Protein AF-A0A7V3UQE0-F1 (afdb_monomer)

Secondary structure (DSSP, 8-state):
--HHHHHHHHHHHHHHHHHSS---SS-GGGSS---TT-B--HHHHHHTTTSS-SEEEEEEEEEEPP-SSS-PPPPEEEEEEEEEEEEEEEEEEEEEEESS--SS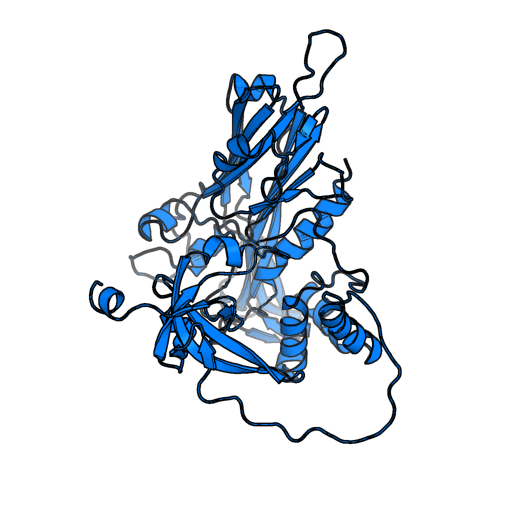SPPPEEEESEEEETTEEEE-EEEEEEEEEEPPPEEHHHHHHS-EEEEEEE--EEEEEEEE-TTS-EEEEEEEEE--EEEEEEEEEEEEETTEEEEEEEEEE-PPP----SS-----S---HHHHHTTSBEEEEEEEEEESEEEEPSSS--GGGHHHHHT---BS-EEEE-SSTT--SEEEEESS---SS----TT--SS---SSHHHHHHHHHHHTS-HHHHHHHHTS-HHHHHHHHHHHT--HHHHHHHHHSGGGS---S---------PPP-PPPPS-EEETTEEE-TT-EEEE---SSS--HHHHHHTT-EEEEEEEEE-TTS-EEEEEEETT-TTHHHHHTT-TTS-EEE-GGGEEEPPGGGSS--

Solvent-accessible surface area (backbone atoms only — not comparable to full-atom values): 27137 Å² total; per-residue (Å²): 133,72,63,69,60,53,51,50,53,51,53,34,60,48,38,55,51,61,63,74,56,87,79,49,97,81,47,79,88,55,78,65,79,70,54,45,32,46,21,27,19,44,63,58,15,58,74,57,72,57,80,45,40,23,59,40,31,46,40,48,40,34,38,44,33,84,52,101,61,98,56,65,53,63,26,36,38,37,47,34,39,38,25,29,41,39,25,40,34,39,23,24,42,36,85,62,69,32,83,60,81,62,94,90,51,88,75,78,53,45,80,37,68,64,48,77,49,90,90,48,66,43,60,38,40,75,45,73,41,85,43,78,50,73,56,71,82,38,43,47,65,54,26,54,76,44,66,45,74,50,74,51,73,48,71,63,45,76,46,81,43,80,35,63,38,98,86,62,33,26,42,27,34,40,38,39,38,36,54,51,34,31,33,37,42,38,38,40,42,44,82,74,50,99,60,28,32,38,37,37,41,36,41,37,29,61,22,70,80,76,74,85,81,84,85,88,84,96,75,99,71,79,83,50,71,71,62,41,47,35,39,17,38,33,36,32,30,38,41,38,34,43,42,60,33,34,52,54,50,67,86,73,39,58,79,96,42,39,73,64,45,75,72,50,68,54,39,70,38,38,64,23,36,37,58,60,89,89,50,33,35,30,36,40,28,27,44,56,88,73,59,66,41,72,76,72,42,84,84,48,81,58,101,54,59,51,77,43,80,66,40,56,54,45,50,55,51,61,70,69,44,50,74,68,56,48,57,48,37,58,55,59,49,75,64,52,22,51,50,50,57,50,61,74,65,55,48,74,67,56,56,49,50,63,62,44,60,76,62,63,82,73,76,84,82,84,88,78,84,91,78,82,92,77,86,80,78,85,74,78,55,62,81,56,48,76,37,98,88,41,80,43,38,63,72,40,55,30,30,34,43,56,68,86,77,87,67,52,73,65,40,71,76,39,50,71,39,50,25,35,28,70,41,57,44,56,52,98,83,74,48,59,31,43,30,28,30,46,71,85,43,97,55,38,78,43,26,79,69,70,41,87,92,34,61,46,80,35,47,64,88,25,47,41,77,61,55,83,85,68,72,75,79,128

Radius of gyration: 26.62 Å; Cα contacts (8 Å, |Δi|>4): 888; chains: 1; bounding box: 72×54×76 Å

Foldseek 3Di:
DDVPQVVLQLVLLQCLQPLLDDDDPPDPVVPDRPFFPKAFAPVQCVLVVNPHHQKWKFKFKKFFFDDPDPDTQQKWKKKKKKFWAKKKWWKWFAPDWALDDDPPDDHDTDTDQWDDAPNAIDGTDIDTDMDMDIDDTHGQVVQAVPKDKDKDKDDKDWDWDFDAHPVRIGRIITIIIAHMWIKMWIWHWDDPDPRMIMIMIMIGTNGPPDPDPDDDDDDDDHDDPVRRSNHMGTFMKMKMFIDSIFIAALVDGDPVCPVVSVPTDTGLWDKAAEDPPPHGGMIIITSDDDYHHDDQDPLCPPPQRRLDPSSLSSLVVLVVDDPVRLVVLCNRDPVSVVVSVVSVPDDPVSVVVSVCVVVPVDDDDDDDDDDDDDDDDDDPFDQWDAAPNDTDHQFFKWQFADDPPPDDVCNVVRHGFIWGFHHWDADPVRFIWGKTFTPPPPCSVVVNVVDPPRIDIDGSHGIGGDDPVVPPDD

Structure (mmCIF, N/CA/C/O backbone):
data_AF-A0A7V3UQE0-F1
#
_entry.id   AF-A0A7V3UQE0-F1
#
loop_
_atom_site.group_PDB
_atom_site.id
_atom_site.type_symbol
_atom_site.label_atom_id
_atom_site.label_alt_id
_atom_site.label_comp_id
_atom_site.label_asym_id
_atom_site.label_entity_id
_atom_site.label_seq_id
_atom_site.pdbx_PDB_ins_code
_atom_site.Cartn_x
_atom_site.Cartn_y
_atom_site.Cartn_z
_atom_site.occupancy
_atom_site.B_iso_or_equiv
_atom_site.auth_seq_id
_atom_site.auth_comp_id
_atom_site.auth_asym_id
_atom_site.auth_atom_id
_atom_site.pdbx_PDB_model_num
ATOM 1 N N . MET A 1 1 ? 8.611 17.317 -12.669 1.00 63.53 1 MET A N 1
ATOM 2 C CA . MET A 1 1 ? 7.903 16.205 -12.002 1.00 63.53 1 MET A CA 1
ATOM 3 C C . MET A 1 1 ? 6.781 16.793 -11.172 1.00 63.53 1 MET A C 1
ATOM 5 O O . MET A 1 1 ? 7.067 17.617 -10.311 1.00 63.53 1 MET A O 1
ATOM 9 N N . ASN A 1 2 ? 5.534 16.428 -11.452 1.00 65.00 2 ASN A N 1
ATOM 10 C CA . ASN A 1 2 ? 4.378 16.894 -10.693 1.00 65.00 2 ASN A CA 1
ATOM 11 C C . ASN A 1 2 ? 3.872 15.767 -9.780 1.00 65.00 2 ASN A C 1
ATOM 13 O O . ASN A 1 2 ? 3.031 14.972 -10.186 1.00 65.00 2 ASN A O 1
ATOM 17 N N . PHE A 1 3 ? 4.393 15.692 -8.551 1.00 76.00 3 PHE A N 1
ATOM 18 C CA . PHE A 1 3 ? 3.952 14.675 -7.590 1.00 76.00 3 PHE A CA 1
ATOM 19 C C . PHE A 1 3 ? 2.494 14.861 -7.138 1.00 76.00 3 PHE A C 1
ATOM 21 O O . PHE A 1 3 ? 1.868 13.902 -6.708 1.00 76.00 3 PHE A O 1
ATOM 28 N N . ALA A 1 4 ? 1.914 16.057 -7.283 1.00 73.94 4 ALA A N 1
ATOM 29 C CA . ALA A 1 4 ? 0.562 16.322 -6.796 1.00 73.94 4 ALA A CA 1
ATOM 30 C C . ALA A 1 4 ? -0.515 15.525 -7.554 1.00 73.94 4 ALA A C 1
ATOM 32 O O . ALA A 1 4 ? -1.520 15.149 -6.960 1.00 73.94 4 ALA A O 1
ATOM 33 N N . LEU A 1 5 ? -0.322 15.254 -8.854 1.00 74.19 5 LEU A N 1
ATOM 34 C CA . LEU A 1 5 ? -1.260 14.433 -9.629 1.00 74.19 5 LEU A CA 1
ATOM 35 C C . LEU A 1 5 ? -1.198 12.963 -9.195 1.00 74.19 5 LEU A C 1
ATOM 37 O O . LEU A 1 5 ? -2.230 12.379 -8.877 1.00 74.19 5 LEU A O 1
ATOM 41 N N . VAL A 1 6 ? 0.007 12.389 -9.117 1.00 77.19 6 VAL A N 1
ATOM 42 C CA . VAL A 1 6 ? 0.174 10.998 -8.669 1.00 77.19 6 VAL A CA 1
ATOM 43 C C . VAL A 1 6 ? -0.269 10.814 -7.223 1.00 77.19 6 VAL A C 1
ATOM 45 O O . VAL A 1 6 ? -0.828 9.781 -6.900 1.00 77.19 6 VAL A O 1
ATOM 48 N N . GLU A 1 7 ? -0.106 11.814 -6.355 1.00 78.12 7 GLU A N 1
ATOM 49 C CA . GLU A 1 7 ? -0.592 11.741 -4.975 1.00 78.12 7 GLU A CA 1
ATOM 50 C C . GLU A 1 7 ? -2.119 11.716 -4.879 1.00 78.12 7 GLU A C 1
ATOM 52 O O . GLU A 1 7 ? -2.641 11.053 -3.981 1.00 78.12 7 GLU A O 1
ATOM 57 N N . LYS A 1 8 ? -2.828 12.391 -5.795 1.00 76.75 8 LYS A N 1
ATOM 58 C CA . LYS A 1 8 ? -4.293 12.309 -5.898 1.00 76.75 8 LYS A CA 1
ATOM 59 C C . LYS A 1 8 ? -4.741 10.930 -6.366 1.00 76.75 8 LYS A C 1
ATOM 61 O O . LYS A 1 8 ? -5.583 10.334 -5.710 1.00 76.75 8 LYS A O 1
ATOM 66 N N . ILE A 1 9 ? -4.134 10.417 -7.438 1.00 72.50 9 ILE A N 1
ATOM 67 C CA . ILE A 1 9 ? -4.431 9.080 -7.978 1.00 72.50 9 ILE A CA 1
ATOM 68 C C . ILE A 1 9 ? -4.138 8.015 -6.916 1.00 72.50 9 ILE A C 1
ATOM 70 O O . ILE A 1 9 ? -5.007 7.235 -6.553 1.00 72.50 9 ILE A O 1
ATOM 74 N N . ALA A 1 10 ? -2.947 8.065 -6.319 1.00 71.75 10 ALA A N 1
ATOM 75 C CA . ALA A 1 10 ? -2.548 7.183 -5.232 1.00 71.75 10 ALA A CA 1
ATOM 76 C C . ALA A 1 10 ? -3.495 7.273 -4.030 1.00 71.75 10 ALA A C 1
ATOM 78 O O . ALA A 1 10 ? -3.760 6.260 -3.400 1.00 71.75 10 ALA A O 1
ATOM 79 N N . ARG A 1 11 ? -4.018 8.463 -3.696 1.00 72.69 11 ARG A N 1
ATOM 80 C CA . ARG A 1 11 ? -5.011 8.610 -2.623 1.00 72.69 11 ARG A CA 1
ATOM 81 C C . ARG A 1 11 ? -6.341 7.944 -2.980 1.00 72.69 11 ARG A C 1
ATOM 83 O O . ARG A 1 11 ? -6.906 7.329 -2.088 1.00 72.69 11 ARG A O 1
ATOM 90 N N . ALA A 1 12 ? -6.818 8.057 -4.218 1.00 66.06 12 ALA A N 1
ATOM 91 C CA . ALA A 1 12 ? -8.056 7.402 -4.649 1.00 66.06 12 ALA A CA 1
ATOM 92 C C . ALA A 1 12 ? -7.948 5.871 -4.481 1.00 66.06 12 ALA A C 1
ATOM 94 O O . ALA A 1 12 ? -8.646 5.286 -3.654 1.00 66.06 12 ALA A O 1
ATOM 95 N N . ILE A 1 13 ? -6.909 5.284 -5.080 1.00 66.50 13 ILE A N 1
ATOM 96 C CA . ILE A 1 13 ? -6.621 3.839 -5.053 1.00 66.50 13 ILE A CA 1
ATOM 97 C C . ILE A 1 13 ? -6.344 3.323 -3.632 1.00 66.50 13 ILE A C 1
ATOM 99 O O . ILE A 1 13 ? -6.730 2.212 -3.270 1.00 66.50 13 ILE A O 1
ATOM 103 N N . LEU A 1 14 ? -5.674 4.122 -2.786 1.00 62.66 14 LEU A N 1
ATOM 104 C CA . LEU A 1 14 ? -5.359 3.747 -1.400 1.00 62.66 14 LEU A CA 1
ATOM 105 C C . LEU A 1 14 ? -6.616 3.360 -0.611 1.00 62.66 14 LEU A C 1
ATOM 107 O O . LEU A 1 14 ? -6.551 2.484 0.258 1.00 62.66 14 LEU A O 1
ATOM 111 N N . TYR A 1 15 ? -7.740 4.007 -0.921 1.00 59.94 15 TYR A N 1
ATOM 112 C CA . TYR A 1 15 ? -9.008 3.805 -0.240 1.00 59.94 15 TYR A CA 1
ATOM 113 C C . TYR A 1 15 ? -10.011 2.947 -1.006 1.00 59.94 15 TYR A C 1
ATOM 115 O O . TYR A 1 15 ? -10.977 2.513 -0.385 1.00 59.94 15 TYR A O 1
ATOM 123 N N . GLU A 1 16 ? -9.779 2.644 -2.281 1.00 55.66 16 GLU A N 1
ATOM 124 C CA . GLU A 1 16 ? -10.699 1.878 -3.131 1.00 55.66 16 GLU A CA 1
ATOM 125 C C . GLU A 1 16 ? -11.085 0.530 -2.484 1.00 55.66 16 GLU A C 1
ATOM 127 O O . GLU A 1 16 ? -12.257 0.258 -2.234 1.00 55.66 16 GLU A O 1
ATOM 132 N N . GLY A 1 17 ? -10.103 -0.257 -2.026 1.00 47.91 17 GLY A N 1
ATOM 133 C CA . GLY A 1 17 ? -10.351 -1.498 -1.267 1.00 47.91 17 GLY A CA 1
ATOM 134 C C . GLY A 1 17 ? -10.722 -1.303 0.215 1.00 47.91 17 GLY A C 1
ATOM 135 O O . GLY A 1 17 ? -11.139 -2.250 0.882 1.00 47.91 17 GLY A O 1
ATOM 136 N N . TYR A 1 18 ? -10.557 -0.092 0.760 1.00 50.06 18 TYR A N 1
ATOM 137 C CA . TYR A 1 18 ? -10.815 0.232 2.169 1.00 50.06 18 TYR A CA 1
ATOM 138 C C . TYR A 1 18 ? -12.211 0.843 2.395 1.00 50.06 18 TYR A C 1
ATOM 140 O O . TYR A 1 18 ? -12.757 0.710 3.480 1.00 50.06 18 TYR A O 1
ATOM 148 N N . LEU A 1 19 ? -12.838 1.519 1.438 1.00 46.22 19 LEU A N 1
ATOM 149 C CA . LEU A 1 19 ? -14.136 2.179 1.666 1.00 46.22 19 LEU A CA 1
ATOM 150 C C . LEU A 1 19 ? -15.338 1.380 1.172 1.00 46.22 19 LEU A C 1
ATOM 152 O O . LEU A 1 19 ? -16.466 1.707 1.531 1.00 46.22 19 LEU A O 1
ATOM 156 N N . LEU A 1 20 ? -15.114 0.289 0.435 1.00 41.72 20 LEU A N 1
ATOM 157 C CA . LEU A 1 20 ? -16.190 -0.537 -0.118 1.00 41.72 20 LEU A CA 1
ATOM 158 C C . LEU A 1 20 ? -17.107 -1.198 0.928 1.00 41.72 20 LEU A C 1
ATOM 160 O O . LEU A 1 20 ? -18.166 -1.722 0.569 1.00 41.72 20 LEU A O 1
ATOM 164 N N . TYR A 1 21 ? -16.739 -1.162 2.214 1.00 40.69 21 TYR A N 1
ATOM 165 C CA . TYR A 1 21 ? -17.521 -1.748 3.300 1.00 40.69 21 TYR A CA 1
ATOM 166 C C . TYR A 1 21 ? -17.513 -0.860 4.555 1.00 40.69 21 TYR A C 1
ATOM 168 O O . TYR A 1 21 ? -16.523 -0.864 5.289 1.00 40.69 21 TYR A O 1
ATOM 176 N N . PRO A 1 22 ? -18.606 -0.128 4.862 1.00 40.28 22 PRO A N 1
ATOM 177 C CA . PRO A 1 22 ? -18.736 0.571 6.135 1.00 40.28 22 PRO A CA 1
ATOM 178 C C . PRO A 1 22 ? -18.637 -0.439 7.288 1.00 40.28 22 PRO A C 1
ATOM 180 O O . PRO A 1 22 ? -19.393 -1.409 7.405 1.00 40.28 22 PRO A O 1
ATOM 183 N N . TYR A 1 23 ? -17.611 -0.240 8.106 1.00 51.00 23 TYR A N 1
ATOM 184 C CA . TYR A 1 23 ? -17.061 -1.241 9.004 1.00 51.00 23 TYR A CA 1
ATOM 185 C C . TYR A 1 23 ? -17.954 -1.521 10.213 1.00 51.00 23 TYR A C 1
ATOM 187 O O . TYR A 1 23 ? -18.005 -0.739 11.160 1.00 51.00 23 TYR A O 1
ATOM 195 N N . ARG A 1 24 ? -18.581 -2.700 10.226 1.00 48.28 24 ARG A N 1
ATOM 196 C CA . ARG A 1 24 ? -19.123 -3.325 11.444 1.00 48.28 24 ARG A CA 1
ATOM 197 C C . ARG A 1 24 ? -18.541 -4.713 11.644 1.00 48.28 24 ARG A C 1
ATOM 199 O O . ARG A 1 24 ? -18.410 -5.462 10.677 1.00 48.28 24 ARG A O 1
ATOM 206 N N . LEU A 1 25 ? -18.269 -5.055 12.905 1.00 37.47 25 LEU A N 1
ATOM 207 C CA . LEU A 1 25 ? -17.909 -6.407 13.351 1.00 37.47 25 LEU A CA 1
ATOM 208 C C . LEU A 1 25 ? -19.078 -7.402 13.189 1.00 37.47 25 LEU A C 1
ATOM 210 O O . LEU A 1 25 ? -18.842 -8.598 13.052 1.00 37.47 25 LEU A O 1
ATOM 214 N N . SER A 1 26 ? -20.324 -6.915 13.176 1.00 37.66 26 SER A N 1
ATOM 215 C CA . SER A 1 26 ? -21.553 -7.724 13.160 1.00 37.66 26 SER A CA 1
ATOM 216 C C . SER A 1 26 ? -22.169 -7.967 11.774 1.00 37.66 26 SER A C 1
ATOM 218 O O . SER A 1 26 ? -23.020 -8.846 11.633 1.00 37.66 26 SER A O 1
ATOM 220 N N . ALA A 1 27 ? -21.753 -7.248 10.726 1.00 41.62 27 ALA A N 1
ATOM 221 C CA . ALA A 1 27 ? -22.306 -7.462 9.389 1.00 41.62 27 ALA A CA 1
ATOM 222 C C . ALA A 1 27 ? -21.679 -8.708 8.737 1.00 41.62 27 ALA A C 1
ATOM 224 O O . ALA A 1 27 ? -20.484 -8.739 8.454 1.00 41.62 27 ALA A O 1
ATOM 225 N N . MET A 1 28 ? -22.494 -9.730 8.449 1.00 30.05 28 MET A N 1
ATOM 226 C CA . MET A 1 28 ? -22.046 -10.987 7.820 1.00 30.05 28 MET A CA 1
ATOM 227 C C . MET A 1 28 ? -21.304 -10.785 6.488 1.00 30.05 28 MET A C 1
ATOM 229 O O . MET A 1 28 ? -20.418 -11.561 6.145 1.00 30.05 28 MET A O 1
ATOM 233 N N . LYS A 1 29 ? -21.617 -9.706 5.759 1.00 34.81 29 LYS A N 1
ATOM 234 C CA . LYS A 1 29 ? -20.955 -9.324 4.500 1.00 34.81 29 LYS A CA 1
ATOM 235 C C . LYS A 1 29 ? -19.507 -8.827 4.688 1.00 34.81 29 LYS A C 1
ATOM 237 O O . LYS A 1 29 ? -18.806 -8.670 3.698 1.00 34.81 29 LYS A O 1
ATOM 242 N N . ASN A 1 30 ? -19.061 -8.626 5.934 1.00 36.34 30 ASN A N 1
ATOM 243 C CA . ASN A 1 30 ? -17.728 -8.133 6.303 1.00 36.34 30 ASN A CA 1
ATOM 244 C C . ASN A 1 30 ? -16.788 -9.239 6.820 1.00 36.34 30 ASN A C 1
ATOM 246 O O . ASN A 1 30 ? -15.705 -8.941 7.326 1.00 36.34 30 ASN A O 1
ATOM 250 N N . TRP A 1 31 ? -17.187 -10.514 6.733 1.00 31.84 31 TRP A N 1
ATOM 251 C CA . TRP A 1 31 ? -16.392 -11.639 7.249 1.00 31.84 31 TRP A CA 1
ATOM 252 C C . TRP A 1 31 ? -15.071 -11.846 6.491 1.00 31.84 31 TRP A C 1
ATOM 254 O O . TRP A 1 31 ? -14.128 -12.413 7.040 1.00 31.84 31 TRP A O 1
ATOM 264 N N . GLN A 1 32 ? -14.966 -11.320 5.269 1.00 34.97 32 GLN A N 1
ATOM 265 C CA . GLN A 1 32 ? -13.750 -11.341 4.464 1.00 34.97 32 GLN A CA 1
ATOM 266 C C . GLN A 1 32 ? -13.480 -9.930 3.938 1.00 34.97 32 GLN A C 1
ATOM 268 O O . GLN A 1 32 ? -14.234 -9.398 3.128 1.00 34.97 32 GLN A O 1
ATOM 273 N N . ARG A 1 33 ? -12.412 -9.295 4.434 1.00 47.28 33 ARG A N 1
ATOM 274 C CA . ARG A 1 33 ? -11.953 -7.997 3.924 1.00 47.28 33 ARG A CA 1
ATOM 275 C C . ARG A 1 33 ? -11.254 -8.220 2.591 1.00 47.28 33 ARG A C 1
ATOM 277 O O . ARG A 1 33 ? -10.205 -8.862 2.563 1.00 47.28 33 ARG A O 1
ATOM 284 N N . TRP A 1 34 ? -11.809 -7.680 1.514 1.00 41.38 34 TRP A N 1
ATOM 285 C CA . TRP A 1 34 ? -11.150 -7.641 0.209 1.00 41.38 34 TRP A CA 1
ATOM 286 C C . TRP A 1 34 ? -10.218 -6.429 0.154 1.00 41.38 34 TRP A C 1
ATOM 288 O O . TRP A 1 34 ? -10.473 -5.439 -0.518 1.00 41.38 34 TRP A O 1
ATOM 298 N N . THR A 1 35 ? -9.150 -6.475 0.947 1.00 53.09 35 THR A N 1
ATOM 299 C CA . THR A 1 35 ? -8.086 -5.469 0.915 1.00 53.09 35 THR A CA 1
ATOM 300 C C . THR A 1 35 ? -6.968 -5.976 0.014 1.00 53.09 35 THR A C 1
ATOM 302 O O . THR A 1 35 ? -6.311 -6.962 0.351 1.00 53.09 35 THR A O 1
ATOM 305 N N . PHE A 1 36 ? -6.753 -5.317 -1.122 1.00 66.19 36 PHE A N 1
ATOM 306 C CA . PHE A 1 36 ? -5.630 -5.601 -2.015 1.00 66.19 36 PHE A CA 1
ATOM 307 C C . PHE A 1 36 ? -4.310 -5.080 -1.420 1.00 66.19 36 PHE A C 1
ATOM 309 O O . PHE A 1 36 ? -4.290 -4.155 -0.605 1.00 66.19 36 PHE A O 1
ATOM 316 N N . GLY A 1 37 ? -3.185 -5.696 -1.795 1.00 78.31 37 GLY A N 1
ATOM 317 C CA . GLY A 1 37 ? -1.847 -5.224 -1.412 1.00 78.31 37 GLY A CA 1
ATOM 318 C C . GLY A 1 37 ? -1.543 -5.263 0.089 1.00 78.31 37 GLY A C 1
ATOM 319 O O . GLY A 1 37 ? -0.807 -4.402 0.584 1.00 78.31 37 GLY A O 1
ATOM 320 N N . VAL A 1 38 ? -2.121 -6.219 0.826 1.00 88.25 38 VAL A N 1
ATOM 321 C CA . VAL A 1 38 ? -1.827 -6.395 2.255 1.00 88.25 38 VAL A CA 1
ATOM 322 C C . VAL A 1 38 ? -0.506 -7.124 2.448 1.00 88.25 38 VAL A C 1
ATOM 324 O O . VAL A 1 38 ? -0.327 -8.236 1.957 1.00 88.25 38 VAL A O 1
ATOM 327 N N . LEU A 1 39 ? 0.395 -6.517 3.218 1.00 92.38 39 LEU A N 1
ATOM 328 C CA . LEU A 1 39 ? 1.630 -7.146 3.672 1.00 92.38 39 LEU A CA 1
ATOM 329 C C . LEU A 1 39 ? 1.527 -7.469 5.156 1.00 92.38 39 LEU A C 1
ATOM 331 O O . LEU A 1 39 ? 1.626 -6.580 6.004 1.00 92.38 39 LEU A O 1
ATOM 335 N N . TYR A 1 40 ? 1.343 -8.748 5.458 1.00 91.44 40 TYR A N 1
ATOM 336 C CA . TYR A 1 40 ? 1.272 -9.289 6.809 1.00 91.44 40 TYR A CA 1
ATOM 337 C C . TYR A 1 40 ? 2.646 -9.397 7.465 1.00 91.44 40 TYR A C 1
ATOM 339 O O . TYR A 1 40 ? 3.651 -9.512 6.761 1.00 91.44 40 TYR A O 1
ATOM 347 N N . PRO A 1 41 ? 2.722 -9.445 8.808 1.00 92.38 41 PRO A N 1
ATOM 348 C CA . PRO A 1 41 ? 3.955 -9.809 9.489 1.00 92.38 41 PRO A CA 1
ATOM 349 C C . PRO A 1 41 ? 4.510 -11.131 8.948 1.00 92.38 41 PRO A C 1
ATOM 351 O O . PRO A 1 41 ? 3.771 -12.105 8.772 1.00 92.38 41 PRO A O 1
ATOM 354 N N . LYS A 1 42 ? 5.827 -11.192 8.724 1.00 90.62 42 LYS A N 1
ATOM 355 C CA . LYS A 1 42 ? 6.499 -12.386 8.181 1.00 90.62 42 LYS A CA 1
ATOM 356 C C . LYS A 1 42 ? 6.162 -13.671 8.943 1.00 90.62 42 LYS A C 1
ATOM 358 O O . LYS A 1 42 ? 6.004 -14.728 8.332 1.00 90.62 42 LYS A O 1
ATOM 363 N N . SER A 1 43 ? 6.058 -13.586 10.268 1.00 86.94 43 SER A N 1
ATOM 364 C CA . SER A 1 43 ? 5.699 -14.711 11.138 1.00 86.94 43 SER A CA 1
ATOM 365 C C . SER A 1 43 ? 4.306 -15.261 10.817 1.00 86.94 43 SER A C 1
ATOM 367 O O . SER A 1 43 ? 4.156 -16.472 10.674 1.00 86.94 43 SER A O 1
ATOM 369 N N . TYR A 1 44 ? 3.316 -14.380 10.634 1.00 85.56 44 TYR A N 1
ATOM 370 C CA . TYR A 1 44 ? 1.951 -14.755 10.264 1.00 85.56 44 TYR A CA 1
ATOM 371 C C . TYR A 1 44 ? 1.905 -15.378 8.866 1.00 85.56 44 TYR A C 1
ATOM 373 O O . TYR A 1 44 ? 1.395 -16.482 8.706 1.00 85.56 44 TYR A O 1
ATOM 381 N N . SER A 1 45 ? 2.518 -14.726 7.875 1.00 83.94 45 SER A N 1
ATOM 382 C CA . SER A 1 45 ? 2.606 -15.248 6.503 1.00 83.94 45 SER A CA 1
ATOM 383 C C . SER A 1 45 ? 3.233 -16.651 6.445 1.00 83.94 45 SER A C 1
ATOM 385 O O . SER A 1 45 ? 2.701 -17.556 5.800 1.00 83.94 45 SER A O 1
ATOM 387 N N . SER A 1 46 ? 4.327 -16.863 7.185 1.00 83.19 46 SER A N 1
ATOM 388 C CA . SER A 1 46 ? 5.010 -18.164 7.249 1.00 83.19 46 SER A CA 1
ATOM 389 C C . SER A 1 46 ? 4.122 -19.245 7.877 1.00 83.19 46 SER A C 1
ATOM 391 O O . SER A 1 46 ? 4.109 -20.379 7.400 1.00 83.19 46 SER A O 1
ATOM 393 N N . ALA A 1 47 ? 3.347 -18.897 8.913 1.00 79.19 47 ALA A N 1
ATOM 394 C CA . ALA A 1 47 ? 2.401 -19.813 9.554 1.00 79.19 47 ALA A CA 1
ATOM 395 C C . ALA A 1 47 ? 1.241 -20.207 8.624 1.00 79.19 47 ALA A C 1
ATOM 397 O O . ALA A 1 47 ? 0.789 -21.349 8.663 1.00 79.19 47 ALA A O 1
ATOM 398 N N . GLN A 1 48 ? 0.823 -19.305 7.731 1.00 70.75 48 GLN A N 1
ATOM 399 C CA . GLN A 1 48 ? -0.188 -19.563 6.697 1.00 70.75 48 GLN A CA 1
ATOM 400 C C . GLN A 1 48 ? 0.380 -20.261 5.444 1.00 70.75 48 GLN A C 1
ATOM 402 O O . GLN A 1 48 ? -0.275 -20.317 4.409 1.00 70.75 48 GLN A O 1
ATOM 407 N N . ARG A 1 49 ? 1.609 -20.801 5.506 1.00 67.81 49 ARG A N 1
ATOM 408 C CA . ARG A 1 49 ? 2.301 -21.462 4.379 1.00 67.81 49 ARG A CA 1
ATOM 409 C C . ARG A 1 49 ? 2.457 -20.571 3.135 1.00 67.81 49 ARG A C 1
ATOM 411 O O . ARG A 1 49 ? 2.552 -21.083 2.024 1.00 67.81 49 ARG A O 1
ATOM 418 N N . GLY A 1 50 ? 2.524 -19.252 3.321 1.00 59.03 50 GLY A N 1
ATOM 419 C CA . GLY A 1 50 ? 2.787 -18.295 2.244 1.00 59.03 50 GLY A CA 1
ATOM 420 C C . GLY A 1 50 ? 1.583 -17.914 1.379 1.00 59.03 50 GLY A C 1
ATOM 421 O O . GLY A 1 50 ? 1.788 -17.256 0.365 1.00 59.03 50 GLY A O 1
ATOM 422 N N . THR A 1 51 ? 0.352 -18.273 1.762 1.00 68.50 51 THR A N 1
ATOM 423 C CA . THR A 1 51 ? -0.871 -17.797 1.078 1.00 68.50 51 THR A CA 1
ATOM 424 C C . THR A 1 51 ? -1.068 -16.286 1.219 1.00 68.50 51 THR A C 1
ATOM 426 O O . THR A 1 51 ? -1.599 -15.636 0.327 1.00 68.50 51 THR A O 1
ATOM 429 N N . GLU A 1 52 ? -0.603 -15.716 2.331 1.00 80.06 52 GLU A N 1
ATOM 430 C CA . GLU A 1 52 ? -0.660 -14.286 2.620 1.00 80.06 52 GLU A CA 1
ATOM 431 C C . GLU A 1 52 ? 0.724 -13.666 2.437 1.00 80.06 52 GLU A C 1
ATOM 433 O O . GLU A 1 52 ? 1.706 -14.152 3.003 1.00 80.06 52 GLU A O 1
ATOM 438 N N . ALA A 1 53 ? 0.828 -12.581 1.674 1.00 86.75 53 ALA A N 1
ATOM 439 C CA . ALA A 1 53 ? 2.112 -11.949 1.399 1.00 86.75 53 ALA A CA 1
ATOM 440 C C . ALA A 1 53 ? 2.655 -11.197 2.629 1.00 86.75 53 ALA A C 1
ATOM 442 O O . ALA A 1 53 ? 1.914 -10.540 3.355 1.00 86.75 53 ALA A O 1
ATOM 443 N N . TRP A 1 54 ? 3.973 -11.245 2.838 1.00 92.25 54 TRP A N 1
ATOM 444 C CA . TRP A 1 54 ? 4.698 -10.345 3.756 1.00 92.25 54 TRP A CA 1
ATOM 445 C C . TRP A 1 54 ? 5.662 -9.406 3.016 1.00 92.25 54 TRP A C 1
ATOM 447 O O . TRP A 1 54 ? 6.307 -8.550 3.627 1.00 92.25 54 TRP A O 1
ATOM 457 N N . THR A 1 55 ? 5.751 -9.565 1.691 1.00 95.06 55 THR A N 1
ATOM 458 C CA . THR A 1 55 ? 6.553 -8.731 0.796 1.00 95.06 55 THR A CA 1
ATOM 459 C C . THR A 1 55 ? 5.790 -8.352 -0.464 1.00 95.06 55 THR A C 1
ATOM 461 O O . THR A 1 55 ? 5.024 -9.165 -0.973 1.00 95.06 55 THR A O 1
ATOM 464 N N . MET A 1 56 ? 6.091 -7.179 -1.012 1.00 94.12 56 MET A N 1
ATOM 465 C CA . MET A 1 56 ? 5.670 -6.726 -2.344 1.00 94.12 56 MET A CA 1
ATOM 466 C C . MET A 1 56 ? 6.909 -6.380 -3.165 1.00 94.12 56 MET A C 1
ATOM 468 O O . MET A 1 56 ? 7.886 -5.883 -2.598 1.00 94.12 56 MET A O 1
ATOM 472 N N . GLN A 1 57 ? 6.877 -6.618 -4.478 1.00 96.50 57 GLN A N 1
ATOM 473 C CA . GLN A 1 57 ? 7.978 -6.260 -5.372 1.00 96.50 57 GLN A CA 1
ATOM 474 C C . GLN A 1 57 ? 7.476 -5.502 -6.595 1.00 96.50 57 GLN A C 1
ATOM 476 O O . GLN A 1 57 ? 6.619 -5.997 -7.318 1.00 96.50 57 GLN A O 1
ATOM 481 N N . THR A 1 58 ? 8.078 -4.342 -6.844 1.00 97.62 58 THR A N 1
ATOM 482 C CA . THR A 1 58 ? 7.959 -3.598 -8.099 1.00 97.62 58 THR A CA 1
ATOM 483 C C . THR A 1 58 ? 9.279 -3.665 -8.850 1.00 97.62 58 THR A C 1
ATOM 485 O O . THR A 1 58 ? 10.301 -3.258 -8.305 1.00 97.62 58 THR A O 1
ATOM 488 N N . GLU A 1 59 ? 9.258 -4.110 -10.098 1.00 98.06 59 GLU A N 1
ATOM 489 C CA . GLU A 1 59 ? 10.345 -3.946 -11.053 1.00 98.06 59 GLU A CA 1
ATOM 490 C C . GLU A 1 59 ? 9.920 -3.007 -12.183 1.00 98.06 59 GLU A C 1
ATOM 492 O O . GLU A 1 59 ? 8.813 -3.108 -12.709 1.00 98.06 59 GLU A O 1
ATOM 497 N N . CYS A 1 60 ? 10.801 -2.085 -12.563 1.00 97.75 60 CYS A N 1
ATOM 498 C CA . CYS A 1 60 ? 10.577 -1.178 -13.685 1.00 97.75 60 CYS A CA 1
ATOM 499 C C . CYS A 1 60 ? 11.878 -0.865 -14.426 1.00 97.75 60 CYS A C 1
ATOM 501 O O . CYS A 1 60 ? 12.980 -1.118 -13.934 1.00 97.75 60 CYS A O 1
ATOM 503 N N . LEU A 1 61 ? 11.748 -0.308 -15.627 1.00 97.31 61 LEU A N 1
ATOM 504 C CA . LEU A 1 61 ? 12.877 0.052 -16.477 1.00 97.31 61 LEU A CA 1
ATOM 505 C C . LEU A 1 61 ? 13.022 1.571 -16.561 1.00 97.31 61 LEU A C 1
ATOM 507 O O . LEU A 1 61 ? 12.042 2.289 -16.756 1.00 97.31 61 LEU A O 1
ATOM 511 N N . VAL A 1 62 ? 14.260 2.051 -16.459 1.00 96.38 62 VAL A N 1
ATOM 512 C CA . VAL A 1 62 ? 14.635 3.463 -16.578 1.00 96.38 62 VAL A CA 1
ATOM 513 C C . VAL A 1 62 ? 15.652 3.620 -17.700 1.00 96.38 62 VAL A C 1
ATOM 515 O O . VAL A 1 62 ? 16.742 3.056 -17.644 1.00 96.38 62 VAL A O 1
ATOM 518 N N . LEU A 1 63 ? 15.325 4.430 -18.699 1.00 93.81 63 LEU A N 1
ATOM 519 C CA . LEU A 1 63 ? 16.265 4.919 -19.697 1.00 93.81 63 LEU A CA 1
ATOM 520 C C . LEU A 1 63 ? 17.028 6.121 -19.129 1.00 93.81 63 LEU A C 1
ATOM 522 O O . LEU A 1 63 ? 16.424 7.123 -18.746 1.00 93.81 63 LEU A O 1
ATOM 526 N N . GLY A 1 64 ? 18.356 6.038 -19.079 1.00 88.25 64 GLY A N 1
ATOM 527 C CA . GLY A 1 64 ? 19.201 7.155 -18.665 1.00 88.25 64 GLY A CA 1
ATOM 528 C C . GLY A 1 64 ? 19.289 8.266 -19.714 1.00 88.25 64 GLY A C 1
ATOM 529 O O . GLY A 1 64 ? 19.244 8.007 -20.918 1.00 88.25 64 GLY A O 1
ATOM 530 N N . GLY A 1 65 ? 19.444 9.514 -19.264 1.00 72.00 65 GLY A N 1
ATOM 531 C CA . GLY A 1 65 ? 19.619 10.666 -20.148 1.00 72.00 65 GLY A CA 1
ATOM 532 C C . GLY A 1 65 ? 20.916 10.589 -20.964 1.00 72.00 65 GLY A C 1
ATOM 533 O O . GLY A 1 65 ? 22.000 10.395 -20.411 1.00 72.00 65 GLY A O 1
ATOM 534 N N . GLN A 1 66 ? 20.817 10.770 -22.285 1.00 62.50 66 GLN A N 1
ATOM 535 C CA . GLN A 1 66 ? 21.985 10.896 -23.162 1.00 62.50 66 GLN A CA 1
ATOM 536 C C . GLN A 1 66 ? 22.607 12.292 -23.038 1.00 62.50 66 GLN A C 1
ATOM 538 O O . GLN A 1 66 ? 21.897 13.295 -22.964 1.00 62.50 66 GLN A O 1
ATOM 543 N N . THR A 1 67 ? 23.935 12.374 -23.094 1.00 51.34 67 THR A N 1
ATOM 544 C CA . THR A 1 67 ? 24.644 13.634 -23.349 1.00 51.34 67 THR A CA 1
ATOM 545 C C . THR A 1 67 ? 25.317 13.584 -24.721 1.00 51.34 67 THR A C 1
ATOM 547 O O . THR A 1 67 ? 25.678 12.524 -25.228 1.00 51.34 67 THR A O 1
ATOM 550 N N . HIS A 1 68 ? 25.544 14.756 -25.318 1.00 50.22 68 HIS A N 1
ATOM 551 C CA . HIS A 1 68 ? 26.331 14.912 -26.550 1.00 50.22 68 HIS A CA 1
ATOM 552 C C . HIS A 1 68 ? 27.834 14.591 -26.381 1.00 50.22 68 HIS A C 1
ATOM 554 O O . HIS A 1 68 ? 28.588 14.658 -27.349 1.00 50.22 68 HIS A O 1
ATOM 560 N N . ARG A 1 69 ? 28.293 14.269 -25.167 1.00 45.38 69 ARG A N 1
ATOM 561 C CA . ARG A 1 69 ? 29.684 13.947 -24.836 1.00 45.38 69 ARG A CA 1
ATOM 562 C C . ARG A 1 69 ? 29.682 12.756 -23.893 1.00 45.38 69 ARG A C 1
ATOM 564 O O . ARG A 1 69 ? 29.568 13.024 -22.717 1.00 45.38 69 ARG A O 1
ATOM 571 N N . GLN A 1 70 ? 29.761 11.525 -24.410 1.00 47.53 70 GLN A N 1
ATOM 572 C CA . GLN A 1 70 ? 30.176 10.237 -23.793 1.00 47.53 70 GLN A CA 1
ATOM 573 C C . GLN A 1 70 ? 30.035 9.952 -22.264 1.00 47.53 70 GLN A C 1
ATOM 575 O O . GLN A 1 70 ? 30.495 8.905 -21.821 1.00 47.53 70 GLN A O 1
ATOM 580 N N . ASP A 1 71 ? 29.376 10.798 -21.479 1.00 50.84 71 ASP A N 1
ATOM 581 C CA . ASP A 1 71 ? 29.253 10.818 -20.027 1.00 50.84 71 ASP A CA 1
ATOM 582 C C . ASP A 1 71 ? 27.747 10.857 -19.746 1.00 50.84 71 ASP A C 1
ATOM 584 O O . ASP A 1 71 ? 27.089 11.889 -19.906 1.00 50.84 71 ASP A O 1
ATOM 588 N N . TYR A 1 72 ? 27.160 9.714 -19.410 1.00 55.44 72 TYR A N 1
ATOM 589 C CA . TYR A 1 72 ? 25.748 9.644 -19.039 1.00 55.44 72 TYR A CA 1
ATOM 590 C C . TYR A 1 72 ? 25.556 10.314 -17.673 1.00 55.44 72 TYR A C 1
ATOM 592 O O . TYR A 1 72 ? 26.280 9.999 -16.726 1.00 55.44 72 TYR A O 1
ATOM 600 N N . PHE A 1 73 ? 24.563 11.199 -17.535 1.00 59.62 73 PHE A N 1
ATOM 601 C CA . PHE A 1 73 ? 24.082 11.534 -16.195 1.00 59.62 73 PHE A CA 1
ATOM 602 C C . PHE A 1 73 ? 23.438 10.277 -15.619 1.00 59.62 73 PHE A C 1
ATOM 604 O O . PHE A 1 73 ? 22.527 9.714 -16.227 1.00 59.62 73 PHE A O 1
ATOM 611 N N . ALA A 1 74 ? 23.927 9.822 -14.466 1.00 73.25 74 ALA A N 1
ATOM 612 C CA . ALA A 1 74 ? 23.265 8.758 -13.732 1.00 73.25 74 ALA A CA 1
ATOM 613 C C . ALA A 1 74 ? 21.911 9.299 -13.247 1.00 73.25 74 ALA A C 1
ATOM 615 O O . ALA A 1 74 ? 21.912 10.284 -12.503 1.00 73.25 74 ALA A O 1
ATOM 616 N N . PRO A 1 75 ? 20.778 8.701 -13.656 1.00 89.50 75 PRO A N 1
ATOM 617 C CA . PRO A 1 75 ? 19.471 9.164 -13.218 1.00 89.50 75 PRO A CA 1
ATOM 618 C C . PRO A 1 75 ? 19.372 9.174 -11.694 1.00 89.50 75 PRO A C 1
ATOM 620 O O . PRO A 1 75 ? 19.964 8.330 -11.012 1.00 89.50 75 PRO A O 1
ATOM 623 N N . THR A 1 76 ? 18.595 10.114 -11.169 1.00 94.31 76 THR A N 1
ATOM 624 C CA . THR A 1 76 ? 18.269 10.163 -9.742 1.00 94.31 76 THR A CA 1
ATOM 625 C C . THR A 1 76 ? 16.856 9.643 -9.549 1.00 94.31 76 THR A C 1
ATOM 627 O O . THR A 1 76 ? 15.907 10.178 -10.124 1.00 94.31 76 THR A O 1
ATOM 630 N N . LEU A 1 77 ? 16.725 8.604 -8.736 1.00 96.06 77 LEU A N 1
ATOM 631 C CA . LEU A 1 77 ? 15.480 7.948 -8.384 1.00 96.06 77 LEU A CA 1
ATOM 632 C C . LEU A 1 77 ? 14.946 8.496 -7.056 1.00 96.06 77 LEU A C 1
ATOM 634 O O . LEU A 1 77 ? 15.671 8.628 -6.073 1.00 96.06 77 LEU A O 1
ATOM 638 N N . ARG A 1 78 ? 13.646 8.767 -7.022 1.00 96.50 78 ARG A N 1
ATOM 639 C CA . ARG A 1 78 ? 12.862 9.038 -5.818 1.00 96.50 78 ARG A CA 1
ATOM 640 C C . ARG A 1 78 ? 11.923 7.879 -5.588 1.00 96.50 78 ARG A C 1
ATOM 642 O O . ARG A 1 78 ? 11.205 7.501 -6.509 1.00 96.50 78 ARG A O 1
ATOM 649 N N . VAL A 1 79 ? 11.907 7.353 -4.370 1.00 97.50 79 VAL A N 1
ATOM 650 C CA . VAL A 1 79 ? 11.039 6.240 -3.983 1.00 97.50 79 VAL A CA 1
ATOM 651 C C . VAL A 1 79 ? 10.213 6.663 -2.780 1.00 97.50 79 VAL A C 1
ATOM 653 O O . VAL A 1 79 ? 10.751 7.091 -1.758 1.00 97.50 79 VAL A O 1
ATOM 656 N N . LYS A 1 80 ? 8.898 6.532 -2.916 1.00 96.94 80 LYS A N 1
ATOM 657 C CA . LYS A 1 80 ? 7.922 6.776 -1.862 1.00 96.94 80 LYS A CA 1
ATOM 658 C C . LYS A 1 80 ? 7.024 5.551 -1.753 1.00 96.94 80 LYS A C 1
ATOM 660 O O . LYS A 1 80 ? 6.464 5.103 -2.747 1.00 96.94 80 LYS A O 1
ATOM 665 N N . VAL A 1 81 ? 6.880 5.018 -0.550 1.00 96.75 81 VAL A N 1
ATOM 666 C CA . VAL A 1 81 ? 5.983 3.899 -0.248 1.00 96.75 81 VAL A CA 1
ATOM 667 C C . VAL A 1 81 ? 4.844 4.418 0.607 1.00 96.75 81 VAL A C 1
ATOM 669 O O . VAL A 1 81 ? 5.078 5.132 1.583 1.00 96.75 81 VAL A O 1
ATOM 672 N N . ARG A 1 82 ? 3.613 4.065 0.245 1.00 94.19 82 ARG A N 1
ATOM 673 C CA . ARG A 1 82 ? 2.410 4.456 0.979 1.00 94.19 82 ARG A CA 1
ATOM 674 C C . ARG A 1 82 ? 1.545 3.238 1.269 1.00 94.19 82 ARG A C 1
ATOM 676 O O . ARG A 1 82 ? 1.526 2.279 0.502 1.00 94.19 82 ARG A O 1
ATOM 683 N N . PHE A 1 83 ? 0.863 3.272 2.405 1.00 93.38 83 PHE A N 1
ATOM 684 C CA . PHE A 1 83 ? -0.038 2.213 2.858 1.00 93.38 83 PHE A CA 1
ATOM 685 C C . PHE A 1 83 ? -0.942 2.736 3.981 1.00 93.38 83 PHE A C 1
ATOM 687 O O . PHE A 1 83 ? -0.667 3.776 4.585 1.00 93.38 83 PHE A O 1
ATOM 694 N N . LEU A 1 84 ? -2.006 2.003 4.286 1.00 89.81 84 LEU A N 1
ATOM 695 C CA . LEU A 1 84 ? -2.844 2.207 5.461 1.00 89.81 84 LEU A CA 1
ATOM 696 C C . LEU A 1 84 ? -2.337 1.350 6.623 1.00 89.81 84 LEU A C 1
ATOM 698 O O . LEU A 1 84 ? -2.058 0.160 6.477 1.00 89.81 84 LEU A O 1
ATOM 702 N N . HIS A 1 85 ? -2.247 1.967 7.795 1.00 89.94 85 HIS A N 1
ATOM 703 C CA . HIS A 1 85 ? -1.993 1.308 9.068 1.00 89.94 85 HIS A CA 1
ATOM 704 C C . HIS A 1 85 ? -3.283 1.333 9.885 1.00 89.94 85 HIS A C 1
ATOM 706 O O . HIS A 1 85 ? -3.755 2.402 10.276 1.00 89.94 85 HIS A O 1
ATOM 712 N N . LEU A 1 86 ? -3.853 0.155 10.138 1.00 85.88 86 LEU A N 1
ATOM 713 C CA . LEU A 1 86 ? -5.095 0.026 10.892 1.00 85.88 86 LEU A CA 1
ATOM 714 C C . LEU A 1 86 ? -4.895 0.375 12.373 1.00 85.88 86 LEU A C 1
ATOM 716 O O . LEU A 1 86 ? -4.145 -0.277 13.099 1.00 85.88 86 LEU A O 1
ATOM 720 N N . ARG A 1 87 ? -5.626 1.386 12.830 1.00 84.00 87 ARG A N 1
ATOM 721 C CA . ARG A 1 87 ? -5.862 1.707 14.236 1.00 84.00 87 ARG A CA 1
ATOM 722 C C . ARG A 1 87 ? -7.201 1.154 14.680 1.00 84.00 87 ARG A C 1
ATOM 724 O O . ARG A 1 87 ? -8.144 1.079 13.901 1.00 84.00 87 ARG A O 1
ATOM 731 N N . ALA A 1 88 ? -7.293 0.807 15.953 1.00 81.94 88 ALA A N 1
ATOM 732 C CA . ALA A 1 88 ? -8.563 0.517 16.593 1.00 81.94 88 ALA A CA 1
ATOM 733 C C . ALA A 1 88 ? -9.017 1.736 17.392 1.00 81.94 88 ALA A C 1
ATOM 735 O O . ALA A 1 88 ? -8.209 2.418 18.021 1.00 81.94 88 ALA A O 1
ATOM 736 N N . GLN A 1 89 ? -10.317 1.980 17.394 1.00 82.19 89 GLN A N 1
ATOM 737 C CA . GLN A 1 89 ? -10.962 2.884 18.323 1.00 82.19 89 GLN A CA 1
ATOM 738 C C . GLN A 1 89 ? -12.029 2.086 19.058 1.00 82.19 89 GLN A C 1
ATOM 740 O O . GLN A 1 89 ? -13.107 1.830 18.531 1.00 82.19 89 GLN A O 1
ATOM 745 N N . GLU A 1 90 ? -11.688 1.639 20.258 1.00 85.25 90 GLU A N 1
ATOM 746 C CA . GLU A 1 90 ? -12.525 0.767 21.075 1.00 85.25 90 GLU A CA 1
ATOM 747 C C . GLU A 1 90 ? -13.353 1.596 22.049 1.00 85.25 90 GLU A C 1
ATOM 749 O O . GLU A 1 90 ? -12.868 2.550 22.653 1.00 85.25 90 GLU A O 1
ATOM 754 N N . VAL A 1 91 ? -14.617 1.230 22.219 1.00 85.31 91 VAL A N 1
ATOM 755 C CA . VAL A 1 91 ? -15.511 1.866 23.181 1.00 85.31 91 VAL A CA 1
ATOM 756 C C . VAL A 1 91 ? -15.601 0.986 24.416 1.00 85.31 91 VAL A C 1
ATOM 758 O O . VAL A 1 91 ? -16.114 -0.131 24.386 1.00 85.31 91 VAL A O 1
ATOM 761 N N . GLY A 1 92 ? -15.091 1.498 25.528 1.00 91.56 92 GLY A N 1
ATOM 762 C CA . GLY A 1 92 ? -15.146 0.876 26.838 1.00 91.56 92 GLY A CA 1
ATOM 763 C C . GLY A 1 92 ? -16.308 1.415 27.663 1.00 91.56 92 GLY A C 1
ATOM 764 O O . GLY A 1 92 ? -16.398 2.614 27.919 1.00 91.56 92 GLY A O 1
ATOM 765 N N . LYS A 1 93 ? -17.178 0.532 28.155 1.00 94.12 93 LYS A N 1
ATOM 766 C CA . LYS A 1 93 ? -18.148 0.869 29.201 1.00 94.12 93 LYS A CA 1
ATOM 767 C C . LYS A 1 93 ? -17.491 0.702 30.568 1.00 94.12 93 LYS A C 1
ATOM 769 O O . LYS A 1 93 ? -17.052 -0.401 30.901 1.00 94.12 93 LYS A O 1
ATOM 774 N N . LEU A 1 94 ? -17.450 1.764 31.370 1.00 93.12 94 LEU A N 1
ATOM 775 C CA . LEU A 1 94 ? -16.924 1.674 32.731 1.00 93.12 94 LEU A CA 1
ATOM 776 C C . LEU A 1 94 ? -17.863 0.842 33.608 1.00 93.12 94 LEU A C 1
ATOM 778 O O . LEU A 1 94 ? -19.086 0.979 33.548 1.00 93.12 94 LEU A O 1
ATOM 782 N N . THR A 1 95 ? -17.289 -0.004 34.463 1.00 86.69 95 THR A N 1
ATOM 783 C CA . THR A 1 95 ? -18.069 -0.802 35.423 1.00 86.69 95 THR A CA 1
ATOM 784 C C . THR A 1 95 ? -18.740 0.089 36.473 1.00 86.69 95 THR A C 1
ATOM 786 O O . THR A 1 95 ? -19.818 -0.231 36.972 1.00 86.69 95 THR A O 1
ATOM 789 N N . ARG A 1 96 ? -18.105 1.220 36.805 1.00 88.81 96 ARG A N 1
ATOM 790 C CA . ARG A 1 96 ? -18.636 2.272 37.676 1.00 88.81 96 ARG A CA 1
ATOM 791 C C . ARG A 1 96 ? -18.282 3.638 37.086 1.00 88.81 96 ARG A C 1
ATOM 793 O O . ARG A 1 96 ? -17.130 3.800 36.683 1.00 88.81 96 ARG A O 1
ATOM 800 N N . PRO A 1 97 ? -19.216 4.603 37.057 1.00 91.06 97 PRO A N 1
ATOM 801 C CA . PRO A 1 97 ? -18.899 5.947 36.605 1.00 91.06 97 PRO A CA 1
ATOM 802 C C . PRO A 1 97 ? -17.799 6.595 37.451 1.00 91.06 97 PRO A C 1
ATOM 804 O O . PRO A 1 97 ? -17.724 6.373 38.662 1.00 91.06 97 PRO A O 1
ATOM 807 N N . LEU A 1 98 ? -16.959 7.403 36.811 1.00 91.81 98 LEU A N 1
ATOM 808 C CA . LEU A 1 98 ? -15.882 8.158 37.451 1.00 91.81 98 LEU A CA 1
ATOM 809 C C . LEU A 1 98 ? -16.184 9.655 37.376 1.00 91.81 98 LEU A C 1
ATOM 811 O O . LEU A 1 98 ? -16.797 10.118 36.424 1.00 91.81 98 LEU A O 1
ATOM 815 N N . SER A 1 99 ? -15.727 10.447 38.344 1.00 89.94 99 SER A N 1
ATOM 816 C CA . SER A 1 99 ? -15.845 11.912 38.255 1.00 89.94 99 SER A CA 1
ATOM 817 C C . SER A 1 99 ? -14.918 12.512 37.192 1.00 89.94 99 SER A C 1
ATOM 819 O O . SER A 1 99 ? -15.236 13.541 36.605 1.00 89.94 99 SER A O 1
ATOM 821 N N . ARG A 1 100 ? -13.780 11.860 36.932 1.00 89.69 100 ARG A N 1
ATOM 822 C CA . ARG A 1 100 ? -12.819 12.178 35.871 1.00 89.69 100 ARG A CA 1
ATOM 823 C C . ARG A 1 100 ? -12.035 10.927 35.481 1.00 89.69 100 ARG A C 1
ATOM 825 O O . ARG A 1 100 ? -11.915 10.009 36.296 1.00 89.69 100 ARG A O 1
ATOM 832 N N . LEU A 1 101 ? -11.482 10.904 34.270 1.00 87.19 101 LEU A N 1
ATOM 833 C CA . LEU A 1 101 ? -10.501 9.882 33.903 1.00 87.19 101 LEU A CA 1
ATOM 834 C C . LEU A 1 101 ? -9.200 10.085 34.699 1.00 87.19 101 LEU A C 1
ATOM 836 O O . LEU A 1 101 ? -8.824 11.234 34.941 1.00 87.19 101 LEU A O 1
ATOM 840 N N . PRO A 1 102 ? -8.526 9.005 35.125 1.00 83.75 102 PRO A N 1
ATOM 841 C CA . PRO A 1 102 ? -7.159 9.090 35.626 1.00 83.75 102 PRO A CA 1
ATOM 842 C C . PRO A 1 102 ? -6.198 9.476 34.493 1.00 83.75 102 PRO A C 1
ATOM 844 O O . PRO A 1 102 ? -6.354 8.984 33.377 1.00 83.75 102 PRO A O 1
ATOM 847 N N . ASP A 1 103 ? -5.198 10.307 34.791 1.00 78.62 103 ASP A N 1
ATOM 848 C CA . ASP A 1 103 ? -4.230 10.774 33.786 1.00 78.62 103 ASP A CA 1
ATOM 849 C C . ASP A 1 103 ? -3.217 9.677 33.391 1.00 78.62 103 ASP A C 1
ATOM 851 O O . ASP A 1 103 ? -2.848 9.569 32.226 1.00 78.62 103 ASP A O 1
ATOM 855 N N . ASP A 1 104 ? -2.832 8.811 34.339 1.00 79.56 104 ASP A N 1
ATOM 856 C CA . ASP A 1 104 ? -1.727 7.847 34.163 1.00 79.56 104 ASP A CA 1
ATOM 857 C C . ASP A 1 104 ? -2.151 6.370 34.241 1.00 79.56 104 ASP A C 1
ATOM 859 O O . ASP A 1 104 ? -1.312 5.469 34.198 1.00 79.56 104 ASP A O 1
ATOM 863 N N . VAL A 1 105 ? -3.447 6.089 34.416 1.00 81.00 105 VAL A N 1
ATOM 864 C CA . VAL A 1 105 ? -3.946 4.720 34.621 1.00 81.00 105 VAL A CA 1
ATOM 865 C C . VAL A 1 105 ? -5.169 4.468 33.753 1.00 81.00 105 VAL A C 1
ATOM 867 O O . VAL A 1 105 ? -6.201 5.121 33.911 1.00 81.00 105 VAL A O 1
ATOM 870 N N . GLU A 1 106 ? -5.073 3.468 32.876 1.00 83.25 106 GLU A N 1
ATOM 871 C CA . GLU A 1 106 ? -6.219 2.982 32.112 1.00 83.25 106 GLU A CA 1
ATOM 872 C C . GLU A 1 106 ? -7.265 2.397 33.082 1.00 83.25 106 GLU A C 1
ATOM 874 O O . GLU A 1 106 ? -6.961 1.469 33.841 1.00 83.25 106 GLU A O 1
ATOM 879 N N . PRO A 1 107 ? -8.493 2.948 33.127 1.00 86.50 107 PRO A N 1
ATOM 880 C CA . PRO A 1 107 ? -9.512 2.464 34.042 1.00 86.50 107 PRO A CA 1
ATOM 881 C C . PRO A 1 107 ? -9.991 1.075 33.623 1.00 86.50 107 PRO A C 1
ATOM 883 O O . PRO A 1 107 ? -9.921 0.688 32.460 1.00 86.50 107 PRO A O 1
ATOM 886 N N . THR A 1 108 ? -10.572 0.328 34.557 1.00 90.00 108 THR A N 1
ATOM 887 C CA . THR A 1 108 ? -11.239 -0.927 34.205 1.00 90.00 108 THR A CA 1
ATOM 888 C C . THR A 1 108 ? -12.544 -0.637 33.465 1.00 90.00 108 THR A C 1
ATOM 890 O O . THR A 1 108 ? -13.479 -0.054 34.022 1.00 90.00 108 THR A O 1
ATOM 893 N N . PHE A 1 109 ? -12.630 -1.093 32.221 1.00 90.81 109 PHE A N 1
ATOM 894 C CA . PHE A 1 109 ? -13.839 -1.054 31.406 1.00 90.81 109 PHE A CA 1
ATOM 895 C C . PHE A 1 109 ? -14.068 -2.400 30.725 1.00 90.81 109 PHE A C 1
ATOM 897 O O . PHE A 1 109 ? -13.172 -3.234 30.616 1.00 90.81 109 PHE A O 1
ATOM 904 N N . ARG A 1 110 ? -15.289 -2.593 30.234 1.00 92.62 110 ARG A N 1
ATOM 905 C CA . ARG A 1 110 ? -15.626 -3.674 29.312 1.00 92.62 110 ARG A CA 1
ATOM 906 C C . ARG A 1 110 ? -15.769 -3.092 27.914 1.00 92.62 110 ARG A C 1
ATOM 908 O O . ARG A 1 110 ? -16.588 -2.190 27.733 1.00 92.62 110 ARG A O 1
ATOM 915 N N . VAL A 1 111 ? -15.017 -3.607 26.944 1.00 88.06 111 VAL A N 1
ATOM 916 C CA . VAL A 1 111 ? -15.199 -3.238 25.531 1.00 88.06 111 VAL A CA 1
ATOM 917 C C . VAL A 1 111 ? -16.615 -3.622 25.096 1.00 88.06 111 VAL A C 1
ATOM 919 O O . VAL A 1 111 ? -17.099 -4.711 25.408 1.00 88.06 111 VAL A O 1
ATOM 922 N N . VAL A 1 112 ? -17.304 -2.701 24.431 1.00 83.44 112 VAL A N 1
ATOM 923 C CA . VAL A 1 112 ? -18.646 -2.892 23.877 1.00 83.44 112 VAL A CA 1
ATOM 924 C C . VAL A 1 112 ? -18.657 -2.465 22.414 1.00 83.44 112 VAL A C 1
ATOM 926 O O . VAL A 1 112 ? -17.956 -1.534 22.029 1.00 83.44 112 VAL A O 1
ATOM 929 N N . GLU A 1 113 ? -19.461 -3.133 21.589 1.00 73.12 113 GLU A N 1
ATOM 930 C CA . GLU A 1 113 ? -19.615 -2.760 20.176 1.00 73.12 113 GLU A CA 1
ATOM 931 C C . GLU A 1 113 ? -20.208 -1.353 20.037 1.00 73.12 113 GLU A C 1
ATOM 933 O O . GLU A 1 113 ? -19.698 -0.541 19.270 1.00 73.12 113 GLU A O 1
ATOM 938 N N . VAL A 1 114 ? -21.221 -1.041 20.853 1.00 78.50 114 VAL A N 1
ATOM 939 C CA . VAL A 1 114 ? -21.813 0.292 20.939 1.00 78.50 114 VAL A CA 1
ATOM 940 C C . VAL A 1 114 ? -22.094 0.681 22.390 1.00 78.50 114 VAL A C 1
ATOM 942 O O . VAL A 1 114 ? -22.541 -0.135 23.204 1.00 78.50 114 VAL A O 1
ATOM 945 N N . LEU A 1 115 ? -21.867 1.951 22.721 1.00 81.94 115 LEU A N 1
ATOM 946 C CA . LEU A 1 115 ? -22.312 2.569 23.966 1.00 81.94 115 LEU A CA 1
ATOM 947 C C . LEU A 1 115 ? -23.270 3.716 23.647 1.00 81.94 115 LEU A C 1
ATOM 949 O O . LEU A 1 115 ? -22.890 4.689 23.003 1.00 81.94 115 LEU A O 1
ATOM 953 N N . LYS A 1 116 ? -24.507 3.619 24.137 1.00 85.00 116 LYS A N 1
ATOM 954 C CA . LYS A 1 116 ? -25.488 4.706 24.065 1.00 85.00 116 LYS A CA 1
ATOM 955 C C . LYS A 1 116 ? -25.413 5.568 25.321 1.00 85.00 116 LYS A C 1
ATOM 957 O O . LYS A 1 116 ? -25.555 5.047 26.428 1.00 85.00 116 LYS A O 1
ATOM 962 N N . VAL A 1 117 ? -25.238 6.877 25.148 1.00 84.88 117 VAL A N 1
ATOM 963 C CA . VAL A 1 117 ? -25.262 7.864 26.236 1.00 84.88 117 VAL A CA 1
ATOM 964 C C . VAL A 1 117 ? -26.169 9.022 25.836 1.00 84.88 117 VAL A C 1
ATOM 966 O O . VAL A 1 117 ? -25.842 9.815 24.954 1.00 84.88 117 VAL A O 1
ATOM 969 N N . GLY A 1 118 ? -27.345 9.094 26.465 1.00 84.69 118 GLY A N 1
ATOM 970 C CA . GLY A 1 118 ? -28.421 9.967 25.996 1.00 84.69 118 GLY A CA 1
ATOM 971 C C . GLY A 1 118 ? -28.843 9.587 24.573 1.00 84.69 118 GLY A C 1
ATOM 972 O O . GLY A 1 118 ? -29.207 8.437 24.318 1.00 84.69 118 GLY A O 1
ATOM 973 N N . GLU A 1 119 ? -28.763 10.545 23.652 1.00 77.75 119 GLU A N 1
ATOM 974 C CA . GLU A 1 119 ? -29.067 10.358 22.225 1.00 77.75 119 GLU A CA 1
ATOM 975 C C . GLU A 1 119 ? -27.837 9.995 21.375 1.00 77.75 119 GLU A C 1
ATOM 977 O O . GLU A 1 119 ? -27.990 9.602 20.222 1.00 77.75 119 GLU A O 1
ATOM 982 N N . LYS A 1 120 ? -26.619 10.085 21.929 1.00 74.19 120 LYS A N 1
ATOM 983 C CA . LYS A 1 120 ? -25.375 9.795 21.199 1.00 74.19 120 LYS A CA 1
ATOM 984 C C . LYS A 1 120 ? -25.031 8.308 21.259 1.00 74.19 120 LYS A C 1
ATOM 986 O O . LYS A 1 120 ? -25.098 7.698 22.332 1.00 74.19 120 LYS A O 1
ATOM 991 N N . LEU A 1 121 ? -24.611 7.749 20.126 1.00 74.00 121 LEU A N 1
ATOM 992 C CA . LEU A 1 121 ? -24.026 6.413 20.034 1.00 74.00 121 LEU A CA 1
ATOM 993 C C . LEU A 1 121 ? -22.516 6.527 19.826 1.00 74.00 121 LEU A C 1
ATOM 995 O O . LEU A 1 121 ? -22.043 7.335 19.032 1.00 74.00 121 LEU A O 1
ATOM 999 N N . PHE A 1 122 ? -21.767 5.705 20.550 1.00 75.81 122 PHE A N 1
ATOM 1000 C CA . PHE A 1 122 ? -20.322 5.571 20.415 1.00 75.81 122 PHE A CA 1
ATOM 1001 C C . PHE A 1 122 ? -20.014 4.153 19.957 1.00 75.81 122 PHE A C 1
ATOM 1003 O O . PHE A 1 122 ? -20.323 3.207 20.681 1.00 75.81 122 PHE A O 1
ATOM 1010 N N . TRP A 1 123 ? -19.399 4.009 18.786 1.00 73.00 123 TRP A N 1
ATOM 1011 C CA . TRP A 1 123 ? -19.117 2.717 18.161 1.00 73.00 123 TRP A CA 1
ATOM 1012 C C . TRP A 1 123 ? -17.651 2.318 18.299 1.00 73.00 123 TRP A C 1
ATOM 1014 O O . TRP A 1 123 ? -16.755 3.136 18.083 1.00 73.00 123 TRP A O 1
ATOM 1024 N N . THR A 1 124 ? -17.411 1.044 18.608 1.00 71.81 124 THR A N 1
ATOM 1025 C CA . THR A 1 124 ? -16.096 0.430 18.406 1.00 71.81 124 THR A CA 1
ATOM 1026 C C . THR A 1 124 ? -15.857 0.255 16.911 1.00 71.81 124 THR A C 1
ATOM 1028 O O . THR A 1 124 ? -16.700 -0.296 16.206 1.00 71.81 124 THR A O 1
ATOM 1031 N N . ARG A 1 125 ? -14.699 0.701 16.422 1.00 68.75 125 ARG A N 1
ATOM 1032 C CA . ARG A 1 125 ? -14.363 0.690 14.994 1.00 68.75 125 ARG A CA 1
ATOM 1033 C C . ARG A 1 125 ? -12.870 0.525 14.740 1.00 68.75 125 ARG A C 1
ATOM 1035 O O . ARG A 1 125 ? -12.052 0.594 15.658 1.00 68.75 125 ARG A O 1
ATOM 1042 N N . GLN A 1 126 ? -12.523 0.341 13.473 1.00 69.56 126 GLN A N 1
ATOM 1043 C CA . GLN A 1 126 ? -11.154 0.440 12.982 1.00 69.56 126 GLN A CA 1
ATOM 1044 C C . GLN A 1 126 ? -11.032 1.615 12.010 1.00 69.56 126 GLN A C 1
ATOM 1046 O O . GLN A 1 126 ? -11.987 1.953 11.316 1.00 69.56 126 GLN A O 1
ATOM 1051 N N . GLU A 1 127 ? -9.861 2.239 11.993 1.00 74.25 127 GLU A N 1
ATOM 1052 C CA . GLU A 1 127 ? -9.529 3.394 11.164 1.00 74.25 127 GLU A CA 1
ATOM 1053 C C . GLU A 1 127 ? -8.190 3.152 10.456 1.00 74.25 127 GLU A C 1
ATOM 1055 O O . GLU A 1 127 ? -7.193 2.820 11.092 1.00 74.25 127 GLU A O 1
ATOM 1060 N N . GLY A 1 128 ? -8.141 3.325 9.140 1.00 77.31 128 GLY A N 1
ATOM 1061 C CA . GLY A 1 128 ? -6.923 3.283 8.343 1.00 77.31 128 GLY A CA 1
ATOM 1062 C C . GLY A 1 128 ? -6.206 4.626 8.390 1.00 77.31 128 GLY A C 1
ATOM 1063 O O . GLY A 1 128 ? -6.682 5.610 7.831 1.00 77.31 128 GLY A O 1
ATOM 1064 N N . VAL A 1 129 ? -5.036 4.661 9.026 1.00 85.62 129 VAL A N 1
ATOM 1065 C CA . VAL A 1 129 ? -4.165 5.839 9.037 1.00 85.62 129 VAL A CA 1
ATOM 1066 C C . VAL A 1 129 ? -3.183 5.758 7.879 1.00 85.62 129 VAL A C 1
ATOM 1068 O O . VAL A 1 129 ? -2.435 4.788 7.770 1.00 85.62 129 VAL A O 1
ATOM 1071 N N . GLU A 1 130 ? -3.128 6.798 7.052 1.00 90.12 130 GLU A N 1
ATOM 1072 C CA . GLU A 1 130 ? -2.147 6.891 5.969 1.00 90.12 130 GLU A CA 1
ATOM 1073 C C . GLU A 1 130 ? -0.727 6.957 6.527 1.00 90.12 130 GLU A C 1
ATOM 1075 O O . GLU A 1 130 ? -0.392 7.805 7.361 1.00 90.12 130 GLU A O 1
ATOM 1080 N N . ARG A 1 131 ? 0.125 6.063 6.037 1.00 94.00 131 ARG A N 1
ATOM 1081 C CA . ARG A 1 131 ? 1.560 6.065 6.287 1.00 94.00 131 ARG A CA 1
ATOM 1082 C C . ARG A 1 131 ? 2.298 6.305 4.986 1.00 94.00 131 ARG A C 1
ATOM 1084 O O . ARG A 1 131 ? 1.904 5.823 3.928 1.00 94.00 131 ARG A O 1
ATOM 1091 N N . GLU A 1 132 ? 3.381 7.060 5.097 1.00 95.38 132 GLU A N 1
ATOM 1092 C CA . GLU A 1 132 ? 4.294 7.349 4.005 1.00 95.38 132 GLU A CA 1
ATOM 1093 C C . GLU A 1 132 ? 5.727 7.133 4.490 1.00 95.38 132 GLU A C 1
ATOM 1095 O O . GLU A 1 132 ? 6.102 7.579 5.577 1.00 95.38 132 GLU A O 1
ATOM 1100 N N . VAL A 1 133 ? 6.518 6.449 3.670 1.00 97.00 133 VAL A N 1
ATOM 1101 C CA . VAL A 1 133 ? 7.958 6.281 3.844 1.00 97.00 133 VAL A CA 1
ATOM 1102 C C . VAL A 1 133 ? 8.623 6.803 2.578 1.00 97.00 133 VAL A C 1
ATOM 1104 O O . VAL A 1 133 ? 8.459 6.229 1.503 1.00 97.00 133 VAL A O 1
ATOM 1107 N N . THR A 1 134 ? 9.362 7.902 2.705 1.00 96.25 134 THR A N 1
ATOM 1108 C CA . THR A 1 134 ? 10.082 8.534 1.594 1.00 96.25 134 THR A CA 1
ATOM 1109 C C . THR A 1 134 ? 11.578 8.303 1.773 1.00 96.25 134 THR A C 1
ATOM 1111 O O . THR A 1 134 ? 12.137 8.631 2.820 1.00 96.25 134 THR A O 1
ATOM 1114 N N . LEU A 1 135 ? 12.217 7.719 0.760 1.00 96.38 135 LEU A N 1
ATOM 1115 C CA . LEU A 1 135 ? 13.665 7.520 0.730 1.00 96.38 135 LEU A CA 1
ATOM 1116 C C . LEU A 1 135 ? 14.352 8.813 0.268 1.00 96.38 135 LEU A C 1
ATOM 1118 O O . LEU A 1 135 ? 13.751 9.633 -0.430 1.00 96.38 135 LEU A O 1
ATOM 1122 N N . ALA A 1 136 ? 15.618 8.996 0.650 1.00 93.38 136 ALA A N 1
ATOM 1123 C CA . ALA A 1 136 ? 16.442 10.072 0.101 1.00 93.38 136 ALA A CA 1
ATOM 1124 C C . ALA A 1 136 ? 16.617 9.903 -1.421 1.00 93.38 136 ALA A C 1
ATOM 1126 O O . ALA A 1 136 ? 16.472 8.801 -1.939 1.00 93.38 136 ALA A O 1
ATOM 1127 N N . ASP A 1 137 ? 16.940 10.987 -2.132 1.00 94.44 137 ASP A N 1
ATOM 1128 C CA . ASP A 1 137 ? 17.219 10.947 -3.573 1.00 94.44 137 ASP A CA 1
ATOM 1129 C C . ASP A 1 137 ? 18.379 9.965 -3.859 1.00 94.44 137 ASP A C 1
ATOM 1131 O O . ASP A 1 137 ? 19.501 10.172 -3.395 1.00 94.44 137 ASP A O 1
ATOM 1135 N N . LEU A 1 138 ? 18.111 8.897 -4.619 1.00 95.00 138 LEU A N 1
ATOM 1136 C CA . LEU A 1 138 ? 19.058 7.809 -4.877 1.00 95.00 138 LEU A CA 1
ATOM 1137 C C . LEU A 1 138 ? 19.654 7.933 -6.280 1.00 95.00 138 LEU A C 1
ATOM 1139 O O . LEU A 1 138 ? 18.930 7.858 -7.272 1.00 95.00 138 LEU A O 1
ATOM 1143 N N . LYS A 1 139 ? 20.975 8.065 -6.411 1.00 93.50 139 LYS A N 1
ATOM 1144 C CA . LYS A 1 139 ? 21.611 8.024 -7.737 1.00 93.50 139 LYS A CA 1
ATOM 1145 C C . LYS A 1 139 ? 21.733 6.586 -8.217 1.00 93.50 139 LYS A C 1
ATOM 1147 O O . LYS A 1 139 ? 22.287 5.747 -7.508 1.00 93.50 139 LYS A O 1
ATOM 1152 N N . LEU A 1 140 ? 21.325 6.301 -9.453 1.00 91.12 140 LEU A N 1
ATOM 1153 C CA . LEU A 1 140 ? 21.394 4.936 -9.987 1.00 91.12 140 LEU A CA 1
ATOM 1154 C C . LEU A 1 140 ? 22.819 4.367 -10.000 1.00 91.12 140 LEU A C 1
ATOM 1156 O O . LEU A 1 140 ? 22.994 3.180 -9.755 1.00 91.12 140 LEU A O 1
ATOM 1160 N N . SER A 1 141 ? 23.844 5.200 -10.200 1.00 89.44 141 SER A N 1
ATOM 1161 C CA . SER A 1 141 ? 25.251 4.775 -10.116 1.00 89.44 141 SER A CA 1
ATOM 1162 C C . SER A 1 141 ? 25.637 4.218 -8.741 1.00 89.44 141 SER A C 1
ATOM 1164 O O . SER A 1 141 ? 26.456 3.304 -8.646 1.00 89.44 141 SER A O 1
ATOM 1166 N N . GLU A 1 142 ? 25.057 4.773 -7.675 1.00 92.38 142 GLU A N 1
ATOM 1167 C CA . GLU A 1 142 ? 25.304 4.340 -6.300 1.00 92.38 142 GLU A CA 1
ATOM 1168 C C . GLU A 1 142 ? 24.555 3.027 -6.028 1.00 92.38 142 GLU A C 1
ATOM 1170 O O . GLU A 1 142 ? 25.178 2.064 -5.582 1.00 92.38 142 GLU A O 1
ATOM 1175 N N . ILE A 1 143 ? 23.276 2.943 -6.424 1.00 94.19 143 ILE A N 1
ATOM 1176 C CA . ILE A 1 143 ? 22.442 1.738 -6.255 1.00 94.19 143 ILE A CA 1
ATOM 1177 C C . ILE A 1 143 ? 23.002 0.533 -7.037 1.00 94.19 143 ILE A C 1
ATOM 1179 O O . ILE A 1 143 ? 22.994 -0.587 -6.532 1.00 94.19 143 ILE A O 1
ATOM 1183 N N . LEU A 1 144 ? 23.526 0.753 -8.252 1.00 92.12 144 LEU A N 1
ATOM 1184 C CA . LEU A 1 144 ? 24.172 -0.290 -9.069 1.00 92.12 144 LEU A CA 1
ATOM 1185 C C . LEU A 1 144 ? 25.379 -0.915 -8.370 1.00 92.12 144 LEU A C 1
ATOM 1187 O O . LEU A 1 144 ? 25.653 -2.101 -8.534 1.00 92.12 144 LEU A O 1
ATOM 1191 N N . SER A 1 145 ? 26.123 -0.102 -7.620 1.00 91.69 145 SER A N 1
ATOM 1192 C CA . SER A 1 145 ? 27.309 -0.556 -6.895 1.00 91.69 145 SER A CA 1
ATOM 1193 C C . SER A 1 145 ? 26.934 -1.188 -5.556 1.00 91.69 145 SER A C 1
ATOM 1195 O O . SER A 1 145 ? 27.602 -2.110 -5.087 1.00 91.69 145 SER A O 1
ATOM 1197 N N . ARG A 1 146 ? 25.883 -0.669 -4.916 1.00 94.44 146 ARG A N 1
ATOM 1198 C CA . ARG A 1 146 ? 25.433 -1.089 -3.597 1.00 94.44 146 ARG A CA 1
ATOM 1199 C C . ARG A 1 146 ? 23.915 -0.910 -3.479 1.00 94.44 146 ARG A C 1
ATOM 1201 O O . ARG A 1 146 ? 23.460 0.230 -3.470 1.00 94.44 146 ARG A O 1
ATOM 1208 N N . PRO A 1 147 ? 23.151 -1.998 -3.284 1.00 95.56 147 PRO A N 1
ATOM 1209 C CA . PRO A 1 147 ? 21.736 -1.916 -2.946 1.00 95.56 147 PRO A CA 1
ATOM 1210 C C . PRO A 1 147 ? 21.467 -1.003 -1.750 1.00 95.56 147 PRO A C 1
ATOM 1212 O O . PRO A 1 147 ? 22.195 -1.048 -0.752 1.00 95.56 147 PRO A O 1
ATOM 1215 N N . GLU A 1 148 ? 20.390 -0.230 -1.835 1.00 97.69 148 GLU A N 1
ATOM 1216 C CA . GLU A 1 148 ? 19.932 0.628 -0.747 1.00 97.69 148 GLU A CA 1
ATOM 1217 C C . GLU A 1 148 ? 18.878 -0.105 0.084 1.00 97.69 148 GLU A C 1
ATOM 1219 O O . GLU A 1 148 ? 17.991 -0.769 -0.456 1.00 97.69 148 GLU A O 1
ATOM 1224 N N . ARG A 1 149 ? 18.956 0.017 1.411 1.00 97.88 149 ARG A N 1
ATOM 1225 C CA . ARG A 1 149 ? 17.956 -0.544 2.325 1.00 97.88 149 ARG A CA 1
ATOM 1226 C C . ARG A 1 149 ? 17.638 0.445 3.433 1.00 97.88 149 ARG A C 1
ATOM 1228 O O . ARG A 1 149 ? 18.493 0.743 4.262 1.00 97.88 149 ARG A O 1
ATOM 1235 N N . VAL A 1 150 ? 16.377 0.861 3.496 1.00 98.12 150 VAL A N 1
ATOM 1236 C CA . VAL A 1 150 ? 15.864 1.783 4.513 1.00 98.12 150 VAL A CA 1
ATOM 1237 C C . VAL A 1 150 ? 14.847 1.061 5.385 1.00 98.12 150 VAL A C 1
ATOM 1239 O O . VAL A 1 150 ? 13.843 0.549 4.896 1.00 98.12 150 VAL A O 1
ATOM 1242 N N . THR A 1 151 ? 15.105 1.011 6.689 1.00 98.38 151 THR A N 1
ATOM 1243 C CA . THR A 1 151 ? 14.171 0.472 7.687 1.00 98.38 151 THR A CA 1
ATOM 1244 C C . THR A 1 151 ? 13.322 1.583 8.289 1.00 98.38 151 THR A C 1
ATOM 1246 O O . THR A 1 151 ? 13.813 2.692 8.492 1.00 98.38 151 THR A O 1
ATOM 1249 N N . PHE A 1 152 ? 12.077 1.278 8.641 1.00 98.06 152 PHE A N 1
ATOM 1250 C CA . PHE A 1 152 ? 11.166 2.217 9.292 1.00 98.06 152 PHE A CA 1
ATOM 1251 C C . PHE A 1 152 ? 10.360 1.536 10.398 1.00 98.06 152 PHE A C 1
ATOM 1253 O O . PHE A 1 152 ? 10.136 0.325 10.375 1.00 98.06 152 PHE A O 1
ATOM 1260 N N . THR A 1 153 ? 9.895 2.336 11.356 1.00 97.38 153 THR A N 1
ATOM 1261 C CA . THR A 1 153 ? 8.994 1.894 12.422 1.00 97.38 153 THR A CA 1
ATOM 1262 C C . THR A 1 153 ? 7.915 2.938 12.669 1.00 97.38 153 THR A C 1
ATOM 1264 O O . THR A 1 153 ? 8.171 4.142 12.594 1.00 97.38 153 THR A O 1
ATOM 1267 N N . PHE A 1 154 ? 6.709 2.475 12.985 1.00 95.88 154 PHE A N 1
ATOM 1268 C CA . PHE A 1 154 ? 5.680 3.301 13.600 1.00 95.88 154 PHE A CA 1
ATOM 1269 C C . PHE A 1 154 ? 5.390 2.715 14.985 1.00 95.88 154 PHE A C 1
ATOM 1271 O O . PHE A 1 154 ? 4.928 1.575 15.056 1.00 95.88 154 PHE A O 1
ATOM 1278 N N . PRO A 1 155 ? 5.672 3.456 16.074 1.00 94.38 155 PRO A N 1
ATOM 1279 C CA . PRO A 1 155 ? 5.600 2.928 17.433 1.00 94.38 155 PRO A CA 1
ATOM 1280 C C . PRO A 1 155 ? 4.156 2.609 17.850 1.00 94.38 155 PRO A C 1
ATOM 1282 O O . PRO A 1 155 ? 3.206 3.070 17.199 1.00 94.38 155 PRO A O 1
ATOM 1285 N N . PRO A 1 156 ? 3.965 1.859 18.953 1.00 92.56 156 PRO A N 1
ATOM 1286 C CA . PRO A 1 156 ? 2.641 1.745 19.543 1.00 92.56 156 PRO A CA 1
ATOM 1287 C C . PRO A 1 156 ? 2.138 3.132 19.945 1.00 92.56 156 PRO A C 1
ATOM 1289 O O . PRO A 1 156 ? 2.911 4.020 20.313 1.00 92.56 156 PRO A O 1
ATOM 1292 N N . TRP A 1 157 ? 0.828 3.316 19.884 1.00 90.44 157 TRP A N 1
ATOM 1293 C CA . TRP A 1 157 ? 0.186 4.546 20.329 1.00 90.44 157 TRP A CA 1
ATOM 1294 C C . TRP A 1 157 ? -1.132 4.212 21.012 1.00 90.44 157 TRP A C 1
ATOM 1296 O O . TRP A 1 157 ? -1.859 3.326 20.558 1.00 90.44 157 TRP A O 1
ATOM 1306 N N . GLN A 1 158 ? -1.428 4.927 22.092 1.00 89.94 158 GLN A N 1
ATOM 1307 C CA . GLN A 1 158 ? -2.673 4.800 22.830 1.00 89.94 158 GLN A CA 1
ATOM 1308 C C . GLN A 1 158 ? -3.181 6.186 23.224 1.00 89.94 158 GLN A C 1
ATOM 1310 O O . GLN A 1 158 ? -2.399 7.050 23.616 1.00 89.94 158 GLN A O 1
ATOM 1315 N N . GLU A 1 159 ? -4.490 6.388 23.135 1.00 88.81 159 GLU A N 1
ATOM 1316 C CA . GLU A 1 159 ? -5.167 7.600 23.594 1.00 88.81 159 GLU A CA 1
ATOM 1317 C C . GLU A 1 159 ? -6.498 7.223 24.242 1.00 88.81 159 GLU A C 1
ATOM 1319 O O . GLU A 1 159 ? -7.241 6.402 23.707 1.00 88.81 159 GLU A O 1
ATOM 1324 N N . LEU A 1 160 ? -6.806 7.832 25.387 1.00 90.31 160 LEU A N 1
ATOM 1325 C CA . LEU A 1 160 ? -8.065 7.635 26.098 1.00 90.31 160 LEU A CA 1
ATOM 1326 C C . LEU A 1 160 ? -8.857 8.942 26.083 1.00 90.31 160 LEU A C 1
ATOM 1328 O O . LEU A 1 160 ? -8.352 9.981 26.502 1.00 90.31 160 LEU A O 1
ATOM 1332 N N . LYS A 1 161 ? -10.115 8.893 25.634 1.00 91.19 161 LYS A N 1
ATOM 1333 C CA . LYS A 1 161 ? -11.042 10.035 25.677 1.00 91.19 161 LYS A CA 1
ATOM 1334 C C . LYS A 1 161 ? -12.265 9.701 26.527 1.00 91.19 161 LYS A C 1
ATOM 1336 O O . LYS A 1 161 ? -12.863 8.644 26.316 1.00 91.19 161 LYS A O 1
ATOM 1341 N N . PRO A 1 162 ? -12.668 10.567 27.471 1.00 93.62 162 PRO A N 1
ATOM 1342 C CA . PRO A 1 162 ? -13.821 10.299 28.321 1.00 93.62 162 PRO A CA 1
ATOM 1343 C C . PRO A 1 162 ? -15.122 10.386 27.528 1.00 93.62 162 PRO A C 1
ATOM 1345 O O . PRO A 1 162 ? -15.311 11.283 26.707 1.00 93.62 162 PRO A O 1
ATOM 1348 N N . ILE A 1 163 ? -16.052 9.486 27.837 1.00 92.19 163 ILE A N 1
ATOM 1349 C CA . ILE A 1 163 ? -17.453 9.602 27.440 1.00 92.19 163 ILE A CA 1
ATOM 1350 C C . ILE A 1 163 ? -18.232 10.067 28.667 1.00 92.19 163 ILE A C 1
ATOM 1352 O O . ILE A 1 163 ? -18.374 9.321 29.640 1.00 92.19 163 ILE A O 1
ATOM 1356 N N . HIS A 1 164 ? -18.727 11.301 28.615 1.00 93.44 164 HIS A N 1
ATOM 1357 C CA . HIS A 1 164 ? -19.493 11.902 29.702 1.00 93.44 164 HIS A CA 1
ATOM 1358 C C . HIS A 1 164 ? -20.976 11.533 29.621 1.00 93.44 164 HIS A C 1
ATOM 1360 O O . HIS A 1 164 ? -21.590 11.604 28.556 1.00 93.44 164 HIS A O 1
ATOM 1366 N N . GLY A 1 165 ? -21.536 11.154 30.766 1.00 90.88 165 GLY A N 1
ATOM 1367 C CA . GLY A 1 165 ? -22.956 10.964 30.996 1.00 90.88 165 GLY A CA 1
ATOM 1368 C C . GLY A 1 165 ? -23.702 12.288 31.182 1.00 90.88 165 GLY A C 1
ATOM 1369 O O . GLY A 1 165 ? -23.089 13.358 31.246 1.00 90.88 165 GLY A O 1
ATOM 1370 N N . PRO A 1 166 ? -25.042 12.239 31.281 1.00 87.81 166 PRO A N 1
ATOM 1371 C CA . PRO A 1 166 ? -25.878 13.433 31.388 1.00 87.81 166 PRO A CA 1
ATOM 1372 C C . PRO A 1 166 ? -25.589 14.297 32.620 1.00 87.81 166 PRO A C 1
ATOM 1374 O O . PRO A 1 166 ? -25.868 15.492 32.595 1.00 87.81 166 PRO A O 1
ATOM 1377 N N . THR A 1 167 ? -25.040 13.715 33.693 1.00 88.38 167 THR A N 1
ATOM 1378 C CA . THR A 1 1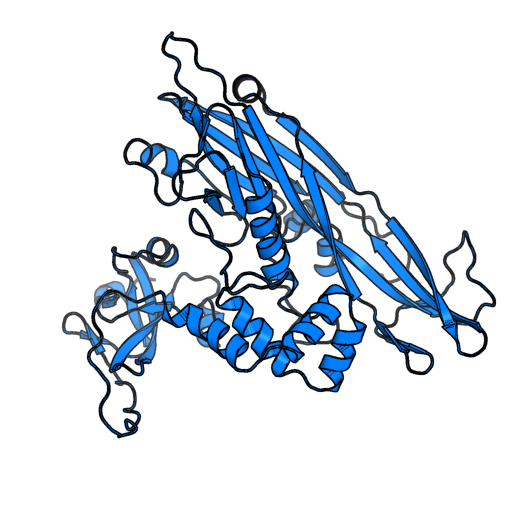67 ? -24.707 14.446 34.925 1.00 88.38 167 THR A CA 1
ATOM 1379 C C . THR A 1 167 ? -23.234 14.876 34.992 1.00 88.38 167 THR A C 1
ATOM 1381 O O . THR A 1 167 ? -22.788 15.386 36.017 1.00 88.38 167 THR A O 1
ATOM 1384 N N . GLY A 1 168 ? -22.488 14.734 33.886 1.00 89.19 168 GLY A N 1
ATOM 1385 C CA . GLY A 1 168 ? -21.086 15.147 33.742 1.00 89.19 168 GLY A CA 1
ATOM 1386 C C . GLY A 1 168 ? -20.057 14.102 34.189 1.00 89.19 168 GLY A C 1
ATOM 1387 O O . GLY A 1 168 ? -18.864 14.256 33.926 1.00 89.19 168 GLY A O 1
ATOM 1388 N N . GLU A 1 169 ? -20.501 13.013 34.809 1.00 94.38 169 GLU A N 1
ATOM 1389 C CA . GLU A 1 169 ? -19.687 11.859 35.170 1.00 94.38 169 GLU A CA 1
ATOM 1390 C C . GLU A 1 169 ? -19.167 11.130 33.925 1.00 94.38 169 GLU A C 1
ATOM 1392 O O . GLU A 1 169 ? -19.821 11.086 32.891 1.00 94.38 169 GLU A O 1
ATOM 1397 N N . VAL A 1 170 ? -17.998 10.512 34.007 1.00 95.00 170 VAL A N 1
ATOM 1398 C CA . VAL A 1 170 ? -17.467 9.646 32.955 1.00 95.00 170 VAL A CA 1
ATOM 1399 C C . VAL A 1 170 ? -18.129 8.276 33.076 1.00 95.00 170 VAL A C 1
ATOM 1401 O O . VAL A 1 170 ? -17.931 7.577 34.067 1.00 95.00 170 VAL A O 1
ATOM 1404 N N . VAL A 1 171 ? -18.903 7.879 32.068 1.00 95.00 171 VAL A N 1
ATOM 1405 C CA . VAL A 1 171 ? -19.625 6.589 32.013 1.00 95.00 171 VAL A CA 1
ATOM 1406 C C . VAL A 1 171 ? -18.958 5.570 31.086 1.00 95.00 171 VAL A C 1
ATOM 1408 O O . VAL A 1 171 ? -19.253 4.374 31.135 1.00 95.00 171 VAL A O 1
ATOM 1411 N N . GLY A 1 172 ? -18.039 6.035 30.246 1.00 94.62 172 GLY A N 1
ATOM 1412 C CA . GLY A 1 172 ? -17.289 5.216 29.308 1.00 94.62 172 GLY A CA 1
ATOM 1413 C C . GLY A 1 172 ? -16.006 5.899 28.863 1.00 94.62 172 GLY A C 1
ATOM 1414 O O . GLY A 1 172 ? -15.716 7.032 29.247 1.00 94.62 172 GLY A O 1
ATOM 1415 N N . VAL A 1 173 ? -15.243 5.203 28.038 1.00 93.69 173 VAL A N 1
ATOM 1416 C CA . VAL A 1 173 ? -13.989 5.685 27.473 1.00 93.69 173 VAL A CA 1
ATOM 1417 C C . VAL A 1 173 ? -13.892 5.252 26.018 1.00 93.69 173 VAL A C 1
ATOM 1419 O O . VAL A 1 173 ? -14.302 4.151 25.665 1.00 93.69 173 VAL A O 1
ATOM 1422 N N . ILE A 1 174 ? -13.362 6.124 25.172 1.00 89.50 174 ILE A N 1
ATOM 1423 C CA . ILE A 1 174 ? -12.923 5.775 23.828 1.00 89.50 174 ILE A CA 1
ATOM 1424 C C . ILE A 1 174 ? -11.419 5.541 23.900 1.00 89.50 174 ILE A C 1
ATOM 1426 O O . ILE A 1 174 ? -10.685 6.444 24.298 1.00 89.50 174 ILE A O 1
ATOM 1430 N N . VAL A 1 175 ? -10.968 4.353 23.519 1.00 90.31 175 VAL A N 1
ATOM 1431 C CA . VAL A 1 175 ? -9.562 3.955 23.536 1.00 90.31 175 VAL A CA 1
ATOM 1432 C C . VAL A 1 175 ? -9.072 3.832 22.101 1.00 90.31 175 VAL A C 1
ATOM 1434 O O . VAL A 1 175 ? -9.368 2.864 21.403 1.00 90.31 175 VAL A O 1
ATOM 1437 N N . GLY A 1 176 ? -8.331 4.837 21.645 1.00 88.75 176 GLY A N 1
ATOM 1438 C CA . GLY A 1 176 ? -7.566 4.757 20.408 1.00 88.75 176 GLY A CA 1
ATOM 1439 C C . GLY A 1 176 ? -6.334 3.891 20.638 1.00 88.75 176 GLY A C 1
ATOM 1440 O O . GLY A 1 176 ? -5.577 4.154 21.567 1.00 88.75 176 GLY A O 1
ATOM 1441 N N . ARG A 1 177 ? -6.130 2.861 19.816 1.00 89.00 177 ARG A N 1
ATOM 1442 C CA . ARG A 1 177 ? -4.978 1.955 19.878 1.00 89.00 177 ARG A CA 1
ATOM 1443 C C . ARG A 1 177 ? -4.341 1.802 18.506 1.00 89.00 177 ARG A C 1
ATOM 1445 O O . ARG A 1 177 ? -5.019 1.624 17.495 1.00 89.00 177 ARG A O 1
ATOM 1452 N N . GLN A 1 178 ? -3.019 1.827 18.491 1.00 89.94 178 GLN A N 1
ATOM 1453 C CA . GLN A 1 178 ? -2.189 1.462 17.357 1.00 89.94 178 GLN A CA 1
ATOM 1454 C C . GLN A 1 178 ? -1.148 0.448 17.816 1.00 89.94 178 GLN A C 1
ATOM 1456 O O . GLN A 1 178 ? -0.486 0.657 18.836 1.00 89.94 178 GLN A O 1
ATOM 1461 N N . TRP A 1 179 ? -0.960 -0.602 17.027 1.00 91.38 179 TRP A N 1
ATOM 1462 C CA . TRP A 1 179 ? 0.093 -1.583 17.248 1.00 91.38 179 TRP A CA 1
ATOM 1463 C C . TRP A 1 179 ? 1.390 -1.129 16.578 1.00 91.38 179 TRP A C 1
ATOM 1465 O O . TRP A 1 179 ? 1.352 -0.390 15.594 1.00 91.38 179 TRP A O 1
ATOM 1475 N N . PRO A 1 180 ? 2.559 -1.519 17.107 1.00 94.62 180 PRO A N 1
ATOM 1476 C CA . PRO A 1 180 ? 3.800 -1.222 16.425 1.00 94.62 180 PRO A CA 1
ATOM 1477 C C . PRO A 1 180 ? 3.850 -1.971 15.101 1.00 94.62 180 PRO A C 1
ATOM 1479 O O . PRO A 1 180 ? 3.476 -3.148 15.033 1.00 94.62 180 PRO A O 1
ATOM 1482 N N . ILE A 1 181 ? 4.382 -1.292 14.093 1.00 95.62 181 ILE A N 1
ATOM 1483 C CA . ILE A 1 181 ? 4.774 -1.917 12.838 1.00 95.62 181 ILE A CA 1
ATOM 1484 C C . ILE A 1 181 ? 6.217 -1.571 12.506 1.00 95.62 181 ILE A C 1
ATOM 1486 O O . ILE A 1 181 ? 6.686 -0.458 12.764 1.00 95.62 181 ILE A O 1
ATOM 1490 N N . GLU A 1 182 ? 6.908 -2.531 11.909 1.00 97.50 182 GLU A N 1
ATOM 1491 C CA . GLU A 1 182 ? 8.283 -2.400 11.445 1.00 97.50 182 GLU A CA 1
ATOM 1492 C C . GLU A 1 182 ? 8.385 -2.910 10.014 1.00 97.50 182 GLU A C 1
ATOM 1494 O O . GLU A 1 182 ? 7.794 -3.927 9.644 1.00 97.50 182 GLU A O 1
ATOM 1499 N N . GLY A 1 183 ? 9.148 -2.206 9.188 1.00 98.06 183 GLY A N 1
ATOM 1500 C CA . GLY A 1 183 ? 9.320 -2.584 7.798 1.00 98.06 183 GLY A CA 1
ATOM 1501 C C . GLY A 1 183 ? 10.644 -2.149 7.213 1.00 98.06 183 GLY A C 1
ATOM 1502 O O . GLY A 1 183 ? 11.438 -1.440 7.836 1.00 98.06 183 GLY A O 1
ATOM 1503 N N . ALA A 1 184 ? 10.878 -2.601 5.989 1.00 98.50 184 ALA A N 1
ATOM 1504 C CA . ALA A 1 184 ? 12.005 -2.174 5.184 1.00 98.50 184 ALA A CA 1
ATOM 1505 C C . ALA A 1 184 ? 11.578 -1.930 3.737 1.00 98.50 184 ALA A C 1
ATOM 1507 O O . ALA A 1 184 ? 10.684 -2.604 3.223 1.00 98.50 184 ALA A O 1
ATOM 1508 N N . VAL A 1 185 ? 12.253 -0.979 3.098 1.00 98.75 185 VAL A N 1
ATOM 1509 C CA . VAL A 1 185 ? 12.244 -0.770 1.652 1.00 98.75 185 VAL A CA 1
ATOM 1510 C C . VAL A 1 185 ? 13.649 -1.072 1.145 1.00 98.75 185 VAL A C 1
ATOM 1512 O O . VAL A 1 185 ? 14.618 -0.469 1.606 1.00 98.75 185 VAL A O 1
ATOM 1515 N N . GLU A 1 186 ? 13.761 -2.026 0.230 1.00 98.69 186 GLU A N 1
ATOM 1516 C CA . GLU A 1 186 ? 15.007 -2.415 -0.429 1.00 98.69 186 GLU A CA 1
ATOM 1517 C C . GLU A 1 186 ? 14.952 -1.974 -1.890 1.00 98.69 186 GLU A C 1
ATOM 1519 O O . GLU A 1 186 ? 13.965 -2.239 -2.573 1.00 98.69 186 GLU A O 1
ATOM 1524 N N . VAL A 1 187 ? 16.000 -1.303 -2.366 1.00 98.69 187 VAL A N 1
ATOM 1525 C CA . VAL A 1 187 ? 16.112 -0.817 -3.743 1.00 98.69 187 VAL A CA 1
ATOM 1526 C C . VAL A 1 187 ? 17.387 -1.370 -4.366 1.00 98.69 187 VAL A C 1
ATOM 1528 O O . VAL A 1 187 ? 18.489 -1.149 -3.858 1.00 98.69 187 VAL A O 1
ATOM 1531 N N . THR A 1 188 ? 17.245 -2.077 -5.481 1.00 98.25 188 THR A N 1
ATOM 1532 C CA . THR A 1 188 ? 18.361 -2.564 -6.298 1.00 98.25 188 THR A CA 1
ATOM 1533 C C . THR A 1 188 ? 18.272 -1.993 -7.707 1.00 98.25 188 THR A C 1
ATOM 1535 O O . THR A 1 188 ? 17.208 -1.574 -8.169 1.00 98.25 188 THR A O 1
ATOM 1538 N N . ALA A 1 189 ? 19.410 -1.967 -8.395 1.00 96.06 189 ALA A N 1
ATOM 1539 C CA . ALA A 1 189 ? 19.501 -1.576 -9.788 1.00 96.06 189 ALA A CA 1
ATOM 1540 C C . ALA A 1 189 ? 20.415 -2.552 -10.531 1.00 96.06 189 ALA A C 1
ATOM 1542 O O . ALA A 1 189 ? 21.435 -2.987 -10.000 1.00 96.06 189 ALA A O 1
ATOM 1543 N N . GLU A 1 190 ? 20.058 -2.862 -11.770 1.00 94.81 190 GLU A N 1
ATOM 1544 C CA . GLU A 1 190 ? 20.827 -3.687 -12.695 1.00 94.81 190 GLU A CA 1
ATOM 1545 C C . GLU A 1 190 ? 20.952 -2.943 -14.029 1.00 94.81 190 GLU A C 1
ATOM 1547 O O . GLU A 1 190 ? 19.983 -2.360 -14.518 1.00 94.81 190 GLU A O 1
ATOM 1552 N N . TYR A 1 191 ? 22.139 -2.942 -14.638 1.00 92.25 191 TYR A N 1
ATOM 1553 C CA . TYR A 1 191 ? 22.306 -2.379 -15.976 1.00 92.25 191 TYR A CA 1
ATOM 1554 C C . TYR A 1 191 ? 21.852 -3.393 -17.030 1.00 92.25 191 TYR A C 1
ATOM 1556 O O . TYR A 1 191 ? 22.525 -4.393 -17.261 1.00 92.25 191 TYR A O 1
ATOM 1564 N N . ALA A 1 192 ? 20.735 -3.103 -17.698 1.00 90.19 192 ALA A N 1
ATOM 1565 C CA . ALA A 1 192 ? 20.127 -3.970 -18.707 1.00 90.19 192 ALA A CA 1
ATOM 1566 C C . ALA A 1 192 ? 20.700 -3.748 -20.125 1.00 90.19 192 ALA A C 1
ATOM 1568 O O . ALA A 1 192 ? 20.296 -4.409 -21.079 1.00 90.19 192 ALA A O 1
ATOM 1569 N N . GLY A 1 193 ? 21.655 -2.822 -20.286 1.00 87.25 193 GLY A N 1
ATOM 1570 C CA . GLY A 1 193 ? 22.261 -2.485 -21.576 1.00 87.25 193 GLY A CA 1
ATOM 1571 C C . GLY A 1 193 ? 21.593 -1.299 -22.279 1.00 87.25 193 GLY A C 1
ATOM 1572 O O . GLY A 1 193 ? 20.509 -0.859 -21.917 1.00 87.25 193 GLY A O 1
ATOM 1573 N N . LYS A 1 194 ? 22.258 -0.751 -23.308 1.00 84.75 194 LYS A N 1
ATOM 1574 C CA . LYS A 1 194 ? 21.755 0.366 -24.145 1.00 84.75 194 LYS A CA 1
ATOM 1575 C C . LYS A 1 194 ? 21.298 1.607 -23.347 1.00 84.75 194 LYS A C 1
ATOM 1577 O O . LYS A 1 194 ? 20.385 2.309 -23.772 1.00 84.75 194 LYS A O 1
ATOM 1582 N N . GLY A 1 195 ? 21.929 1.882 -22.203 1.00 87.50 195 GLY A N 1
ATOM 1583 C CA . GLY A 1 195 ? 21.545 2.995 -21.325 1.00 87.50 195 GLY A CA 1
ATOM 1584 C C . GLY A 1 195 ? 20.291 2.739 -20.480 1.00 87.50 195 GLY A C 1
ATOM 1585 O O . GLY A 1 195 ? 19.777 3.683 -19.885 1.00 87.50 195 GLY A O 1
ATOM 1586 N N . VAL A 1 196 ? 19.794 1.499 -20.430 1.00 92.69 196 VAL A N 1
ATOM 1587 C CA . VAL A 1 196 ? 18.627 1.095 -19.638 1.00 92.69 196 VAL A CA 1
ATOM 1588 C C . VAL A 1 196 ? 19.069 0.444 -18.332 1.00 92.69 196 VAL A C 1
ATOM 1590 O O . VAL A 1 196 ? 19.997 -0.367 -18.296 1.00 92.69 196 VAL A O 1
ATOM 1593 N N . PHE A 1 197 ? 18.366 0.784 -17.261 1.00 94.75 197 PHE A N 1
ATOM 1594 C CA . PHE A 1 197 ? 18.532 0.228 -15.929 1.00 94.75 197 PHE A CA 1
ATOM 1595 C C . PHE A 1 197 ? 17.229 -0.443 -15.504 1.00 94.75 197 PHE A C 1
ATOM 1597 O O . PHE A 1 197 ? 16.166 0.165 -15.614 1.00 94.75 197 PHE A O 1
ATOM 1604 N N . LYS A 1 198 ? 17.306 -1.672 -15.000 1.00 96.69 198 LYS A N 1
ATOM 1605 C CA . LYS A 1 198 ? 16.195 -2.323 -14.307 1.00 96.69 198 LYS A CA 1
ATOM 1606 C C . LYS A 1 198 ? 16.298 -1.995 -12.826 1.00 96.69 198 LYS A C 1
ATOM 1608 O O . LYS A 1 198 ? 17.338 -2.224 -12.217 1.00 96.69 198 LYS A O 1
ATOM 1613 N N . ILE A 1 199 ? 15.235 -1.443 -12.267 1.00 98.25 199 ILE A N 1
ATOM 1614 C CA . ILE A 1 199 ? 15.123 -1.086 -10.855 1.00 98.25 199 ILE A CA 1
ATOM 1615 C C . ILE A 1 199 ? 14.188 -2.085 -10.196 1.00 98.25 199 ILE A C 1
ATOM 1617 O O . ILE A 1 199 ? 13.120 -2.340 -10.745 1.00 98.25 199 ILE A O 1
ATOM 1621 N N . ALA A 1 200 ? 14.555 -2.603 -9.025 1.00 98.44 200 ALA A N 1
ATOM 1622 C CA . ALA A 1 200 ? 13.643 -3.370 -8.186 1.00 98.44 200 ALA A CA 1
ATOM 1623 C C . ALA A 1 200 ? 13.461 -2.671 -6.838 1.00 98.44 200 ALA A C 1
ATOM 1625 O O . ALA A 1 200 ? 14.436 -2.330 -6.170 1.00 98.44 200 ALA A O 1
ATOM 1626 N N . VAL A 1 201 ? 12.209 -2.473 -6.434 1.00 98.69 201 VAL A N 1
ATOM 1627 C CA . VAL A 1 201 ? 11.815 -1.982 -5.114 1.00 98.69 201 VAL A CA 1
ATOM 1628 C C . VAL A 1 201 ? 11.047 -3.086 -4.405 1.00 98.69 201 VAL A C 1
ATOM 1630 O O . VAL A 1 201 ? 9.999 -3.525 -4.880 1.00 98.69 201 VAL A O 1
ATOM 1633 N N . ARG A 1 202 ? 11.557 -3.533 -3.258 1.00 98.44 202 ARG A N 1
ATOM 1634 C CA . ARG A 1 202 ? 10.918 -4.539 -2.408 1.00 98.44 202 ARG A CA 1
ATOM 1635 C C . ARG A 1 202 ? 10.499 -3.916 -1.089 1.00 98.44 202 ARG A C 1
ATOM 1637 O O . ARG A 1 202 ? 11.302 -3.278 -0.414 1.00 98.44 202 ARG A O 1
ATOM 1644 N N . ILE A 1 203 ? 9.248 -4.132 -0.708 1.00 98.56 203 ILE A N 1
ATOM 1645 C CA . ILE A 1 203 ? 8.691 -3.690 0.573 1.00 98.56 203 ILE A CA 1
ATOM 1646 C C . ILE A 1 203 ? 8.508 -4.925 1.437 1.00 98.56 203 ILE A C 1
ATOM 1648 O O . ILE A 1 203 ? 7.962 -5.921 0.969 1.00 98.56 203 ILE A O 1
ATOM 1652 N N . LEU A 1 204 ? 8.966 -4.870 2.685 1.00 98.19 204 LEU A N 1
ATOM 1653 C CA . LEU A 1 204 ? 8.925 -5.992 3.614 1.00 98.19 204 LEU A CA 1
ATOM 1654 C C . LEU A 1 204 ? 8.246 -5.565 4.909 1.00 98.19 204 LEU A C 1
ATOM 1656 O O . LEU A 1 204 ? 8.675 -4.591 5.531 1.00 98.19 204 LEU A O 1
ATOM 1660 N N . ASN A 1 205 ? 7.244 -6.324 5.348 1.00 97.44 205 ASN A N 1
ATOM 1661 C CA . ASN A 1 205 ? 6.726 -6.211 6.704 1.00 97.44 205 ASN A CA 1
ATOM 1662 C C . ASN A 1 205 ? 7.555 -7.106 7.637 1.00 97.44 205 ASN A C 1
ATOM 1664 O O . ASN A 1 205 ? 7.475 -8.338 7.612 1.00 97.44 205 ASN A O 1
ATOM 1668 N N . LEU A 1 206 ? 8.385 -6.456 8.448 1.00 96.44 206 LEU A N 1
ATOM 1669 C CA . LEU A 1 206 ? 9.317 -7.083 9.382 1.00 96.44 206 LEU A CA 1
ATOM 1670 C C . LEU A 1 206 ? 8.819 -7.015 10.825 1.00 96.44 206 LEU A C 1
ATOM 1672 O O . LEU A 1 206 ? 9.584 -7.312 11.738 1.00 96.44 206 LEU A O 1
ATOM 1676 N N . THR A 1 207 ? 7.552 -6.643 11.022 1.00 94.62 207 THR A N 1
ATOM 1677 C CA . THR A 1 207 ? 6.961 -6.495 12.346 1.00 94.62 207 THR A CA 1
ATOM 1678 C C . THR A 1 207 ? 7.155 -7.783 13.147 1.00 94.62 207 THR A C 1
ATOM 1680 O O . THR A 1 207 ? 6.733 -8.856 12.691 1.00 94.62 207 THR A O 1
ATOM 1683 N N . PRO A 1 208 ? 7.810 -7.715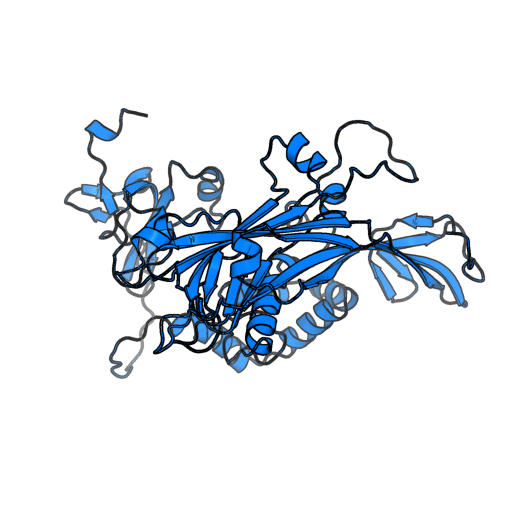 14.321 1.00 87.38 208 PRO A N 1
ATOM 1684 C CA . PRO A 1 208 ? 7.999 -8.889 15.147 1.00 87.38 208 PRO A CA 1
ATOM 1685 C C . PRO A 1 208 ? 6.640 -9.441 15.595 1.00 87.38 208 PRO A C 1
ATOM 1687 O O . PRO A 1 208 ? 5.689 -8.671 15.772 1.00 87.38 208 PRO A O 1
ATOM 1690 N N . PRO A 1 209 ? 6.521 -10.767 15.796 1.00 71.31 209 PRO A N 1
ATOM 1691 C CA . PRO A 1 209 ? 5.313 -11.347 16.363 1.00 71.31 209 PRO A CA 1
ATOM 1692 C C . PRO A 1 209 ? 5.028 -10.664 17.700 1.00 71.31 209 PRO A C 1
ATOM 1694 O O . PRO A 1 209 ? 5.868 -10.670 18.603 1.00 71.31 209 PRO A O 1
ATOM 1697 N N . SER A 1 210 ? 3.862 -10.037 17.817 1.00 62.16 210 SER A N 1
ATOM 1698 C CA . SER A 1 210 ? 3.455 -9.422 19.070 1.00 62.16 210 SER A CA 1
ATOM 1699 C C . SER A 1 210 ? 3.229 -10.527 20.103 1.00 62.16 210 SER A C 1
ATOM 1701 O O . SER A 1 210 ? 2.327 -11.352 19.978 1.00 62.16 210 SER A O 1
ATOM 1703 N N . VAL A 1 211 ? 4.069 -10.567 21.139 1.00 49.09 211 VAL A N 1
ATOM 1704 C CA . VAL A 1 211 ? 3.722 -11.279 22.370 1.00 49.09 211 VAL A CA 1
ATOM 1705 C C . VAL A 1 211 ? 2.551 -10.501 22.953 1.00 49.09 211 VAL A C 1
ATOM 1707 O O . VAL A 1 211 ? 2.683 -9.305 23.206 1.00 49.09 211 VAL A O 1
ATOM 1710 N N . ALA A 1 212 ? 1.391 -11.139 23.075 1.00 41.56 212 ALA A N 1
ATOM 1711 C CA . ALA A 1 212 ? 0.175 -10.504 23.556 1.00 41.56 212 ALA A CA 1
ATOM 1712 C C . ALA A 1 212 ? 0.434 -9.776 24.888 1.00 41.56 212 ALA A C 1
ATOM 1714 O O . ALA A 1 212 ? 0.645 -10.406 25.924 1.00 41.56 212 ALA A O 1
ATOM 1715 N N . VAL A 1 213 ? 0.426 -8.441 24.872 1.00 34.53 213 VAL A N 1
ATOM 1716 C CA . VAL A 1 213 ? 0.453 -7.641 26.097 1.00 34.53 213 VAL A CA 1
ATOM 1717 C C . VAL A 1 213 ? -0.992 -7.393 26.521 1.00 34.53 213 VAL A C 1
ATOM 1719 O O . VAL A 1 213 ? -1.667 -6.531 25.971 1.00 34.53 213 VAL A O 1
ATOM 1722 N N . GLY A 1 214 ? -1.435 -8.182 27.504 1.00 30.61 214 GLY A N 1
ATOM 1723 C CA . GLY A 1 214 ? -2.442 -7.820 28.506 1.00 30.61 214 GLY A CA 1
ATOM 1724 C C . GLY A 1 214 ? -3.899 -7.689 28.053 1.00 30.61 214 GLY A C 1
ATOM 1725 O O . GLY A 1 214 ? -4.347 -6.602 27.713 1.00 30.61 214 GLY A O 1
ATOM 1726 N N . ALA A 1 215 ? -4.651 -8.786 28.186 1.00 30.80 215 ALA A N 1
ATOM 1727 C CA . ALA A 1 215 ? -5.812 -8.940 29.084 1.00 30.80 215 ALA A CA 1
ATOM 1728 C C . ALA A 1 215 ? -6.856 -9.896 28.475 1.00 30.80 215 ALA A C 1
ATOM 1730 O O . ALA A 1 215 ? -7.806 -9.476 27.826 1.00 30.80 215 ALA A O 1
ATOM 1731 N N . GLY A 1 216 ? -6.665 -11.191 28.748 1.00 33.22 216 GLY A N 1
ATOM 1732 C CA . GLY A 1 216 ? -7.735 -12.185 28.842 1.00 33.22 216 GLY A CA 1
ATOM 1733 C C . GLY A 1 216 ? -8.434 -12.599 27.552 1.00 33.22 216 GLY A C 1
ATOM 1734 O O . GLY A 1 216 ? -9.581 -12.226 27.376 1.00 33.22 216 GLY A O 1
ATOM 1735 N N . PHE A 1 217 ? -7.790 -13.460 26.759 1.00 32.50 217 PHE A N 1
ATOM 1736 C CA . PHE A 1 217 ? -8.405 -14.633 26.118 1.00 32.50 217 PHE A CA 1
ATOM 1737 C C . PHE A 1 217 ? -7.292 -15.681 25.940 1.00 32.50 217 PHE A C 1
ATOM 1739 O O . PHE A 1 217 ? -6.346 -15.457 25.186 1.00 32.50 217 PHE A O 1
ATOM 1746 N N . GLU A 1 218 ? -7.343 -16.765 26.717 1.00 29.77 218 GLU A N 1
ATOM 1747 C CA . GLU A 1 218 ? -6.418 -17.900 26.611 1.00 29.77 218 GLU A CA 1
ATOM 1748 C C . GLU A 1 218 ? -6.860 -18.859 25.500 1.00 29.77 218 GLU A C 1
ATOM 1750 O O . GLU A 1 218 ? -7.999 -19.314 25.506 1.00 29.77 218 GLU A O 1
ATOM 1755 N N . GLU A 1 219 ? -5.942 -19.099 24.560 1.00 34.72 219 GLU A N 1
ATOM 1756 C CA . GLU A 1 219 ? -5.464 -20.371 23.965 1.00 34.72 219 GLU A CA 1
ATOM 1757 C C . GLU A 1 219 ? -4.788 -19.984 22.630 1.00 34.72 219 GLU A C 1
ATOM 1759 O O . GLU A 1 219 ? -5.406 -19.400 21.748 1.00 34.72 219 GLU A O 1
ATOM 1764 N N . VAL A 1 220 ? -3.453 -19.934 22.545 1.00 39.94 220 VAL A N 1
ATOM 1765 C CA . VAL A 1 220 ? -2.545 -21.055 22.215 1.00 39.94 220 VAL A CA 1
ATOM 1766 C C . VAL A 1 220 ? -2.962 -21.794 20.932 1.00 39.94 220 VAL A C 1
ATOM 1768 O O . VAL A 1 220 ? -3.203 -22.986 20.966 1.00 39.94 220 VAL A O 1
ATOM 1771 N N . ASP A 1 221 ? -3.070 -21.074 19.809 1.00 44.41 221 ASP A N 1
ATOM 1772 C CA . ASP A 1 221 ? -2.755 -21.551 18.448 1.00 44.41 221 ASP A CA 1
ATOM 1773 C C . ASP A 1 221 ? -3.006 -20.427 17.428 1.00 44.41 221 ASP A C 1
ATOM 1775 O O . ASP A 1 221 ? -4.136 -20.138 17.049 1.00 44.41 221 ASP A O 1
ATOM 1779 N N . GLY A 1 222 ? -1.936 -19.785 16.954 1.00 58.09 222 GLY A N 1
ATOM 1780 C CA . GLY A 1 222 ? -2.005 -18.850 15.828 1.00 58.09 222 GLY A CA 1
ATOM 1781 C C . GLY A 1 222 ? -2.576 -17.460 16.151 1.00 58.09 222 GLY A C 1
ATOM 1782 O O . GLY A 1 222 ? -3.578 -17.277 16.830 1.00 58.09 222 GLY A O 1
ATOM 1783 N N . VAL A 1 223 ? -1.916 -16.430 15.628 1.00 65.69 223 VAL A N 1
ATOM 1784 C CA . VAL A 1 223 ? -2.453 -15.060 15.599 1.00 65.69 223 VAL A CA 1
ATOM 1785 C C . VAL A 1 223 ? -3.681 -15.055 14.681 1.00 65.69 223 VAL A C 1
ATOM 1787 O O . VAL A 1 223 ? -3.605 -15.597 13.579 1.00 65.69 223 VAL A O 1
ATOM 1790 N N . SER A 1 224 ? -4.807 -14.459 15.089 1.00 73.56 224 SER A N 1
ATOM 1791 C CA . SER A 1 224 ? -5.986 -14.368 14.211 1.00 73.56 224 SER A CA 1
ATOM 1792 C C . SER A 1 224 ? -5.728 -13.420 13.030 1.00 73.56 224 SER A C 1
ATOM 1794 O O . SER A 1 224 ? -4.893 -12.519 13.116 1.00 73.56 224 SER A O 1
ATOM 1796 N N . ARG A 1 225 ? -6.464 -13.567 11.917 1.00 73.31 225 ARG A N 1
ATOM 1797 C CA . ARG A 1 225 ? -6.317 -12.659 10.760 1.00 73.31 225 ARG A CA 1
ATOM 1798 C C . ARG A 1 225 ? -6.536 -11.189 11.140 1.00 73.31 225 ARG A C 1
ATOM 1800 O O . ARG A 1 225 ? -5.772 -10.341 10.693 1.00 73.31 225 ARG A O 1
ATOM 1807 N N . ASP A 1 226 ? -7.527 -10.881 11.986 1.00 73.00 226 ASP A N 1
ATOM 1808 C CA . ASP A 1 226 ? -7.776 -9.503 12.455 1.00 73.00 226 ASP A CA 1
ATOM 1809 C C . ASP A 1 226 ? -6.623 -8.971 13.319 1.00 73.00 226 ASP A C 1
ATOM 1811 O O . ASP A 1 226 ? -6.232 -7.814 13.178 1.00 73.00 226 ASP A O 1
ATOM 1815 N N . GLN A 1 227 ? -6.029 -9.815 14.168 1.00 77.88 227 GLN A N 1
ATOM 1816 C CA . GLN A 1 227 ? -4.850 -9.435 14.949 1.00 77.88 227 GLN A CA 1
ATOM 1817 C C . GLN A 1 227 ? -3.644 -9.165 14.041 1.00 77.88 227 GLN A C 1
ATOM 1819 O O . GLN A 1 227 ? -2.961 -8.157 14.211 1.00 77.88 227 GLN A O 1
ATOM 1824 N N . ALA A 1 228 ? -3.415 -10.017 13.039 1.00 83.06 228 ALA A N 1
ATOM 1825 C CA . ALA A 1 228 ? -2.327 -9.843 12.083 1.00 83.06 228 ALA A CA 1
ATOM 1826 C C . ALA A 1 228 ? -2.524 -8.592 11.206 1.00 83.06 228 ALA A C 1
ATOM 1828 O O . ALA A 1 228 ? -1.563 -7.868 10.937 1.00 83.06 228 ALA A O 1
ATOM 1829 N N . LEU A 1 229 ? -3.769 -8.282 10.822 1.00 84.50 229 LEU A N 1
ATOM 1830 C CA . LEU A 1 229 ? -4.128 -7.087 10.051 1.00 84.50 229 LEU A CA 1
ATOM 1831 C C . LEU A 1 229 ? -3.758 -5.777 10.764 1.00 84.50 229 LEU A C 1
ATOM 1833 O O . LEU A 1 229 ? -3.319 -4.836 10.107 1.00 84.50 229 LEU A O 1
ATOM 1837 N N . ARG A 1 230 ? -3.857 -5.717 12.099 1.00 86.75 230 ARG A N 1
ATOM 1838 C CA . ARG A 1 230 ? -3.450 -4.536 12.895 1.00 86.75 230 ARG A CA 1
ATOM 1839 C C . ARG A 1 230 ? -1.955 -4.234 12.806 1.00 86.75 230 ARG A C 1
ATOM 1841 O O . ARG A 1 230 ? -1.546 -3.111 13.067 1.00 86.75 230 ARG A O 1
ATOM 1848 N N . GLN A 1 231 ? -1.154 -5.231 12.439 1.00 91.19 231 GLN A N 1
ATOM 1849 C CA . GLN A 1 231 ? 0.287 -5.113 12.229 1.00 91.19 231 GLN A CA 1
ATOM 1850 C C . GLN A 1 231 ? 0.681 -5.216 10.747 1.00 91.19 231 GLN A C 1
ATOM 1852 O O . GLN A 1 231 ? 1.849 -5.441 10.431 1.00 91.19 231 GLN A O 1
ATOM 1857 N N . SER A 1 232 ? -0.286 -5.095 9.835 1.00 92.00 232 SER A N 1
ATOM 1858 C CA . SER A 1 232 ? -0.080 -5.215 8.390 1.00 92.00 232 SER A CA 1
ATOM 1859 C C . SER A 1 232 ? 0.021 -3.856 7.701 1.00 92.00 232 SER A C 1
ATOM 1861 O O . SER A 1 232 ? -0.498 -2.854 8.192 1.00 92.00 232 SER A O 1
ATOM 1863 N N . PHE A 1 233 ? 0.659 -3.830 6.531 1.00 94.00 233 PHE A N 1
ATOM 1864 C CA . PHE A 1 233 ? 0.580 -2.693 5.611 1.00 94.00 233 PHE A CA 1
ATOM 1865 C C . PHE A 1 233 ? -0.581 -2.957 4.660 1.00 94.00 233 PHE A C 1
ATOM 1867 O O . PHE A 1 233 ? -0.536 -3.933 3.920 1.00 94.00 233 PHE A O 1
ATOM 1874 N N . VAL A 1 234 ? -1.638 -2.153 4.710 1.00 88.12 234 VAL A N 1
ATOM 1875 C CA . VAL A 1 234 ? -2.855 -2.362 3.908 1.00 88.12 234 VAL A CA 1
ATOM 1876 C C . VAL A 1 234 ? -2.829 -1.443 2.689 1.00 88.12 234 VAL A C 1
ATOM 1878 O O . VAL A 1 234 ? -2.398 -0.298 2.812 1.00 88.12 234 VAL A O 1
ATOM 1881 N N . SER A 1 235 ? -3.274 -1.915 1.519 1.00 85.31 235 SER A N 1
ATOM 1882 C CA . SER A 1 235 ? -3.267 -1.120 0.277 1.00 85.31 235 SER A CA 1
ATOM 1883 C C . SER A 1 235 ? -1.873 -0.553 -0.044 1.00 85.31 235 SER A C 1
ATOM 1885 O O . SER A 1 235 ? -1.691 0.634 -0.337 1.00 85.31 235 SER A O 1
ATOM 1887 N N . THR A 1 236 ? -0.849 -1.399 0.094 1.00 91.31 236 THR A N 1
ATOM 1888 C CA . THR A 1 236 ? 0.548 -0.995 -0.091 1.00 91.31 236 THR A CA 1
ATOM 1889 C C . THR A 1 236 ? 0.819 -0.671 -1.555 1.00 91.31 236 THR A C 1
ATOM 1891 O O . THR A 1 236 ? 0.498 -1.470 -2.424 1.00 91.31 236 THR A O 1
ATOM 1894 N N . HIS A 1 237 ? 1.429 0.479 -1.830 1.00 90.75 237 HIS A N 1
ATOM 1895 C CA . HIS A 1 237 ? 1.777 0.919 -3.181 1.00 90.75 237 HIS A CA 1
ATOM 1896 C C . HIS A 1 237 ? 3.084 1.723 -3.172 1.00 90.75 237 HIS A C 1
ATOM 1898 O O . HIS A 1 237 ? 3.502 2.278 -2.148 1.00 90.75 237 HIS A O 1
ATOM 1904 N N . THR A 1 238 ? 3.742 1.775 -4.329 1.00 95.56 238 THR A N 1
ATOM 1905 C CA . THR A 1 238 ? 5.026 2.455 -4.535 1.00 95.56 238 THR A CA 1
ATOM 1906 C C . THR A 1 238 ? 4.872 3.557 -5.571 1.00 95.56 238 THR A C 1
ATOM 1908 O O . THR A 1 238 ? 4.403 3.317 -6.676 1.00 95.56 238 THR A O 1
ATOM 1911 N N . ILE A 1 239 ? 5.318 4.764 -5.245 1.00 96.31 239 ILE A N 1
ATOM 1912 C CA . ILE A 1 239 ? 5.454 5.875 -6.182 1.00 96.31 239 ILE A CA 1
ATOM 1913 C C . ILE A 1 239 ? 6.943 6.056 -6.458 1.00 96.31 239 ILE A C 1
ATOM 1915 O O . ILE A 1 239 ? 7.730 6.319 -5.542 1.00 96.31 239 ILE A O 1
ATOM 1919 N N . LEU A 1 240 ? 7.325 5.936 -7.724 1.00 97.25 240 LEU A N 1
ATOM 1920 C CA . LEU A 1 240 ? 8.673 6.208 -8.187 1.00 97.25 240 LEU A CA 1
ATOM 1921 C C . LEU A 1 240 ? 8.695 7.477 -9.029 1.00 97.25 240 LEU A C 1
ATOM 1923 O O . LEU A 1 240 ? 7.807 7.743 -9.834 1.00 97.25 240 LEU A O 1
ATOM 1927 N N . GLY A 1 241 ? 9.745 8.264 -8.853 1.00 96.56 241 GLY A N 1
ATOM 1928 C CA . GLY A 1 241 ? 10.039 9.414 -9.687 1.00 96.56 241 GLY A CA 1
ATOM 1929 C C . GLY A 1 241 ? 11.469 9.347 -10.192 1.00 96.56 241 GLY A C 1
ATOM 1930 O O . GLY A 1 241 ? 12.352 8.924 -9.454 1.00 96.56 241 GLY A O 1
ATOM 1931 N N . VAL A 1 242 ? 11.718 9.791 -11.419 1.00 95.38 242 VAL A N 1
ATOM 1932 C CA . VAL A 1 242 ? 13.068 9.835 -11.985 1.00 95.38 242 VAL A CA 1
ATOM 1933 C C . VAL A 1 242 ? 13.408 11.231 -12.495 1.00 95.38 242 VAL A C 1
ATOM 1935 O O . VAL A 1 242 ? 12.596 11.918 -13.116 1.00 95.38 242 VAL A O 1
ATOM 1938 N N . GLN A 1 243 ? 14.633 11.661 -12.213 1.00 92.50 243 GLN A N 1
ATOM 1939 C CA . GLN A 1 243 ? 15.261 12.838 -12.802 1.00 92.50 243 GLN A CA 1
ATOM 1940 C C . GLN A 1 243 ? 16.384 12.397 -13.731 1.00 92.50 243 GLN A C 1
ATOM 1942 O O . GLN A 1 243 ? 17.083 11.431 -13.435 1.00 92.50 243 GLN A O 1
ATOM 1947 N N . GLN A 1 244 ? 16.587 13.139 -14.824 1.00 89.44 244 GLN A N 1
ATOM 1948 C CA . GLN A 1 244 ? 17.631 12.845 -15.820 1.00 89.44 244 GLN A CA 1
ATOM 1949 C C . GLN A 1 244 ? 17.499 11.435 -16.429 1.00 89.44 244 GLN A C 1
ATOM 1951 O O . GLN A 1 244 ? 18.485 10.810 -16.812 1.00 89.44 244 GLN A O 1
ATOM 1956 N N . GLY A 1 245 ? 16.265 10.948 -16.530 1.00 92.00 245 GLY A N 1
ATOM 1957 C CA . GLY A 1 245 ? 15.910 9.678 -17.141 1.00 92.00 245 GLY A CA 1
ATOM 1958 C C . GLY A 1 245 ? 14.407 9.597 -17.375 1.00 92.00 245 GLY A C 1
ATOM 1959 O O . GLY A 1 245 ? 13.663 10.504 -16.994 1.00 92.00 245 GLY A O 1
ATOM 1960 N N . GLU A 1 246 ? 13.983 8.513 -18.006 1.00 94.38 246 GLU A N 1
ATOM 1961 C CA . GLU A 1 246 ? 12.590 8.247 -18.354 1.00 94.38 246 GLU A CA 1
ATOM 1962 C C . GLU A 1 246 ? 12.250 6.796 -18.022 1.00 94.38 246 GLU A C 1
ATOM 1964 O O . GLU A 1 246 ? 13.001 5.885 -18.365 1.00 94.38 246 GLU A O 1
ATOM 1969 N N . PHE A 1 247 ? 11.116 6.568 -17.372 1.00 96.88 247 PHE A N 1
ATOM 1970 C CA . PHE A 1 247 ? 10.547 5.238 -17.237 1.00 96.88 247 PHE A CA 1
ATOM 1971 C C . PHE A 1 247 ? 10.094 4.712 -18.602 1.00 96.88 247 PHE A C 1
ATOM 1973 O O . PHE A 1 247 ? 9.651 5.458 -19.480 1.00 96.88 247 PHE A O 1
ATOM 1980 N N . ILE A 1 248 ? 10.204 3.403 -18.778 1.00 95.69 248 ILE A N 1
ATOM 1981 C CA . ILE A 1 248 ? 9.651 2.688 -19.925 1.00 95.69 248 ILE A CA 1
ATOM 1982 C C . ILE A 1 248 ? 8.379 1.987 -19.449 1.00 95.69 248 ILE A C 1
ATOM 1984 O O . ILE A 1 248 ? 8.402 1.332 -18.406 1.00 95.69 248 ILE A O 1
ATOM 1988 N N . SER A 1 249 ? 7.287 2.140 -20.203 1.00 94.31 249 SER A N 1
ATOM 1989 C CA . SER A 1 249 ? 6.044 1.408 -19.947 1.00 94.31 249 SER A CA 1
ATOM 1990 C C . SER A 1 249 ? 6.299 -0.096 -19.985 1.00 94.31 249 SER A C 1
ATOM 1992 O O . SER A 1 249 ? 6.987 -0.580 -20.885 1.00 94.31 249 SER A O 1
ATOM 1994 N N . LEU A 1 250 ? 5.755 -0.825 -19.009 1.00 90.38 250 LEU A N 1
ATOM 1995 C CA . LEU A 1 250 ? 5.725 -2.288 -19.046 1.00 90.38 250 LEU A CA 1
ATOM 1996 C C . LEU A 1 250 ? 4.449 -2.829 -19.700 1.00 90.38 250 LEU A C 1
ATOM 1998 O O . LEU A 1 250 ? 4.443 -3.989 -20.100 1.00 90.38 250 LEU A O 1
ATOM 2002 N N . LEU A 1 251 ? 3.405 -2.002 -19.819 1.00 85.19 251 LEU A N 1
ATOM 2003 C CA . LEU A 1 251 ? 2.142 -2.362 -20.466 1.00 85.19 251 LEU A CA 1
ATOM 2004 C C . LEU A 1 251 ? 2.255 -2.261 -21.987 1.00 85.19 251 LEU A C 1
ATOM 2006 O O . LEU A 1 251 ? 1.936 -3.212 -22.692 1.00 85.19 251 LEU A O 1
ATOM 2010 N N . ASP A 1 252 ? 2.781 -1.139 -22.479 1.00 87.94 252 ASP A N 1
ATOM 2011 C CA . ASP A 1 252 ? 3.041 -0.903 -23.900 1.00 87.94 252 ASP A CA 1
ATOM 2012 C C . ASP A 1 252 ? 4.510 -0.488 -24.119 1.00 87.94 252 ASP A C 1
ATOM 2014 O O . ASP A 1 252 ? 4.839 0.687 -24.335 1.00 87.94 252 ASP A O 1
ATOM 2018 N N . PRO A 1 253 ? 5.461 -1.436 -23.982 1.00 90.38 253 PRO A N 1
ATOM 2019 C CA . PRO A 1 253 ? 6.870 -1.140 -24.172 1.00 90.38 253 PRO A CA 1
ATOM 2020 C C . PRO A 1 253 ? 7.171 -0.870 -25.658 1.00 90.38 253 PRO A C 1
ATOM 2022 O O . PRO A 1 253 ? 6.856 -1.703 -26.515 1.00 90.38 253 PRO A O 1
ATOM 2025 N N . PRO A 1 254 ? 7.908 0.211 -25.990 1.00 90.12 254 PRO A N 1
ATOM 2026 C CA . PRO A 1 254 ? 8.433 0.414 -27.338 1.00 90.12 254 PRO A CA 1
ATOM 2027 C C . PRO A 1 254 ? 9.243 -0.799 -27.817 1.00 90.12 254 PRO A C 1
ATOM 2029 O O . PRO A 1 254 ? 10.002 -1.366 -27.030 1.00 90.12 254 PRO A O 1
ATOM 2032 N N . ASP A 1 255 ? 9.181 -1.137 -29.113 1.00 92.06 255 ASP A N 1
ATOM 2033 C CA . ASP A 1 255 ? 9.766 -2.371 -29.684 1.00 92.06 255 ASP A CA 1
ATOM 2034 C C . ASP A 1 255 ? 11.199 -2.665 -29.210 1.00 92.06 255 ASP A C 1
ATOM 2036 O O . ASP A 1 255 ? 11.538 -3.791 -28.852 1.00 92.06 255 ASP A O 1
ATOM 2040 N N . ARG A 1 256 ? 12.046 -1.629 -29.143 1.00 91.31 256 ARG A N 1
ATOM 2041 C CA . ARG A 1 256 ? 13.455 -1.739 -28.724 1.00 91.31 256 ARG A CA 1
ATOM 2042 C C . ARG A 1 256 ? 13.664 -2.194 -27.270 1.00 91.31 256 ARG A C 1
ATOM 2044 O O . ARG A 1 256 ? 14.791 -2.540 -26.920 1.00 91.31 256 ARG A O 1
ATOM 2051 N N . PHE A 1 257 ? 12.624 -2.139 -26.440 1.00 92.69 257 PHE A N 1
ATOM 2052 C CA . PHE A 1 257 ? 12.632 -2.478 -25.016 1.00 92.69 257 PHE A CA 1
ATOM 2053 C C . PHE A 1 257 ? 11.695 -3.639 -24.666 1.00 92.69 257 PHE A C 1
ATOM 2055 O O . PHE A 1 257 ? 11.704 -4.066 -23.515 1.00 92.69 257 PHE A O 1
ATOM 2062 N N . ARG A 1 258 ? 10.924 -4.173 -25.626 1.00 91.38 258 ARG A N 1
ATOM 2063 C CA . ARG A 1 258 ? 9.927 -5.227 -25.375 1.00 91.38 258 ARG A CA 1
ATOM 2064 C C . ARG A 1 258 ? 10.541 -6.451 -2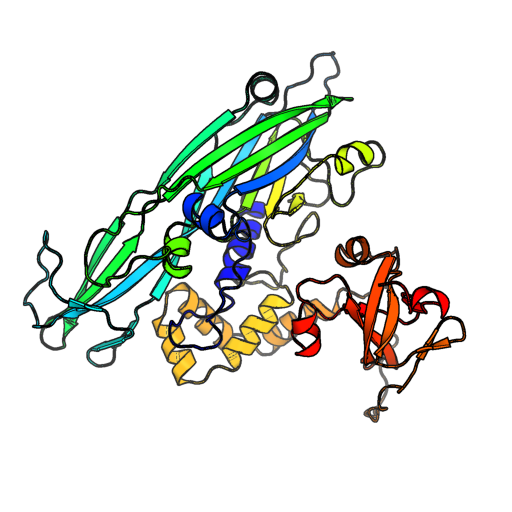4.693 1.00 91.38 258 ARG A C 1
ATOM 2066 O O . ARG A 1 258 ? 10.029 -6.895 -23.677 1.00 91.38 258 ARG A O 1
ATOM 2073 N N . GLU A 1 259 ? 11.689 -6.921 -25.178 1.00 92.00 259 GLU A N 1
ATOM 2074 C CA . GLU A 1 259 ? 12.429 -8.025 -24.547 1.00 92.00 259 GLU A CA 1
ATOM 2075 C C . GLU A 1 259 ? 12.887 -7.681 -23.120 1.00 92.00 259 GLU A C 1
ATOM 2077 O O . GLU A 1 259 ? 12.805 -8.510 -22.227 1.00 92.00 259 GLU A O 1
ATOM 2082 N N . MET A 1 260 ? 13.346 -6.455 -22.851 1.00 93.25 260 MET A N 1
ATOM 2083 C CA . MET A 1 260 ? 13.750 -6.072 -21.490 1.00 93.25 260 MET A CA 1
ATOM 2084 C C . MET A 1 260 ? 12.549 -6.040 -20.540 1.00 93.25 260 MET A C 1
ATOM 2086 O O . MET A 1 260 ? 12.677 -6.446 -19.388 1.00 93.25 260 MET A O 1
ATOM 2090 N N . ALA A 1 261 ? 11.388 -5.589 -21.024 1.00 91.06 261 ALA A N 1
ATOM 2091 C CA . ALA A 1 261 ? 10.162 -5.507 -20.237 1.00 91.06 261 ALA A CA 1
ATOM 2092 C C . ALA A 1 261 ? 9.651 -6.893 -19.814 1.00 91.06 261 ALA A C 1
ATOM 2094 O O . ALA A 1 261 ? 9.220 -7.048 -18.675 1.00 91.06 261 ALA A O 1
ATOM 2095 N N . THR A 1 262 ? 9.788 -7.926 -20.659 1.00 89.12 262 THR A N 1
ATOM 2096 C CA . THR A 1 262 ? 9.397 -9.304 -20.292 1.00 89.12 262 THR A CA 1
ATOM 2097 C C . THR A 1 262 ? 10.265 -9.917 -19.191 1.00 89.12 262 THR A C 1
ATOM 2099 O O . THR A 1 262 ? 9.885 -10.927 -18.608 1.00 89.12 262 THR A O 1
ATOM 2102 N N . HIS A 1 263 ? 11.432 -9.334 -18.897 1.00 90.94 263 HIS A N 1
ATOM 2103 C CA . HIS A 1 263 ? 12.300 -9.764 -17.797 1.00 90.94 263 HIS A CA 1
ATOM 2104 C C . HIS A 1 263 ? 11.989 -9.062 -16.465 1.00 90.94 263 HIS A C 1
ATOM 2106 O O . HIS A 1 263 ? 12.668 -9.335 -15.472 1.00 90.94 263 HIS A O 1
ATOM 2112 N N . CYS A 1 264 ? 11.006 -8.155 -16.429 1.00 91.25 264 CYS A N 1
ATOM 2113 C CA . CYS A 1 264 ? 10.526 -7.551 -15.191 1.00 91.25 264 CYS A CA 1
ATOM 2114 C C . CYS A 1 264 ? 9.510 -8.469 -14.500 1.00 91.25 264 CYS A C 1
ATOM 2116 O O . CYS A 1 264 ? 8.546 -8.921 -15.113 1.00 91.25 264 CYS A O 1
ATOM 2118 N N . SER A 1 265 ? 9.700 -8.698 -13.202 1.00 90.00 265 SER A N 1
ATOM 2119 C CA . SER A 1 265 ? 8.810 -9.496 -12.359 1.00 90.00 265 SER A CA 1
ATOM 2120 C C . SER A 1 265 ? 8.238 -8.650 -11.225 1.00 90.00 265 SER A C 1
ATOM 2122 O O . SER A 1 265 ? 8.934 -8.271 -10.275 1.00 90.00 265 SER A O 1
ATOM 2124 N N . ASN A 1 266 ? 6.944 -8.356 -11.336 1.00 88.44 266 ASN A N 1
ATOM 2125 C CA . ASN A 1 266 ? 6.175 -7.634 -10.331 1.00 88.44 266 ASN A CA 1
ATOM 2126 C C . ASN A 1 266 ? 5.348 -8.622 -9.502 1.00 88.44 266 ASN A C 1
ATOM 2128 O O . ASN A 1 266 ? 4.707 -9.515 -10.050 1.00 88.44 266 ASN A O 1
ATOM 2132 N N . VAL A 1 267 ? 5.359 -8.467 -8.176 1.00 87.44 267 VAL A N 1
ATOM 2133 C CA . VAL A 1 267 ? 4.673 -9.376 -7.244 1.00 87.44 267 VAL A CA 1
ATOM 2134 C C . VAL A 1 267 ? 3.699 -8.585 -6.382 1.00 87.44 267 VAL A C 1
ATOM 2136 O O . VAL A 1 267 ? 4.119 -7.783 -5.543 1.00 87.44 267 VAL A O 1
ATOM 2139 N N . GLY A 1 268 ? 2.405 -8.851 -6.582 1.00 81.12 268 GLY A N 1
ATOM 2140 C CA . GLY A 1 268 ? 1.299 -8.231 -5.844 1.00 81.12 268 GLY A CA 1
ATOM 2141 C C . GLY A 1 268 ? 1.039 -6.767 -6.208 1.00 81.12 268 GLY A C 1
ATOM 2142 O O . GLY A 1 268 ? 0.434 -6.055 -5.412 1.00 81.12 268 GLY A O 1
ATOM 2143 N N . THR A 1 269 ? 1.551 -6.304 -7.350 1.00 86.06 269 THR A N 1
ATOM 2144 C CA . THR A 1 269 ? 1.490 -4.902 -7.773 1.00 86.06 269 THR A CA 1
ATOM 2145 C C . THR A 1 269 ? 1.690 -4.762 -9.281 1.00 86.06 269 THR A C 1
ATOM 2147 O O . THR A 1 269 ? 2.318 -5.621 -9.902 1.00 86.06 269 THR A O 1
ATOM 2150 N N . TRP A 1 270 ? 1.201 -3.662 -9.849 1.00 85.75 270 TRP A N 1
ATOM 2151 C CA . TRP A 1 270 ? 1.258 -3.342 -11.272 1.00 85.75 270 TRP A CA 1
ATOM 2152 C C . TRP A 1 270 ? 1.792 -1.919 -11.480 1.00 85.75 270 TRP A C 1
ATOM 2154 O O . TRP A 1 270 ? 1.130 -0.958 -11.079 1.00 85.75 270 TRP A O 1
ATOM 2164 N N . PRO A 1 271 ? 3.001 -1.764 -12.051 1.00 92.25 271 PRO A N 1
ATOM 2165 C CA . PRO A 1 271 ? 3.593 -0.462 -12.332 1.00 92.25 271 PRO A CA 1
ATOM 2166 C C . PRO A 1 271 ? 3.034 0.168 -13.613 1.00 92.25 271 PRO A C 1
ATOM 2168 O O . PRO A 1 271 ? 3.113 -0.428 -14.684 1.00 92.25 271 PRO A O 1
ATOM 2171 N N . VAL A 1 272 ? 2.567 1.410 -13.505 1.00 90.06 272 VAL A N 1
ATOM 2172 C CA . VAL A 1 272 ? 2.036 2.217 -14.610 1.00 90.06 272 VAL A CA 1
ATOM 2173 C C . VAL A 1 272 ? 2.622 3.625 -14.613 1.00 90.06 272 VAL A C 1
ATOM 2175 O O . VAL A 1 272 ? 2.948 4.194 -13.565 1.00 90.06 272 VAL A O 1
ATOM 2178 N N . LEU A 1 273 ? 2.764 4.214 -15.794 1.00 92.62 273 LEU A N 1
ATOM 2179 C CA . LEU A 1 273 ? 3.171 5.604 -15.966 1.00 92.62 273 LEU A CA 1
ATOM 2180 C C . LEU A 1 273 ? 2.075 6.546 -15.469 1.00 92.62 273 LEU A C 1
ATOM 2182 O O . LEU A 1 273 ? 0.889 6.312 -15.683 1.00 92.62 273 LEU A O 1
ATOM 2186 N N . VAL A 1 274 ? 2.469 7.643 -14.821 1.00 89.94 274 VA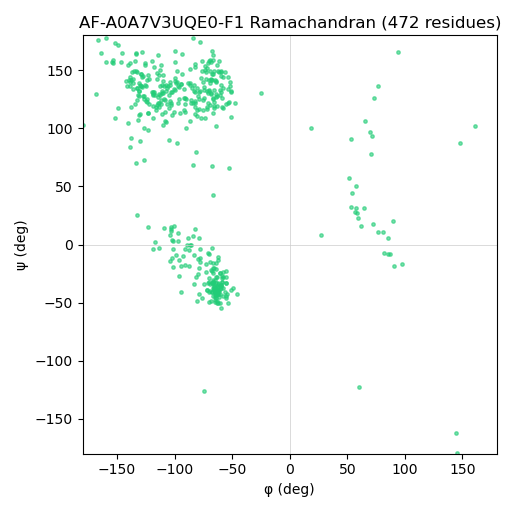L A N 1
ATOM 2187 C CA . VAL A 1 274 ? 1.526 8.659 -14.338 1.00 89.94 274 VAL A CA 1
ATOM 2188 C C . VAL A 1 274 ? 1.950 10.042 -14.799 1.00 89.94 274 VAL A C 1
ATOM 2190 O O . VAL A 1 274 ? 3.117 10.419 -14.700 1.00 89.94 274 VAL A O 1
ATOM 2193 N N . GLY A 1 275 ? 0.978 10.823 -15.258 1.00 86.56 275 GLY A N 1
ATOM 2194 C CA . GLY A 1 275 ? 1.201 12.154 -15.802 1.00 86.56 275 GLY A CA 1
ATOM 2195 C C . GLY A 1 275 ? 0.252 12.431 -16.954 1.00 86.56 275 GLY A C 1
ATOM 2196 O O . GLY A 1 275 ? -0.757 11.746 -17.128 1.00 86.56 275 GLY A O 1
ATOM 2197 N N . LYS A 1 276 ? 0.594 13.433 -17.756 1.00 85.81 276 LYS A N 1
ATOM 2198 C CA . LYS A 1 276 ? 0.018 13.565 -19.097 1.00 85.81 276 LYS A CA 1
ATOM 2199 C C . LYS A 1 276 ? 0.627 12.511 -20.011 1.00 85.81 276 LYS A C 1
ATOM 2201 O O . LYS A 1 276 ? 1.793 12.163 -19.838 1.00 85.81 276 LYS A O 1
ATOM 2206 N N . GLU A 1 277 ? -0.130 12.064 -21.003 1.00 85.12 277 GLU A N 1
ATOM 2207 C CA . GLU A 1 277 ? 0.382 11.145 -22.016 1.00 85.12 277 GLU A CA 1
ATOM 2208 C C . GLU A 1 277 ? 1.698 11.670 -22.618 1.00 85.12 277 GLU A C 1
ATOM 2210 O O . GLU A 1 277 ? 1.837 12.854 -22.941 1.00 85.12 277 GLU A O 1
ATOM 2215 N N . GLY A 1 278 ? 2.703 10.797 -22.684 1.00 85.62 278 GLY A N 1
ATOM 2216 C CA . GLY A 1 278 ? 4.064 11.139 -23.091 1.00 85.62 278 GLY A CA 1
ATOM 2217 C C . GLY A 1 278 ? 4.999 11.564 -21.951 1.00 85.62 278 GLY A C 1
ATOM 2218 O O . GLY A 1 278 ? 6.214 11.464 -22.123 1.00 85.62 278 GLY A O 1
ATOM 2219 N N . GLU A 1 279 ? 4.496 11.963 -20.776 1.00 91.44 279 GLU A N 1
ATOM 2220 C CA . GLU A 1 279 ? 5.333 12.163 -19.585 1.00 91.44 279 GLU A CA 1
ATOM 2221 C C . GLU A 1 279 ? 5.803 10.805 -19.039 1.00 91.44 279 GLU A C 1
ATOM 2223 O O . GLU A 1 279 ? 5.024 9.868 -18.900 1.00 91.44 279 GLU A O 1
ATOM 2228 N N . ARG A 1 280 ? 7.100 10.663 -18.741 1.0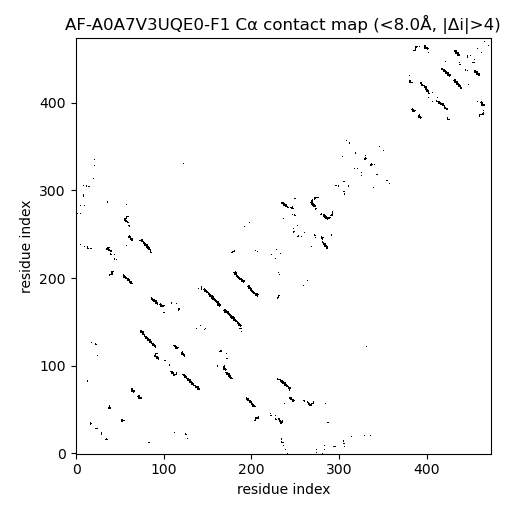0 93.75 280 ARG A N 1
ATOM 2229 C CA . ARG A 1 280 ? 7.695 9.379 -18.309 1.00 93.75 280 ARG A CA 1
ATOM 2230 C C . ARG A 1 280 ? 8.584 9.516 -17.083 1.00 93.75 280 ARG A C 1
ATOM 2232 O O . ARG A 1 280 ? 9.527 8.763 -16.892 1.00 93.75 280 ARG A O 1
ATOM 2239 N N . ASN A 1 281 ? 8.345 10.527 -16.258 1.00 94.00 281 ASN A N 1
ATOM 2240 C CA . ASN A 1 281 ? 9.186 10.819 -15.097 1.00 94.00 281 ASN A CA 1
ATOM 2241 C C . ASN A 1 281 ? 8.590 10.335 -13.768 1.00 94.00 281 ASN A C 1
ATOM 2243 O O . ASN A 1 281 ? 9.239 10.496 -12.733 1.00 94.00 281 ASN A O 1
ATOM 2247 N N . ILE A 1 282 ? 7.375 9.780 -13.780 1.00 95.50 282 ILE A N 1
ATOM 2248 C CA . ILE A 1 282 ? 6.675 9.255 -12.606 1.00 95.50 282 ILE A CA 1
ATOM 2249 C C . ILE A 1 282 ? 6.047 7.907 -12.963 1.00 95.50 282 ILE A C 1
ATOM 2251 O O . ILE A 1 282 ? 5.488 7.739 -14.045 1.00 95.50 282 ILE A O 1
ATOM 2255 N N . LEU A 1 283 ? 6.139 6.972 -12.025 1.00 95.44 283 LEU A N 1
ATOM 2256 C CA . LEU A 1 283 ? 5.550 5.647 -12.099 1.00 95.44 283 LEU A CA 1
ATOM 2257 C C . LEU A 1 283 ? 4.819 5.358 -10.783 1.00 95.44 283 LEU A C 1
ATOM 2259 O O . LEU A 1 283 ? 5.347 5.625 -9.701 1.00 95.44 283 LEU A O 1
ATOM 2263 N N . LEU A 1 284 ? 3.607 4.827 -10.872 1.00 94.19 284 LEU A N 1
ATOM 2264 C CA . LEU A 1 284 ? 2.828 4.330 -9.743 1.00 94.19 284 LEU A CA 1
ATOM 2265 C C . LEU A 1 284 ? 2.733 2.816 -9.870 1.00 94.19 284 LEU A C 1
ATOM 2267 O O . LEU A 1 284 ? 2.267 2.315 -10.879 1.00 94.19 284 LEU A O 1
ATOM 2271 N N . SER A 1 285 ? 3.154 2.095 -8.843 1.00 92.81 285 SER A N 1
ATOM 2272 C CA . SER A 1 285 ? 2.977 0.654 -8.735 1.00 92.81 285 SER A CA 1
ATOM 2273 C C . SER A 1 285 ? 1.984 0.371 -7.627 1.00 92.81 285 SER A C 1
ATOM 2275 O O . SER A 1 285 ? 2.264 0.670 -6.463 1.00 92.81 285 SER A O 1
ATOM 2277 N N . SER A 1 286 ? 0.811 -0.130 -8.000 1.00 85.94 286 SER A N 1
ATOM 2278 C CA . SER A 1 286 ? -0.307 -0.327 -7.080 1.00 85.94 286 SER A CA 1
ATOM 2279 C C . SER A 1 286 ? -0.821 -1.768 -7.117 1.00 85.94 286 SER A C 1
ATOM 2281 O O . SER A 1 286 ? -0.642 -2.440 -8.129 1.00 85.94 286 SER A O 1
ATOM 2283 N N . PRO A 1 287 ? -1.480 -2.260 -6.053 1.00 78.00 287 PRO A N 1
ATOM 2284 C CA . PRO A 1 287 ? -2.041 -3.607 -6.006 1.00 78.00 287 PRO A CA 1
ATOM 2285 C C . PRO A 1 287 ? -3.376 -3.719 -6.760 1.00 78.00 287 PRO A C 1
ATOM 2287 O O . PRO A 1 287 ? -4.030 -4.756 -6.687 1.00 78.00 287 PRO A O 1
ATOM 2290 N N . ILE A 1 288 ? -3.783 -2.645 -7.437 1.00 72.81 288 ILE A N 1
ATOM 2291 C CA . ILE A 1 288 ? -4.929 -2.579 -8.334 1.00 72.81 288 ILE A CA 1
ATOM 2292 C C . ILE A 1 288 ? -4.379 -2.405 -9.749 1.00 72.81 288 ILE A C 1
ATOM 2294 O O . ILE A 1 288 ? -3.403 -1.680 -9.974 1.00 72.81 288 ILE A O 1
ATOM 2298 N N . ILE A 1 289 ? -4.969 -3.135 -10.690 1.00 71.50 289 ILE A N 1
ATOM 2299 C CA . ILE A 1 289 ? -4.553 -3.113 -12.088 1.00 71.50 289 ILE A CA 1
ATOM 2300 C C . ILE A 1 289 ? -5.054 -1.811 -12.705 1.00 71.50 289 ILE A C 1
ATOM 2302 O O . ILE A 1 289 ? -6.241 -1.509 -12.658 1.00 71.50 289 ILE A O 1
ATOM 2306 N N . LEU A 1 290 ? -4.134 -1.040 -13.273 1.00 74.69 290 LEU A N 1
ATOM 2307 C CA . LEU A 1 290 ? -4.415 0.218 -13.955 1.00 74.69 290 LEU A CA 1
ATOM 2308 C C . LEU A 1 290 ? -3.764 0.187 -15.334 1.00 74.69 290 LEU A C 1
ATOM 2310 O O . LEU A 1 290 ? -2.865 -0.618 -15.584 1.00 74.69 290 LEU A O 1
ATOM 2314 N N . TYR A 1 291 ? -4.171 1.119 -16.187 1.00 77.06 291 TYR A N 1
ATOM 2315 C CA . TYR A 1 291 ? -3.465 1.440 -17.422 1.00 77.06 291 TYR A CA 1
ATOM 2316 C C . TYR A 1 291 ? -2.485 2.591 -17.206 1.00 77.06 291 TYR A C 1
ATOM 2318 O O . TYR A 1 291 ? -2.571 3.325 -16.217 1.00 77.06 291 TYR A O 1
ATOM 2326 N N . ASP A 1 292 ? -1.559 2.761 -18.147 1.00 84.44 292 ASP A N 1
ATOM 2327 C CA . ASP A 1 292 ? -0.719 3.951 -18.193 1.00 84.44 292 ASP A CA 1
ATOM 2328 C C . ASP A 1 292 ? -1.572 5.214 -18.310 1.00 84.44 292 ASP A C 1
ATOM 2330 O O . ASP A 1 292 ? -2.594 5.251 -18.992 1.00 84.44 292 ASP A O 1
ATOM 2334 N N . TYR A 1 293 ? -1.106 6.271 -17.649 1.00 83.25 293 TYR A N 1
ATOM 2335 C CA . TYR A 1 293 ? -1.772 7.566 -17.578 1.00 83.25 293 TYR A CA 1
ATOM 2336 C C . TYR A 1 293 ? -3.197 7.490 -17.014 1.00 83.25 293 TYR A C 1
ATOM 2338 O O . TYR A 1 293 ? -4.110 8.079 -17.603 1.00 83.25 293 TYR A O 1
ATOM 2346 N N . PRO A 1 294 ? -3.403 6.838 -15.849 1.00 79.06 294 PRO A N 1
ATOM 2347 C CA . PRO A 1 294 ? -4.732 6.724 -15.269 1.00 79.06 294 PRO A CA 1
ATOM 2348 C C . PRO A 1 294 ? -5.294 8.123 -14.993 1.00 79.06 294 PRO A C 1
ATOM 2350 O O . PRO A 1 294 ? -4.613 8.988 -14.430 1.00 79.06 294 PRO A O 1
ATOM 2353 N N . GLN A 1 295 ? -6.534 8.353 -15.421 1.00 70.06 295 GLN A N 1
ATOM 2354 C CA . GLN A 1 295 ? -7.233 9.620 -15.231 1.00 70.06 295 GLN A CA 1
ATOM 2355 C C . GLN A 1 295 ? -8.269 9.480 -14.122 1.00 70.06 295 GLN A C 1
ATOM 2357 O O . GLN A 1 295 ? -8.983 8.487 -14.043 1.00 70.06 295 GLN A O 1
ATOM 2362 N N . ILE A 1 296 ? -8.379 10.514 -13.292 1.00 64.75 296 ILE A N 1
ATOM 2363 C CA . ILE A 1 296 ? -9.528 10.677 -12.400 1.00 64.75 296 ILE A CA 1
ATOM 2364 C C . ILE A 1 296 ? -10.605 11.398 -13.216 1.00 64.75 296 ILE A C 1
ATOM 2366 O O . ILE A 1 296 ? -10.322 12.467 -13.766 1.00 64.75 296 ILE A O 1
ATOM 2370 N N . ALA A 1 297 ? -11.805 10.822 -13.315 1.00 51.03 297 ALA A N 1
ATOM 2371 C CA . ALA A 1 297 ? -12.907 11.378 -14.101 1.00 51.03 297 ALA A CA 1
ATOM 2372 C C . ALA A 1 297 ? -13.203 12.852 -13.717 1.00 51.03 297 ALA A C 1
ATOM 2374 O O . ALA A 1 297 ? -13.275 13.161 -12.524 1.00 51.03 297 ALA A O 1
ATOM 2375 N N . PRO A 1 298 ? -13.377 13.785 -14.677 1.00 43.34 298 PRO A N 1
ATOM 2376 C CA . PRO A 1 298 ? -13.669 15.200 -14.403 1.00 43.34 298 PRO A CA 1
ATOM 2377 C C . PRO A 1 298 ? -14.939 15.437 -13.572 1.00 43.34 298 PRO A C 1
ATOM 2379 O O . PRO A 1 298 ? -15.038 16.431 -12.851 1.00 43.34 298 PRO A O 1
ATOM 2382 N N . GLU A 1 299 ? -15.904 14.524 -13.675 1.00 40.03 299 GLU A N 1
ATOM 2383 C CA . GLU A 1 299 ? -17.171 14.512 -12.945 1.00 40.03 299 GLU A CA 1
ATOM 2384 C C . GLU A 1 299 ? -16.983 14.223 -11.448 1.00 40.03 299 GLU A C 1
ATOM 2386 O O . GLU A 1 299 ? -17.873 14.544 -10.654 1.00 40.03 299 GLU A O 1
ATOM 2391 N N . SER A 1 300 ? -15.803 13.721 -11.055 1.00 43.97 300 SER A N 1
ATOM 2392 C CA . SER A 1 300 ? -15.346 13.554 -9.672 1.00 43.97 300 SER A CA 1
ATOM 2393 C C . SER A 1 300 ? -15.119 14.921 -9.012 1.00 43.97 300 SER A C 1
ATOM 2395 O O . SER A 1 300 ? -14.005 15.363 -8.715 1.00 43.97 300 SER A O 1
ATOM 2397 N N . THR A 1 301 ? -16.209 15.653 -8.801 1.00 35.06 301 THR A N 1
ATOM 2398 C CA . THR A 1 301 ? -16.227 16.951 -8.132 1.00 35.06 301 THR A CA 1
ATOM 2399 C C . THR A 1 301 ? -16.204 16.738 -6.620 1.00 35.06 301 THR A C 1
ATOM 2401 O O . THR A 1 301 ? -17.221 16.821 -5.930 1.00 35.06 301 THR A O 1
ATOM 2404 N N . GLY A 1 302 ? -15.011 16.473 -6.078 1.00 46.03 302 GLY A N 1
ATOM 2405 C CA . GLY A 1 302 ? -14.770 16.257 -4.647 1.00 46.03 302 GLY A CA 1
ATOM 2406 C C . GLY A 1 302 ? -13.695 15.227 -4.339 1.00 46.03 302 GLY A C 1
ATOM 2407 O O . GLY A 1 302 ? -13.173 14.619 -5.261 1.00 46.03 302 GLY A O 1
ATOM 2408 N N . ASP A 1 303 ? -13.438 14.970 -3.049 1.00 48.69 303 ASP A N 1
ATOM 2409 C CA . ASP A 1 303 ? -12.844 13.705 -2.561 1.00 48.69 303 ASP A CA 1
ATOM 2410 C C . ASP A 1 303 ? -13.834 12.527 -2.783 1.00 48.69 303 ASP A C 1
ATOM 2412 O O . ASP A 1 303 ? -14.085 11.725 -1.888 1.00 48.69 303 ASP A O 1
ATOM 2416 N N . PHE A 1 304 ? -14.481 12.492 -3.949 1.00 38.53 304 PHE A N 1
ATOM 2417 C CA . PHE A 1 304 ? -15.190 11.335 -4.465 1.00 38.53 304 PHE A CA 1
ATOM 2418 C C . PHE A 1 304 ? -14.149 10.443 -5.139 1.00 38.53 304 PHE A C 1
ATOM 2420 O O . PHE A 1 304 ? -13.176 10.931 -5.724 1.00 38.53 304 PHE A O 1
ATOM 2427 N N . PHE A 1 305 ? -14.272 9.151 -4.885 1.00 48.44 305 PHE A N 1
ATOM 2428 C CA . PHE A 1 305 ? -13.265 8.161 -5.218 1.00 48.44 305 PHE A CA 1
ATOM 2429 C C . PHE A 1 305 ? -13.476 7.766 -6.670 1.00 48.44 305 PHE A C 1
ATOM 2431 O O . PHE A 1 305 ? -14.584 7.403 -7.026 1.00 48.44 305 PHE A O 1
ATOM 2438 N N . ASP A 1 306 ? -12.421 7.967 -7.464 1.00 45.12 306 ASP A N 1
ATOM 2439 C CA . ASP A 1 306 ? -12.204 7.429 -8.807 1.00 45.12 306 ASP A CA 1
ATOM 2440 C C . ASP A 1 306 ? -13.448 6.920 -9.540 1.00 45.12 306 ASP A C 1
ATOM 2442 O O . ASP A 1 306 ? -13.848 5.782 -9.339 1.00 45.12 306 ASP A O 1
ATOM 2446 N N . GLY A 1 307 ? -13.968 7.754 -10.457 1.00 40.16 307 GLY A N 1
ATOM 2447 C CA . GLY A 1 307 ? -15.060 7.473 -11.406 1.00 40.16 307 GLY A CA 1
ATOM 2448 C C . GLY A 1 307 ? -14.875 6.211 -12.257 1.00 40.16 307 GLY A C 1
ATOM 2449 O O . GLY A 1 307 ? -14.718 6.273 -13.474 1.00 40.16 307 GLY A O 1
ATOM 2450 N N . THR A 1 308 ? -14.890 5.079 -11.576 1.00 37.25 308 THR A N 1
ATOM 2451 C CA . THR A 1 308 ? -14.755 3.694 -11.994 1.00 37.25 308 THR A CA 1
ATOM 2452 C C . THR A 1 308 ? -16.089 3.007 -11.719 1.00 37.25 308 THR A C 1
ATOM 2454 O O . THR A 1 308 ? -16.912 3.483 -10.932 1.00 37.25 308 THR A O 1
ATOM 2457 N N . GLU A 1 309 ? -16.310 1.849 -12.334 1.00 39.84 309 GLU A N 1
ATOM 2458 C CA . GLU A 1 309 ? -17.512 1.023 -12.125 1.00 39.84 309 GLU A CA 1
ATOM 2459 C C . GLU A 1 309 ? -17.735 0.658 -10.637 1.00 39.84 309 GLU A C 1
ATOM 2461 O O . GLU A 1 309 ? -18.859 0.411 -10.190 1.00 39.84 309 GLU A O 1
ATOM 2466 N N . THR A 1 310 ? -16.665 0.691 -9.838 1.00 39.72 310 THR A N 1
ATOM 2467 C CA . THR A 1 310 ? -16.646 0.440 -8.394 1.00 39.72 310 THR A CA 1
ATOM 2468 C C . THR A 1 310 ? -17.330 1.552 -7.577 1.00 39.72 310 THR A C 1
ATOM 2470 O O . THR A 1 310 ? -17.970 1.260 -6.559 1.00 39.72 310 THR A O 1
ATOM 2473 N N . GLU A 1 311 ? -17.267 2.814 -8.022 1.00 51.56 311 GLU A N 1
ATOM 2474 C CA . GLU A 1 311 ? -17.892 3.963 -7.344 1.00 51.56 311 GLU A CA 1
ATOM 2475 C C . GLU A 1 311 ? -19.425 3.898 -7.430 1.00 51.56 311 GLU A C 1
ATOM 2477 O O . GLU A 1 311 ? -20.128 4.125 -6.438 1.00 51.56 311 GLU A O 1
ATOM 2482 N N . GLU A 1 312 ? -19.954 3.497 -8.590 1.00 47.00 312 GLU A N 1
ATOM 2483 C CA . GLU A 1 312 ? -21.389 3.288 -8.793 1.00 47.00 312 GLU A CA 1
ATOM 2484 C C . GLU A 1 312 ? -21.920 2.207 -7.844 1.00 47.00 312 GLU A C 1
ATOM 2486 O O . GLU A 1 312 ? -22.948 2.392 -7.188 1.00 47.00 312 GLU A O 1
ATOM 2491 N N . LEU A 1 313 ? -21.181 1.107 -7.679 1.00 50.16 313 LEU A N 1
ATOM 2492 C CA . LEU A 1 313 ? -21.570 0.032 -6.772 1.00 50.16 313 LEU A CA 1
ATOM 2493 C C . LEU A 1 313 ? -21.573 0.476 -5.299 1.00 50.16 313 LEU A C 1
ATOM 2495 O O . LEU A 1 313 ? -22.487 0.107 -4.552 1.00 50.16 313 LEU A O 1
ATOM 2499 N N . LEU A 1 314 ? -20.582 1.265 -4.866 1.00 52.81 314 LEU A N 1
ATOM 2500 C CA . LEU A 1 314 ? -20.531 1.815 -3.507 1.00 52.81 314 LEU A CA 1
ATOM 2501 C C . LEU A 1 314 ? -21.691 2.786 -3.259 1.00 52.81 314 LEU A C 1
ATOM 2503 O O . LEU A 1 314 ? -22.379 2.688 -2.241 1.00 52.81 314 LEU A O 1
ATOM 2507 N N . MET A 1 315 ? -21.956 3.679 -4.210 1.00 58.25 315 MET A N 1
ATOM 2508 C CA . MET A 1 315 ? -23.045 4.647 -4.133 1.00 58.25 315 MET A CA 1
ATOM 2509 C C . MET A 1 315 ? -24.414 3.963 -4.097 1.00 58.25 315 MET A C 1
ATOM 2511 O O . MET A 1 315 ? -25.221 4.258 -3.216 1.00 58.25 315 MET A O 1
ATOM 2515 N N . LEU A 1 316 ? -24.672 3.010 -4.999 1.00 53.66 316 LEU A N 1
ATOM 2516 C CA . LEU A 1 316 ? -25.921 2.244 -5.034 1.00 53.66 316 LEU A CA 1
ATOM 2517 C C . LEU A 1 316 ? -26.132 1.464 -3.733 1.00 53.66 316 LEU A C 1
ATOM 2519 O O . LEU A 1 316 ? -27.251 1.417 -3.220 1.00 53.66 316 LEU A O 1
ATOM 2523 N N . ARG A 1 317 ? -25.062 0.904 -3.151 1.00 51.00 317 ARG A N 1
ATOM 2524 C CA . ARG A 1 317 ? -25.126 0.260 -1.832 1.00 51.00 317 ARG A CA 1
ATOM 2525 C C . ARG A 1 317 ? -25.467 1.248 -0.725 1.00 51.00 317 ARG A C 1
ATOM 2527 O O . ARG A 1 317 ? -26.309 0.908 0.095 1.00 51.00 317 ARG A O 1
ATOM 2534 N N . ILE A 1 318 ? -24.870 2.441 -0.712 1.00 56.00 318 ILE A N 1
ATOM 2535 C CA . ILE A 1 318 ? -25.156 3.488 0.285 1.00 56.00 318 ILE A CA 1
ATOM 2536 C C . ILE A 1 318 ? -26.598 3.998 0.152 1.00 56.00 318 ILE A C 1
ATOM 2538 O O . ILE A 1 318 ? -27.292 4.175 1.153 1.00 56.00 318 ILE A O 1
ATOM 2542 N N . LEU A 1 319 ? -27.090 4.183 -1.075 1.00 59.19 319 LEU A N 1
ATOM 2543 C CA . LEU A 1 319 ? -28.479 4.571 -1.332 1.00 59.19 319 LEU A CA 1
ATOM 2544 C C . LEU A 1 319 ? -29.470 3.500 -0.860 1.00 59.19 319 LEU A C 1
ATOM 2546 O O . LEU A 1 319 ? -30.534 3.855 -0.346 1.00 59.19 319 LEU A O 1
ATOM 2550 N N . ALA A 1 320 ? -29.093 2.224 -0.989 1.00 52.66 320 ALA A N 1
ATOM 2551 C CA . ALA A 1 320 ? -29.875 1.066 -0.565 1.00 52.66 320 ALA A CA 1
ATOM 2552 C C . ALA A 1 320 ? -29.831 0.777 0.949 1.00 52.66 320 ALA A C 1
ATOM 2554 O O . ALA A 1 320 ? -30.532 -0.132 1.396 1.00 52.66 320 ALA A O 1
ATOM 2555 N N . LEU A 1 321 ? -29.042 1.522 1.732 1.00 53.06 321 LEU A N 1
ATOM 2556 C CA . LEU A 1 321 ? -29.027 1.399 3.192 1.00 53.06 321 LEU A CA 1
ATOM 2557 C C . LEU A 1 321 ? -30.346 1.870 3.813 1.00 53.06 321 LEU A C 1
ATOM 2559 O O . LEU A 1 321 ? -30.967 2.826 3.329 1.00 53.06 321 LEU A O 1
ATOM 2563 N N . THR A 1 322 ? -30.746 1.233 4.915 1.00 56.38 322 THR A N 1
ATOM 2564 C CA . THR A 1 322 ? -31.897 1.671 5.716 1.00 56.38 322 THR A CA 1
ATOM 2565 C C . THR A 1 322 ? -31.628 3.015 6.393 1.00 56.38 322 THR A C 1
ATOM 2567 O O . THR A 1 322 ? -30.485 3.459 6.520 1.00 56.38 322 THR A O 1
ATOM 2570 N N . ASP A 1 323 ? -32.685 3.680 6.861 1.00 62.91 323 ASP A N 1
ATOM 2571 C CA . ASP A 1 323 ? -32.543 4.939 7.597 1.00 62.91 323 ASP A CA 1
ATOM 2572 C C . ASP A 1 323 ? -31.744 4.755 8.898 1.00 62.91 323 ASP A C 1
ATOM 2574 O O . ASP A 1 323 ? -30.964 5.639 9.264 1.00 62.91 323 ASP A O 1
ATOM 2578 N N . GLU A 1 324 ? -31.867 3.600 9.569 1.00 55.94 324 GLU A N 1
ATOM 2579 C CA . GLU A 1 324 ? -31.002 3.266 10.704 1.00 55.94 324 GLU A CA 1
ATOM 2580 C C . GLU A 1 324 ? -29.536 3.131 10.273 1.00 55.94 324 GLU A C 1
ATOM 2582 O O . GLU A 1 324 ? -28.662 3.737 10.891 1.00 55.94 324 GLU A O 1
ATOM 2587 N N . GLU A 1 325 ? -29.263 2.421 9.176 1.00 53.50 325 GLU A N 1
ATOM 2588 C CA . GLU A 1 325 ? -27.905 2.217 8.662 1.00 53.50 325 GLU A CA 1
ATOM 2589 C C . GLU A 1 325 ? -27.244 3.528 8.213 1.00 53.50 325 GLU A C 1
ATOM 2591 O O . GLU A 1 325 ? -26.056 3.747 8.473 1.00 53.50 325 GLU A O 1
ATOM 2596 N N . LYS A 1 326 ? -28.014 4.437 7.605 1.00 60.78 326 LYS A N 1
ATOM 2597 C CA . LYS A 1 326 ? -27.565 5.791 7.249 1.00 60.78 326 LYS A CA 1
ATOM 2598 C C . LYS A 1 326 ? -27.290 6.626 8.491 1.00 60.78 326 LYS A C 1
ATOM 2600 O O . LYS A 1 326 ? -26.254 7.279 8.580 1.00 60.78 326 LYS A O 1
ATOM 2605 N N . GLN A 1 327 ? -28.166 6.572 9.492 1.00 62.38 327 GLN A N 1
ATOM 2606 C CA . GLN A 1 327 ? -27.945 7.276 10.754 1.00 62.38 327 GLN A CA 1
ATOM 2607 C C . GLN A 1 327 ? -26.697 6.767 11.489 1.00 62.38 327 GLN A C 1
ATOM 2609 O O . GLN A 1 327 ? -25.985 7.543 12.126 1.00 62.38 327 GLN A O 1
ATOM 2614 N N . GLU A 1 328 ? -26.400 5.479 11.364 1.00 57.56 328 GLU A N 1
ATOM 2615 C CA . GLU A 1 328 ? -25.191 4.862 11.900 1.00 57.56 328 GLU A CA 1
ATOM 2616 C C . GLU A 1 328 ? -23.938 5.268 11.106 1.00 57.56 328 GLU A C 1
ATOM 2618 O O . GLU A 1 328 ? -22.918 5.575 11.719 1.00 57.56 328 GLU A O 1
ATOM 2623 N N . MET A 1 329 ? -24.011 5.379 9.774 1.00 58.69 329 MET A N 1
ATOM 2624 C CA . MET A 1 329 ? -22.931 5.940 8.945 1.00 58.69 329 MET A CA 1
ATOM 2625 C C . MET A 1 329 ? -22.628 7.403 9.276 1.00 58.69 329 MET A C 1
ATOM 2627 O O . MET A 1 329 ? -21.457 7.771 9.367 1.00 58.69 329 MET A O 1
ATOM 2631 N N . ARG A 1 330 ? -23.655 8.225 9.538 1.00 64.62 330 ARG A N 1
ATOM 2632 C CA . ARG A 1 330 ? -23.462 9.607 10.012 1.00 64.62 330 ARG A CA 1
ATOM 2633 C C . ARG A 1 330 ? -22.685 9.660 11.337 1.00 64.62 330 ARG A C 1
ATOM 2635 O O . ARG A 1 330 ? -22.004 10.632 11.642 1.00 64.62 330 ARG A O 1
ATOM 2642 N N . GLN A 1 331 ? -22.776 8.610 12.144 1.00 58.38 331 GLN A N 1
ATOM 2643 C CA . GLN A 1 331 ? -22.138 8.530 13.459 1.00 58.38 331 GLN A CA 1
ATOM 2644 C C . GLN A 1 331 ? -20.861 7.674 13.463 1.00 58.38 331 GLN A C 1
ATOM 2646 O O . GLN A 1 331 ? -20.274 7.472 14.529 1.00 58.38 331 GLN A O 1
ATOM 2651 N N . ALA A 1 332 ? -20.428 7.183 12.293 1.00 53.22 332 ALA A N 1
ATOM 2652 C CA . ALA A 1 332 ? -19.142 6.536 12.086 1.00 53.22 332 ALA A CA 1
ATOM 2653 C C . ALA A 1 332 ? -18.049 7.617 12.086 1.00 53.22 332 ALA A C 1
ATOM 2655 O O . ALA A 1 332 ? -17.897 8.327 13.080 1.00 53.22 332 ALA A O 1
ATOM 2656 N N . ASP A 1 333 ? -17.194 7.723 11.074 1.00 54.31 333 ASP A N 1
ATOM 2657 C CA . ASP A 1 333 ? -16.107 8.714 11.036 1.00 54.31 333 ASP A CA 1
ATOM 2658 C C . ASP A 1 333 ? -16.448 9.944 10.187 1.00 54.31 333 ASP A C 1
ATOM 2660 O O . ASP A 1 333 ? -17.410 9.945 9.425 1.00 54.31 333 ASP A O 1
ATOM 2664 N N . GLU A 1 334 ? -15.645 11.001 10.329 1.00 56.50 334 GLU A N 1
ATOM 2665 C CA . GLU A 1 334 ? -15.852 12.276 9.635 1.00 56.50 334 GLU A CA 1
ATOM 2666 C C . GLU A 1 334 ? -15.854 12.111 8.107 1.00 56.50 334 GLU A C 1
ATOM 2668 O O . GLU A 1 334 ? -16.604 12.805 7.423 1.00 56.50 334 GLU A O 1
ATOM 2673 N N . ARG A 1 335 ? -15.089 11.152 7.562 1.00 55.75 335 ARG A N 1
ATOM 2674 C CA . ARG A 1 335 ? -15.048 10.883 6.119 1.00 55.75 335 ARG A CA 1
ATOM 2675 C C . ARG A 1 335 ? -16.257 10.078 5.662 1.00 55.75 335 ARG A C 1
ATOM 2677 O O . ARG A 1 335 ? -16.837 10.431 4.645 1.00 55.75 335 ARG A O 1
ATOM 2684 N N . THR A 1 336 ? -16.681 9.056 6.405 1.00 57.22 336 THR A N 1
ATOM 2685 C CA . THR A 1 336 ? -17.905 8.292 6.087 1.00 57.22 336 THR A CA 1
ATOM 2686 C C . THR A 1 336 ? -19.165 9.156 6.216 1.00 57.22 336 THR A C 1
ATOM 2688 O O . THR A 1 336 ? -20.053 9.073 5.369 1.00 57.22 336 THR A O 1
ATOM 2691 N N . HIS A 1 337 ? -19.224 10.037 7.222 1.00 61.50 337 HIS A N 1
ATOM 2692 C CA . HIS A 1 337 ? -20.281 11.042 7.355 1.00 61.50 337 HIS A CA 1
ATOM 2693 C C . HIS A 1 337 ? -20.263 12.014 6.172 1.00 61.50 337 HIS A C 1
ATOM 2695 O O . HIS A 1 337 ? -21.290 12.209 5.528 1.00 61.50 337 HIS A O 1
ATOM 2701 N N . ALA A 1 338 ? -19.095 12.577 5.841 1.00 60.31 338 ALA A N 1
ATOM 2702 C CA . ALA A 1 338 ? -18.956 13.467 4.692 1.00 60.31 338 ALA A CA 1
ATOM 2703 C C . ALA A 1 338 ? -19.333 12.775 3.373 1.00 60.31 338 ALA A C 1
ATOM 2705 O O . ALA A 1 338 ? -19.944 13.412 2.523 1.00 60.31 338 ALA A O 1
ATOM 2706 N N . LEU A 1 339 ? -19.011 11.489 3.203 1.00 61.31 339 LEU A N 1
ATOM 2707 C CA . LEU A 1 339 ? -19.392 10.697 2.033 1.00 61.31 339 LEU A CA 1
ATOM 2708 C C . LEU A 1 339 ? -20.915 10.527 1.941 1.00 61.31 339 LEU A C 1
ATOM 2710 O O . LEU A 1 339 ? -21.487 10.772 0.880 1.00 61.31 339 LEU A O 1
ATOM 2714 N N . LEU A 1 340 ? -21.576 10.154 3.043 1.00 64.94 340 LEU A N 1
ATOM 2715 C CA . LEU A 1 340 ? -23.030 9.982 3.085 1.00 64.94 340 LEU A CA 1
ATOM 2716 C C . LEU A 1 340 ? -23.773 11.296 2.821 1.00 64.94 340 LEU A C 1
ATOM 2718 O O . LEU A 1 340 ? -24.631 11.328 1.940 1.00 64.94 340 LEU A O 1
ATOM 2722 N N . ASP A 1 341 ? -23.415 12.375 3.525 1.00 66.81 341 ASP A N 1
ATOM 2723 C CA . ASP A 1 341 ? -24.011 13.702 3.319 1.00 66.81 341 ASP A CA 1
ATOM 2724 C C . ASP A 1 341 ? -23.893 14.118 1.853 1.00 66.81 341 ASP A C 1
ATOM 2726 O O . ASP A 1 341 ? -24.834 14.621 1.241 1.00 66.81 341 ASP A O 1
ATOM 2730 N N . ARG A 1 342 ? -22.731 13.865 1.253 1.00 63.91 342 ARG A N 1
ATOM 2731 C CA . ARG A 1 342 ? -22.475 14.254 -0.125 1.00 63.91 342 ARG A CA 1
ATOM 2732 C C . ARG A 1 342 ? -23.288 13.420 -1.116 1.00 63.91 342 ARG A C 1
ATOM 2734 O O . ARG A 1 342 ? -23.855 14.018 -2.026 1.00 63.91 342 ARG A O 1
ATOM 2741 N N . ILE A 1 343 ? -23.423 12.104 -0.912 1.00 63.62 343 ILE A N 1
ATOM 2742 C CA . ILE A 1 343 ? -24.280 11.218 -1.729 1.00 63.62 343 ILE A CA 1
ATOM 2743 C C . ILE A 1 343 ? -25.756 11.623 -1.625 1.00 63.62 343 ILE A C 1
ATOM 2745 O O . ILE A 1 343 ? -26.444 11.690 -2.641 1.00 63.62 343 ILE A O 1
ATOM 2749 N N . GLU A 1 344 ? -26.243 11.955 -0.428 1.00 66.12 344 GLU A N 1
ATOM 2750 C CA . GLU A 1 344 ? -27.632 12.394 -0.226 1.00 66.12 344 GLU A CA 1
ATOM 2751 C C . GLU A 1 344 ? -27.928 13.765 -0.852 1.00 66.12 344 GLU A C 1
ATOM 2753 O O . GLU A 1 344 ? -29.082 14.072 -1.159 1.00 66.12 344 GLU A O 1
ATOM 2758 N N . THR A 1 345 ? -26.895 14.581 -1.082 1.00 65.81 345 THR A N 1
ATOM 2759 C CA . THR A 1 345 ? -27.010 15.886 -1.756 1.00 65.81 345 THR A CA 1
ATOM 2760 C C . THR A 1 345 ? -26.820 15.836 -3.275 1.00 65.81 345 THR A C 1
ATOM 2762 O O . THR A 1 345 ? -26.983 16.869 -3.930 1.00 65.81 345 THR A O 1
ATOM 2765 N N . LEU A 1 346 ? -26.500 14.671 -3.859 1.00 63.00 346 LEU A N 1
ATOM 2766 C CA . LEU A 1 346 ? -26.354 14.534 -5.310 1.00 63.00 346 LEU A CA 1
ATOM 2767 C C . LEU A 1 346 ? -27.688 14.811 -6.015 1.00 63.00 346 LEU A C 1
ATOM 2769 O O . LEU A 1 346 ? -28.725 14.213 -5.722 1.00 63.00 346 LEU A O 1
ATOM 2773 N N . SER A 1 347 ? -27.664 15.713 -6.996 1.00 55.34 347 SER A N 1
ATOM 2774 C CA . SER A 1 347 ? -28.819 15.943 -7.864 1.00 55.34 347 SER A CA 1
ATOM 2775 C C . SER A 1 347 ? -29.035 14.766 -8.823 1.00 55.34 347 SER A C 1
ATOM 2777 O O . SER A 1 347 ? -28.100 14.050 -9.180 1.00 55.34 347 SER A O 1
ATOM 2779 N N . LYS A 1 348 ? -30.271 14.595 -9.316 1.00 48.88 348 LYS A N 1
ATOM 2780 C CA . LYS A 1 348 ? -30.590 13.573 -10.333 1.00 48.88 348 LYS A CA 1
ATOM 2781 C C . LYS A 1 348 ? -29.723 13.693 -11.594 1.00 48.88 348 LYS A C 1
ATOM 2783 O O . LYS A 1 348 ? -29.412 12.680 -12.202 1.00 48.88 348 LYS A O 1
ATOM 2788 N N . GLU A 1 349 ? -29.333 14.908 -11.973 1.00 46.19 349 GLU A N 1
ATOM 2789 C CA . GLU A 1 349 ? -28.462 15.170 -13.125 1.00 46.19 349 GLU A CA 1
ATOM 2790 C C . GLU A 1 349 ? -27.012 14.731 -12.861 1.00 46.19 349 GLU A C 1
ATOM 2792 O O . GLU A 1 349 ? -26.387 14.128 -13.727 1.00 46.19 349 GLU A O 1
ATOM 2797 N N . GLN A 1 350 ? -26.495 14.936 -11.644 1.00 52.88 350 GLN A N 1
ATOM 2798 C CA . GLN A 1 350 ? -25.173 14.439 -11.237 1.00 52.88 350 GLN A CA 1
ATOM 2799 C C . GLN A 1 350 ? -25.139 12.908 -11.142 1.00 52.88 350 GLN A C 1
ATOM 2801 O O . GLN A 1 350 ? -24.196 12.299 -11.633 1.00 52.88 350 GLN A O 1
ATOM 2806 N N . LEU A 1 351 ? -26.197 12.290 -10.605 1.00 51.81 351 LEU A N 1
ATOM 2807 C CA . LEU A 1 351 ? -26.394 10.834 -10.626 1.00 51.81 351 LEU A CA 1
ATOM 2808 C C . LEU A 1 351 ? -26.400 10.281 -12.062 1.00 51.81 351 LEU A C 1
ATOM 2810 O O . LEU A 1 351 ? -25.742 9.287 -12.348 1.00 51.81 351 LEU A O 1
ATOM 2814 N N . MET A 1 352 ? -27.093 10.946 -12.993 1.00 46.38 352 MET A N 1
ATOM 2815 C CA . MET A 1 352 ? -27.127 10.540 -14.406 1.00 46.38 352 MET A CA 1
ATOM 2816 C C . MET A 1 352 ? -25.793 10.747 -15.138 1.00 46.38 352 MET A C 1
ATOM 2818 O O . MET A 1 352 ? -25.464 9.948 -16.010 1.00 46.38 352 MET A O 1
ATOM 2822 N N . ASN A 1 353 ? -25.022 11.785 -14.804 1.00 49.84 353 ASN A N 1
ATOM 2823 C CA . ASN A 1 353 ? -23.697 12.015 -15.391 1.00 49.84 353 ASN A CA 1
ATOM 2824 C C . ASN A 1 353 ? -22.663 10.988 -14.906 1.00 49.84 353 ASN A C 1
ATOM 2826 O O . ASN A 1 353 ? -21.825 10.571 -15.701 1.00 49.84 353 ASN A O 1
ATOM 2830 N N . LEU A 1 354 ? -22.779 10.519 -13.658 1.00 45.72 354 LEU A N 1
ATOM 2831 C CA . LEU A 1 354 ? -21.983 9.403 -13.132 1.00 45.72 354 LEU A CA 1
ATOM 2832 C C . LEU A 1 354 ? -22.309 8.089 -13.873 1.00 45.72 354 LEU A C 1
ATOM 2834 O O . LEU A 1 354 ? -21.394 7.398 -14.306 1.00 45.72 354 LEU A O 1
ATOM 2838 N N . HIS A 1 355 ? -23.589 7.822 -14.175 1.00 39.78 355 HIS A N 1
ATOM 2839 C CA . HIS A 1 355 ? -23.998 6.720 -15.070 1.00 39.78 355 HIS A CA 1
ATOM 2840 C C . HIS A 1 355 ? -23.576 6.915 -16.546 1.00 39.78 355 HIS A C 1
ATOM 2842 O O . HIS A 1 355 ? -23.504 5.961 -17.321 1.00 39.78 355 HIS A O 1
ATOM 2848 N N . GLY A 1 356 ? -23.335 8.156 -16.980 1.00 35.34 356 GLY A N 1
ATOM 2849 C CA . GLY A 1 356 ? -22.971 8.503 -18.358 1.00 35.34 356 GLY A CA 1
ATOM 2850 C C . GLY A 1 356 ? -21.503 8.242 -18.708 1.00 35.34 356 GLY A C 1
ATOM 2851 O O . GLY A 1 356 ? -21.185 8.106 -19.892 1.00 35.34 356 GLY A O 1
ATOM 2852 N N . ALA A 1 357 ? -20.624 8.133 -17.707 1.00 36.31 357 ALA A N 1
ATOM 2853 C CA . ALA A 1 357 ? -19.199 7.852 -17.889 1.00 36.31 357 ALA A CA 1
ATOM 2854 C C . ALA A 1 357 ? -18.947 6.439 -18.452 1.00 36.31 357 ALA A C 1
ATOM 2856 O O . ALA A 1 357 ? -18.078 6.268 -19.305 1.00 36.31 357 ALA A O 1
ATOM 2857 N N . ILE A 1 358 ? -19.793 5.462 -18.098 1.00 32.03 358 ILE A N 1
ATOM 2858 C CA . ILE A 1 358 ? -19.731 4.078 -18.610 1.00 32.03 358 ILE A CA 1
ATOM 2859 C C . ILE A 1 358 ? -20.205 3.988 -20.076 1.00 32.03 358 ILE A C 1
ATOM 2861 O O . ILE A 1 358 ? -19.769 3.124 -20.830 1.00 32.03 358 ILE A O 1
ATOM 2865 N N . ARG A 1 359 ? -21.032 4.930 -20.555 1.00 32.66 359 ARG A N 1
ATOM 2866 C CA . ARG A 1 359 ? -21.499 4.946 -21.958 1.00 32.66 359 ARG A CA 1
ATOM 2867 C C . ARG A 1 359 ? -20.529 5.586 -22.955 1.00 32.66 359 ARG A C 1
ATOM 2869 O O . ARG A 1 359 ? -20.779 5.501 -24.154 1.00 32.66 359 ARG A O 1
ATOM 2876 N N . ASN A 1 360 ? -19.452 6.233 -22.506 1.00 26.69 360 ASN A N 1
ATOM 2877 C CA . ASN A 1 360 ? -18.552 6.982 -23.395 1.00 26.69 360 ASN A CA 1
ATOM 2878 C C . ASN A 1 360 ? -17.247 6.251 -23.764 1.00 26.69 360 ASN A C 1
ATOM 2880 O O . ASN A 1 360 ? -16.460 6.812 -24.523 1.00 26.69 360 ASN A O 1
ATOM 2884 N N . LEU A 1 361 ? -17.037 5.004 -23.321 1.00 26.84 361 LEU A N 1
ATOM 2885 C CA . LEU A 1 361 ? -15.900 4.169 -23.753 1.00 26.84 361 LEU A CA 1
ATOM 2886 C C . LEU A 1 361 ? -16.146 3.382 -25.054 1.00 26.84 361 LEU A C 1
ATOM 2888 O O . LEU A 1 361 ? -15.233 2.748 -25.572 1.00 26.84 361 LEU A O 1
ATOM 2892 N N . GLN A 1 362 ? -17.326 3.511 -25.667 1.00 28.36 362 GLN A N 1
ATOM 2893 C CA . GLN A 1 362 ? -17.551 3.126 -27.062 1.00 28.36 362 GLN A CA 1
ATOM 2894 C C . GLN A 1 362 ? -18.243 4.260 -27.811 1.00 28.36 362 GLN A C 1
ATOM 2896 O O . GLN A 1 362 ? -19.466 4.347 -27.907 1.00 28.36 362 GLN A O 1
ATOM 2901 N N . ARG A 1 363 ? -17.436 5.158 -28.371 1.00 25.09 363 ARG A N 1
ATOM 2902 C CA . ARG A 1 363 ? -17.891 6.048 -29.434 1.00 25.09 363 ARG A CA 1
ATOM 2903 C C . ARG A 1 363 ? -16.818 6.174 -30.500 1.00 25.09 363 ARG A C 1
ATOM 2905 O O . ARG A 1 363 ? -16.047 7.126 -30.518 1.00 25.09 363 ARG A O 1
ATOM 2912 N N . ILE A 1 364 ? -16.821 5.204 -31.406 1.00 25.23 364 ILE A N 1
ATOM 2913 C CA . ILE A 1 364 ? -16.390 5.432 -32.778 1.00 25.23 364 ILE A CA 1
ATOM 2914 C C . ILE A 1 364 ? -17.660 5.395 -33.634 1.00 25.23 364 ILE A C 1
ATOM 2916 O O . ILE A 1 364 ? -18.284 4.357 -33.813 1.00 25.23 364 ILE A O 1
ATOM 2920 N N . ASP A 1 365 ? -18.021 6.605 -34.053 1.00 26.22 365 ASP A N 1
ATOM 2921 C CA . ASP A 1 365 ? -18.771 7.008 -35.239 1.00 26.22 365 ASP A CA 1
ATOM 2922 C C . ASP A 1 365 ? -20.296 6.790 -35.406 1.00 26.22 365 ASP A C 1
ATOM 2924 O O . ASP A 1 365 ? -20.864 5.710 -35.329 1.00 26.22 365 ASP A O 1
ATOM 2928 N N . GLU A 1 366 ? -20.908 7.945 -35.714 1.00 27.42 366 GLU A N 1
ATOM 2929 C CA . GLU A 1 366 ? -22.158 8.227 -36.435 1.00 27.42 366 GLU A CA 1
ATOM 2930 C C . GLU A 1 366 ? -23.515 7.868 -35.795 1.00 27.42 366 GLU A C 1
ATOM 2932 O O . GLU A 1 366 ? -24.094 6.801 -35.959 1.00 27.42 366 GLU A O 1
ATOM 2937 N N . ARG A 1 367 ? -24.127 8.885 -35.165 1.00 27.05 367 ARG A N 1
ATOM 2938 C CA . ARG A 1 367 ? -25.584 8.950 -34.959 1.00 27.05 367 ARG A CA 1
ATOM 2939 C C . ARG A 1 367 ? -26.288 9.306 -36.275 1.00 27.05 367 ARG A C 1
ATOM 2941 O O . ARG A 1 367 ? -25.994 10.373 -36.818 1.00 27.05 367 ARG A O 1
ATOM 2948 N N . PRO A 1 368 ? -27.393 8.619 -36.605 1.00 26.23 368 PRO A N 1
ATOM 2949 C CA . PRO A 1 368 ? -28.565 9.285 -37.145 1.00 26.23 368 PRO A CA 1
ATOM 2950 C C . PRO A 1 368 ? -29.691 9.333 -36.103 1.00 26.23 368 PRO A C 1
ATOM 2952 O O . PRO A 1 368 ? -29.969 8.397 -35.363 1.00 26.23 368 PRO A O 1
ATOM 2955 N N . THR A 1 369 ? -30.310 10.504 -36.057 1.00 26.92 369 THR A N 1
ATOM 2956 C CA . THR A 1 369 ? -31.560 10.910 -35.404 1.00 26.92 369 THR A CA 1
ATOM 2957 C C . THR A 1 369 ? -32.611 9.824 -35.131 1.00 26.92 369 THR A C 1
ATOM 2959 O O . THR A 1 369 ? -33.081 9.150 -36.042 1.00 26.92 369 THR A O 1
ATOM 2962 N N . MET A 1 370 ? -33.084 9.802 -33.880 1.00 25.98 370 MET A N 1
ATOM 2963 C CA . MET A 1 370 ? -34.292 9.115 -33.412 1.00 25.98 370 MET A CA 1
ATOM 2964 C C . MET A 1 370 ? -35.556 9.635 -34.116 1.00 25.98 370 MET A C 1
ATOM 2966 O O . MET A 1 370 ? -35.845 10.833 -34.059 1.00 25.98 370 MET A O 1
ATOM 2970 N N . GLN A 1 371 ? -36.368 8.726 -34.660 1.00 26.67 371 GLN A N 1
ATOM 2971 C CA . GLN A 1 371 ? -37.818 8.903 -34.762 1.00 26.67 371 GLN A CA 1
ATOM 2972 C C . GLN A 1 371 ? -38.543 7.636 -34.288 1.00 26.67 371 GLN A C 1
ATOM 2974 O O . GLN A 1 371 ? -38.353 6.560 -34.837 1.00 26.67 371 GLN A O 1
ATOM 2979 N N . ASN A 1 372 ? -39.420 7.859 -33.306 1.00 27.97 372 ASN A N 1
ATOM 2980 C CA . ASN A 1 372 ? -40.640 7.127 -32.957 1.00 27.97 372 ASN A CA 1
ATOM 2981 C C . ASN A 1 372 ? -40.552 5.669 -32.463 1.00 27.97 372 ASN A C 1
ATOM 2983 O O . ASN A 1 372 ? -40.461 4.727 -33.235 1.00 27.97 372 ASN A O 1
ATOM 2987 N N . GLY A 1 373 ? -40.775 5.531 -31.150 1.00 35.59 373 GLY A N 1
ATOM 2988 C CA . GLY A 1 373 ? -41.865 4.737 -30.569 1.00 35.59 373 GLY A CA 1
ATOM 2989 C C . GLY A 1 373 ? -42.008 3.282 -31.005 1.00 35.59 373 GLY A C 1
ATOM 2990 O O . GLY A 1 373 ? -42.789 3.002 -31.904 1.00 35.59 373 GLY A O 1
ATOM 2991 N N . ASN A 1 374 ? -41.350 2.383 -30.272 1.00 27.94 374 ASN A N 1
ATOM 2992 C CA . ASN A 1 374 ? -41.869 1.087 -29.825 1.00 27.94 374 ASN A CA 1
ATOM 2993 C C . ASN A 1 374 ? -40.886 0.524 -28.786 1.00 27.94 374 ASN A C 1
ATOM 2995 O O . ASN A 1 374 ? -39.681 0.518 -29.020 1.00 27.94 374 ASN A O 1
ATOM 2999 N N . SER A 1 375 ? -41.383 0.096 -27.626 1.00 31.80 375 SER A N 1
ATOM 3000 C CA . SER A 1 375 ? -40.590 -0.687 -26.673 1.00 31.80 375 SER A CA 1
ATOM 3001 C C . SER A 1 375 ? -40.276 -2.048 -27.311 1.00 31.80 375 SER A C 1
ATOM 3003 O O . SER A 1 375 ? -41.232 -2.692 -27.750 1.00 31.80 375 SER A O 1
ATOM 3005 N N . PRO A 1 376 ? -39.011 -2.499 -27.405 1.00 37.50 376 PRO A N 1
ATOM 3006 C CA . PRO A 1 376 ? -38.717 -3.833 -27.915 1.00 37.50 376 PRO A CA 1
ATOM 3007 C C . PRO A 1 376 ? -39.212 -4.874 -26.906 1.00 37.50 376 PRO A C 1
ATOM 3009 O O . PRO A 1 376 ? -38.932 -4.767 -25.713 1.00 37.50 376 PRO A O 1
ATOM 3012 N N . GLU A 1 377 ? -39.979 -5.854 -27.379 1.00 41.47 377 GLU A N 1
ATOM 3013 C CA . GLU A 1 377 ? -40.230 -7.093 -26.644 1.00 41.47 377 GLU A CA 1
ATOM 3014 C C . GLU A 1 377 ? -38.875 -7.770 -26.374 1.00 41.47 377 GLU A C 1
ATOM 3016 O O . GLU A 1 377 ? -38.096 -7.973 -27.302 1.00 41.47 377 GLU A O 1
ATOM 3021 N N . GLU A 1 378 ? -38.575 -8.084 -25.109 1.00 45.09 378 GLU A N 1
ATOM 3022 C CA . GLU A 1 378 ? -37.356 -8.805 -24.723 1.00 45.09 378 GLU A CA 1
ATOM 3023 C C . GLU A 1 378 ? -37.378 -10.213 -25.337 1.00 45.09 378 GLU A C 1
ATOM 3025 O O . GLU A 1 378 ? -38.079 -11.115 -24.867 1.00 45.09 378 GLU A O 1
ATOM 3030 N N . THR A 1 379 ? -36.623 -10.401 -26.418 1.00 49.88 379 THR A N 1
ATOM 3031 C CA . THR A 1 379 ? -36.394 -11.716 -27.016 1.00 49.88 379 THR A CA 1
ATOM 3032 C C . THR A 1 379 ? -35.576 -12.560 -26.029 1.00 49.88 379 THR A C 1
ATOM 3034 O O . THR A 1 379 ? -34.519 -12.114 -25.588 1.00 49.88 379 THR A O 1
ATOM 3037 N N . PRO A 1 380 ? -36.027 -13.767 -25.633 1.00 55.25 380 PRO A N 1
ATOM 3038 C CA . PRO A 1 380 ? -35.258 -14.607 -24.722 1.00 55.25 380 PRO A CA 1
ATOM 3039 C C . PRO A 1 380 ? -33.930 -15.035 -25.374 1.00 55.25 380 PRO A C 1
ATOM 3041 O O . PRO A 1 380 ? -33.937 -15.379 -26.560 1.00 55.25 380 PRO A O 1
ATOM 3044 N N . PRO A 1 381 ? -32.817 -15.075 -24.614 1.00 62.75 381 PRO A N 1
ATOM 3045 C CA . PRO A 1 381 ? -31.502 -15.366 -25.169 1.00 62.75 381 PRO A CA 1
ATOM 3046 C C . PRO A 1 381 ? -31.454 -16.766 -25.806 1.00 62.75 381 PRO A C 1
ATOM 3048 O O . PRO A 1 381 ? -32.151 -17.691 -25.357 1.00 62.75 381 PRO A O 1
ATOM 3051 N N . PRO A 1 382 ? -30.636 -16.955 -26.855 1.00 72.31 382 PRO A N 1
ATOM 3052 C CA . PRO A 1 382 ? -30.552 -18.218 -27.572 1.00 72.31 382 PRO A CA 1
ATOM 3053 C C . PRO A 1 382 ? -30.017 -19.341 -26.671 1.00 72.31 382 PRO A C 1
ATOM 3055 O O . PRO A 1 382 ? -29.084 -19.163 -25.893 1.00 72.31 382 PRO A O 1
ATOM 3058 N N . LYS A 1 383 ? -30.603 -20.541 -26.791 1.00 79.19 383 LYS A N 1
ATOM 3059 C CA . LYS A 1 383 ? -30.207 -21.725 -25.998 1.00 79.19 383 LYS A CA 1
ATOM 3060 C C . LYS A 1 383 ? -28.868 -22.334 -26.426 1.00 79.19 383 LYS A C 1
ATOM 3062 O O . LYS A 1 383 ? -28.308 -23.137 -25.681 1.00 79.19 383 LYS A O 1
ATOM 3067 N N . SER A 1 384 ? -28.400 -21.992 -27.621 1.00 85.56 384 SER A N 1
ATOM 3068 C CA . SER A 1 384 ? -27.136 -22.438 -28.197 1.00 85.56 384 SER A CA 1
ATOM 3069 C C . SER A 1 384 ? -26.622 -21.416 -29.207 1.00 85.56 384 SER A C 1
ATOM 3071 O O . SER A 1 384 ? -27.411 -20.661 -29.778 1.00 85.56 384 SER A O 1
ATOM 3073 N N . VAL A 1 385 ? -25.312 -21.412 -29.449 1.00 87.06 385 VAL A N 1
ATOM 3074 C CA . VAL A 1 385 ? -24.652 -20.554 -30.444 1.00 87.06 385 VAL A CA 1
ATOM 3075 C C . VAL A 1 385 ? -23.725 -21.399 -31.306 1.00 87.06 385 VAL A C 1
ATOM 3077 O O . VAL A 1 385 ? -22.928 -22.171 -30.781 1.00 87.06 385 VAL A O 1
ATOM 3080 N N . CYS A 1 386 ? -23.809 -21.242 -32.626 1.00 86.94 386 CYS A N 1
ATOM 3081 C CA . CYS A 1 386 ? -22.937 -21.948 -33.559 1.00 86.94 386 CYS A CA 1
ATOM 3082 C C . CYS A 1 386 ? -21.591 -21.222 -33.689 1.00 86.94 386 CYS A C 1
ATOM 3084 O O . CYS A 1 386 ? -21.543 -20.081 -34.149 1.00 86.94 386 CYS A O 1
ATOM 3086 N N . VAL A 1 387 ? -20.501 -21.895 -33.316 1.00 85.75 387 VAL A N 1
ATOM 3087 C CA . VAL A 1 387 ? -19.121 -21.414 -33.472 1.00 85.75 387 VAL A CA 1
ATOM 3088 C C . VAL A 1 387 ? -18.320 -22.471 -34.221 1.00 85.75 387 VAL A C 1
ATOM 3090 O O . VAL A 1 387 ? -18.310 -23.637 -33.839 1.00 85.75 387 VAL A O 1
ATOM 3093 N N . GLY A 1 388 ? -17.676 -22.096 -35.330 1.00 78.38 388 GLY A N 1
ATOM 3094 C CA . GLY A 1 388 ? -16.873 -23.037 -36.126 1.00 78.38 388 GLY A CA 1
ATOM 3095 C C . GLY A 1 388 ? -17.656 -24.242 -36.678 1.00 78.38 388 GLY A C 1
ATOM 3096 O O . GLY A 1 388 ? -17.057 -25.278 -36.952 1.00 78.38 388 GLY A O 1
ATOM 3097 N N . GLY A 1 389 ? -18.983 -24.129 -36.826 1.00 80.44 389 GLY A N 1
ATOM 3098 C CA . GLY A 1 389 ? -19.863 -25.223 -37.259 1.00 80.44 389 GLY A CA 1
ATOM 3099 C C . GLY A 1 389 ? -20.338 -26.157 -36.138 1.00 80.44 389 GLY A C 1
ATOM 3100 O O . GLY A 1 389 ? -21.003 -27.149 -36.433 1.00 80.44 389 GLY A O 1
ATOM 3101 N N . ILE A 1 390 ? -20.016 -25.852 -34.877 1.00 85.75 390 ILE A N 1
ATOM 3102 C CA . ILE A 1 390 ? -20.427 -26.610 -33.691 1.00 85.75 390 ILE A CA 1
ATOM 3103 C C . ILE A 1 390 ? -21.397 -25.760 -32.871 1.00 85.75 390 ILE A C 1
ATOM 3105 O O . ILE A 1 390 ? -21.095 -24.618 -32.527 1.00 85.75 390 ILE A O 1
ATOM 3109 N N . ASP A 1 391 ? -22.553 -26.330 -32.534 1.00 88.94 391 ASP A N 1
ATOM 3110 C CA . ASP A 1 391 ? -23.515 -25.696 -31.635 1.00 88.94 391 ASP A CA 1
ATOM 3111 C C . ASP A 1 391 ? -23.048 -25.833 -30.182 1.00 88.94 391 ASP A C 1
ATOM 3113 O O . ASP A 1 391 ? -23.097 -26.918 -29.601 1.00 88.94 391 ASP A O 1
ATOM 3117 N N . LEU A 1 392 ? -22.615 -24.716 -29.599 1.00 8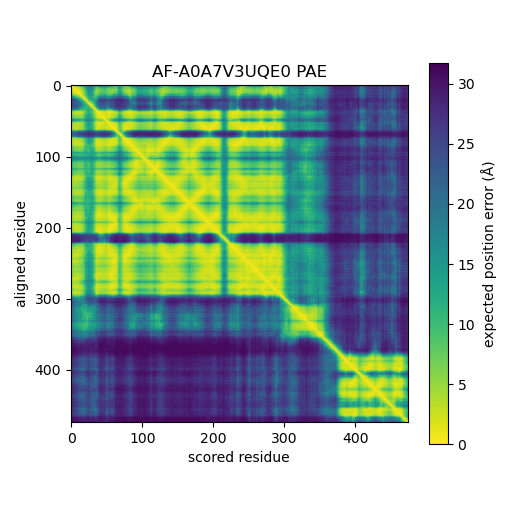8.88 392 LEU A N 1
ATOM 3118 C CA . LEU A 1 392 ? -22.209 -24.604 -28.204 1.00 88.88 392 LEU A CA 1
ATOM 3119 C C . LEU A 1 392 ? -23.413 -24.307 -27.306 1.00 88.88 392 LEU A C 1
ATOM 3121 O O . LEU A 1 392 ? -24.256 -23.471 -27.639 1.00 88.88 392 LEU A O 1
ATOM 3125 N N . LYS A 1 393 ? -23.470 -24.949 -26.140 1.00 90.75 393 LYS A N 1
ATOM 3126 C CA . LYS A 1 393 ? -24.490 -24.745 -25.094 1.00 90.75 393 LYS A CA 1
ATOM 3127 C C . LYS A 1 393 ? -23.844 -24.615 -23.705 1.00 90.75 393 LYS A C 1
ATOM 3129 O O . LYS A 1 393 ? -22.687 -24.999 -23.529 1.00 90.75 393 LYS A O 1
ATOM 3134 N N . PRO A 1 394 ? -24.582 -24.128 -22.688 1.00 89.31 394 PRO A N 1
ATOM 3135 C CA . PRO A 1 394 ? -24.123 -24.203 -21.303 1.00 89.31 394 PRO A CA 1
ATOM 3136 C C . PRO A 1 394 ? -23.691 -25.627 -20.919 1.00 89.31 394 PRO A C 1
ATOM 3138 O O . PRO A 1 394 ? -24.407 -26.594 -21.188 1.00 89.31 394 PRO A O 1
ATOM 3141 N N . GLY A 1 395 ? -22.519 -25.740 -20.299 1.00 84.69 395 GLY A N 1
ATOM 3142 C CA . GLY A 1 395 ? -21.830 -26.984 -19.960 1.00 84.69 395 GLY A CA 1
ATOM 3143 C C . GLY A 1 395 ? -20.740 -27.400 -20.953 1.00 84.69 395 GLY A C 1
ATOM 3144 O O . GLY A 1 395 ? -19.890 -28.213 -20.592 1.00 84.69 395 GLY A O 1
ATOM 3145 N N . ASP A 1 396 ? -20.715 -26.850 -22.170 1.00 88.69 396 ASP A N 1
ATOM 3146 C CA . ASP A 1 396 ? -19.647 -27.151 -23.126 1.00 88.69 396 ASP A CA 1
ATOM 3147 C C . ASP A 1 396 ? -18.349 -26.412 -22.764 1.00 88.69 396 ASP A C 1
ATOM 3149 O O . ASP A 1 396 ? -18.363 -25.310 -22.206 1.00 88.69 396 ASP A O 1
ATOM 3153 N N . ARG A 1 397 ? -17.211 -27.030 -23.097 1.00 90.31 397 ARG A N 1
ATOM 3154 C CA . ARG A 1 397 ? -15.876 -26.458 -22.891 1.00 90.31 397 ARG A CA 1
ATOM 3155 C C . ARG A 1 397 ? -15.351 -25.819 -24.172 1.00 90.31 397 ARG A C 1
ATOM 3157 O O . ARG A 1 397 ? -15.499 -26.374 -25.263 1.00 90.31 397 ARG A O 1
ATOM 3164 N N . VAL A 1 398 ? -14.696 -24.677 -24.016 1.00 91.38 398 VAL A N 1
ATOM 3165 C CA . VAL A 1 398 ? -14.124 -23.867 -25.095 1.00 91.38 398 VAL A CA 1
ATOM 3166 C C . VAL A 1 398 ? -12.709 -23.421 -24.746 1.00 91.38 398 VAL A C 1
ATOM 3168 O O . VAL A 1 398 ? -12.335 -23.366 -23.574 1.00 91.38 398 VAL A O 1
ATOM 3171 N N . ARG A 1 399 ? -11.921 -23.081 -25.763 1.00 91.75 399 ARG A N 1
ATOM 3172 C CA . ARG A 1 399 ? -10.638 -22.389 -25.635 1.00 91.75 399 ARG A CA 1
ATOM 3173 C C . ARG A 1 399 ? -10.831 -20.904 -25.921 1.00 91.75 399 ARG A C 1
ATOM 3175 O O . ARG A 1 399 ? -11.476 -20.552 -26.903 1.00 91.75 399 ARG A O 1
ATOM 3182 N N . LEU A 1 400 ? -10.277 -20.042 -25.076 1.00 88.38 400 LEU A N 1
ATOM 3183 C CA . LEU A 1 400 ? -10.445 -18.593 -25.194 1.00 88.38 400 LEU A CA 1
ATOM 3184 C C . LEU A 1 400 ? -9.450 -17.997 -26.203 1.00 88.38 400 LEU A C 1
ATOM 3186 O O . LEU A 1 400 ? -8.250 -18.285 -26.158 1.00 88.38 400 LEU A O 1
ATOM 3190 N N . ARG A 1 401 ? -9.956 -17.157 -27.109 1.00 85.44 401 ARG A N 1
ATOM 3191 C CA . ARG A 1 401 ? -9.232 -16.424 -28.162 1.00 85.44 401 ARG A CA 1
ATOM 3192 C C . ARG A 1 401 ? -9.671 -14.952 -28.189 1.00 85.44 401 ARG A C 1
ATOM 3194 O O . ARG A 1 401 ? -10.341 -14.535 -29.132 1.00 85.44 401 ARG A O 1
ATOM 3201 N N . PRO A 1 402 ? -9.314 -14.159 -27.172 1.00 77.56 402 PRO A N 1
ATOM 3202 C CA . PRO A 1 402 ? -9.705 -12.753 -27.121 1.00 77.56 402 PRO A CA 1
ATOM 3203 C C . PRO A 1 402 ? -9.166 -11.961 -28.326 1.00 77.56 402 PRO A C 1
ATOM 3205 O O . PRO A 1 402 ? -8.098 -12.285 -28.864 1.00 77.56 402 PRO A O 1
ATOM 3208 N N . ARG A 1 403 ? -9.880 -10.919 -28.774 1.00 67.12 403 ARG A N 1
ATOM 3209 C CA . ARG A 1 403 ? -9.417 -10.078 -29.895 1.00 67.12 403 ARG A CA 1
ATOM 3210 C C . ARG A 1 403 ? -8.196 -9.235 -29.506 1.00 67.12 403 ARG A C 1
ATOM 3212 O O . ARG A 1 403 ? -8.043 -8.802 -28.375 1.00 67.12 403 ARG A O 1
ATOM 3219 N N . ARG A 1 404 ? -7.328 -8.954 -30.487 1.00 52.59 404 ARG A N 1
ATOM 3220 C CA . ARG A 1 404 ? -6.076 -8.185 -30.303 1.00 52.59 404 ARG A CA 1
ATOM 3221 C C . ARG A 1 404 ? -6.219 -6.664 -30.433 1.00 52.59 404 ARG A C 1
ATOM 3223 O O . ARG A 1 404 ? -5.236 -5.952 -30.259 1.00 52.59 404 ARG A O 1
ATOM 3230 N N . GLU A 1 405 ? -7.399 -6.162 -30.781 1.00 41.56 405 GLU A N 1
ATOM 3231 C CA . GLU A 1 405 ? -7.667 -4.724 -30.887 1.00 41.56 405 GLU A CA 1
ATOM 3232 C C . GLU A 1 405 ? -8.502 -4.286 -29.679 1.00 41.56 405 GLU A C 1
ATOM 3234 O O . GLU A 1 405 ? -9.618 -4.766 -29.507 1.00 41.56 405 GLU A O 1
ATOM 3239 N N . GLY A 1 406 ? -7.958 -3.391 -28.842 1.00 45.84 406 GLY A N 1
ATOM 3240 C CA . GLY A 1 406 ? -8.612 -2.928 -27.606 1.00 45.84 406 GLY A CA 1
ATOM 3241 C C . GLY A 1 406 ? -8.306 -3.748 -26.343 1.00 45.84 406 GLY A C 1
ATOM 3242 O O . GLY A 1 406 ? -9.065 -3.662 -25.387 1.00 45.84 406 GLY A O 1
ATOM 3243 N N . THR A 1 407 ? -7.213 -4.518 -26.346 1.00 37.69 407 THR A N 1
ATOM 3244 C CA . THR A 1 407 ? -6.817 -5.515 -25.330 1.00 37.69 407 THR A CA 1
ATOM 3245 C C . THR A 1 407 ? -6.898 -5.048 -23.872 1.00 37.69 407 THR A C 1
ATOM 3247 O O . THR A 1 407 ? -6.168 -4.136 -23.472 1.00 37.69 407 THR A O 1
ATOM 3250 N N . ASP A 1 408 ? -7.698 -5.769 -23.081 1.00 46.56 408 ASP A N 1
ATOM 3251 C CA . ASP A 1 408 ? -7.655 -5.793 -21.616 1.00 46.56 408 ASP A CA 1
ATOM 3252 C C . ASP A 1 408 ? -6.547 -6.766 -21.146 1.00 46.56 408 ASP A C 1
ATOM 3254 O O . ASP A 1 408 ? -6.182 -7.721 -21.829 1.00 46.56 408 ASP A O 1
ATOM 3258 N N . ILE A 1 409 ? -5.969 -6.563 -19.964 1.00 43.53 409 ILE A N 1
ATOM 3259 C CA . ILE A 1 409 ? -4.966 -7.470 -19.376 1.00 43.53 409 ILE A CA 1
ATOM 3260 C C . ILE A 1 409 ? -5.565 -8.856 -19.099 1.00 43.53 409 ILE A C 1
ATOM 3262 O O . ILE A 1 409 ? -4.846 -9.861 -19.147 1.00 43.53 409 ILE A O 1
ATOM 3266 N N . PHE A 1 410 ? -6.877 -8.935 -18.857 1.00 45.62 410 PHE A N 1
ATOM 3267 C CA . PHE A 1 410 ? -7.572 -10.218 -18.769 1.00 45.62 410 PHE A CA 1
ATOM 3268 C C . PHE A 1 410 ? -7.471 -11.009 -20.075 1.00 45.62 410 PHE A C 1
ATOM 3270 O O . PHE A 1 410 ? -7.246 -12.214 -20.020 1.00 45.62 410 PHE A O 1
ATOM 3277 N N . ASP A 1 411 ? -7.488 -10.357 -21.235 1.00 56.91 411 ASP A N 1
ATOM 3278 C CA . ASP A 1 411 ? -7.348 -11.029 -22.528 1.00 56.91 411 ASP A CA 1
ATOM 3279 C C . ASP A 1 411 ? -5.978 -11.706 -22.670 1.00 56.91 411 ASP A C 1
ATOM 3281 O O . ASP A 1 411 ? -5.883 -12.862 -23.079 1.00 56.91 411 ASP A O 1
ATOM 3285 N N . LEU A 1 412 ? -4.911 -11.037 -22.225 1.00 54.66 412 LEU A N 1
ATOM 3286 C CA . LEU A 1 412 ? -3.546 -11.581 -22.228 1.00 54.66 412 LEU A CA 1
ATOM 3287 C C . LEU A 1 412 ? -3.372 -12.781 -21.285 1.00 54.66 412 LEU A C 1
ATOM 3289 O O . LEU A 1 412 ? -2.614 -13.701 -21.588 1.00 54.66 412 LEU A O 1
ATOM 3293 N N . VAL A 1 413 ? -4.042 -12.780 -20.129 1.00 61.59 413 VAL A N 1
ATOM 3294 C CA . VAL A 1 413 ? -3.956 -13.875 -19.142 1.00 61.59 413 VAL A CA 1
ATOM 3295 C C . VAL A 1 413 ? -4.860 -15.051 -19.516 1.00 61.59 413 VAL A C 1
ATOM 3297 O O . VAL A 1 413 ? -4.587 -16.190 -19.121 1.00 61.59 413 VAL A O 1
ATOM 3300 N N . LEU A 1 414 ? -5.949 -14.785 -20.233 1.00 71.62 414 LEU A N 1
ATOM 3301 C CA . LEU A 1 414 ? -6.958 -15.771 -20.600 1.00 71.62 414 LEU A CA 1
ATOM 3302 C C . LEU A 1 414 ? -6.722 -16.391 -21.981 1.00 71.62 414 LEU A C 1
ATOM 3304 O O . LEU A 1 414 ? -7.249 -17.475 -22.231 1.00 71.62 414 LEU A O 1
ATOM 3308 N N . GLU A 1 415 ? -5.917 -15.770 -22.851 1.00 82.12 415 GLU A N 1
ATOM 3309 C CA . GLU A 1 415 ? -5.592 -16.304 -24.179 1.00 82.12 415 GLU A CA 1
ATOM 3310 C C . GLU A 1 415 ? -5.074 -17.750 -24.089 1.00 82.12 415 GLU A C 1
ATOM 3312 O O . GLU A 1 415 ? -4.101 -18.066 -23.403 1.00 82.12 415 GLU A O 1
ATOM 3317 N N . GLY A 1 416 ? -5.749 -18.656 -24.798 1.00 82.19 416 GLY A N 1
ATOM 3318 C CA . GLY A 1 416 ? -5.397 -20.072 -24.869 1.00 82.19 416 GLY A CA 1
ATOM 3319 C C . GLY A 1 416 ? -5.883 -20.933 -23.699 1.00 82.19 416 GLY A C 1
ATOM 3320 O O . GLY A 1 416 ? -5.776 -22.158 -23.795 1.00 82.19 416 GLY A O 1
ATOM 3321 N N . LYS A 1 417 ? -6.456 -20.353 -22.636 1.00 84.44 417 LYS A N 1
ATOM 3322 C CA . LYS A 1 417 ? -7.010 -21.128 -21.515 1.00 84.44 417 LYS A CA 1
ATOM 3323 C C . LYS A 1 417 ? -8.306 -21.838 -21.896 1.00 84.44 417 LYS A C 1
ATOM 3325 O O . LYS A 1 417 ? -9.058 -21.375 -22.755 1.00 84.44 417 LYS A O 1
ATOM 3330 N N . THR A 1 418 ? -8.581 -22.958 -21.229 1.00 89.69 418 THR A N 1
ATOM 3331 C CA . THR A 1 418 ? -9.861 -23.668 -21.339 1.00 89.69 418 THR A CA 1
ATOM 3332 C C . THR A 1 418 ? -10.864 -23.139 -20.324 1.00 89.69 418 THR A C 1
ATOM 3334 O O . THR A 1 418 ? -10.525 -22.892 -19.163 1.00 89.69 418 THR A O 1
ATOM 3337 N N . ALA A 1 419 ? -12.111 -22.989 -20.750 1.00 85.38 419 ALA A N 1
ATOM 3338 C CA . ALA A 1 419 ? -13.199 -22.511 -19.917 1.00 85.38 419 ALA A CA 1
ATOM 3339 C C . ALA A 1 419 ? -14.489 -23.286 -20.201 1.00 85.38 419 ALA A C 1
ATOM 3341 O O . ALA A 1 419 ? -14.691 -23.807 -21.297 1.00 85.38 419 ALA A O 1
ATOM 3342 N N . THR A 1 420 ? -15.373 -23.343 -19.210 1.00 89.50 420 THR A N 1
ATOM 3343 C CA . THR A 1 420 ? -16.696 -23.969 -19.317 1.00 89.50 420 THR A CA 1
ATOM 3344 C C . THR 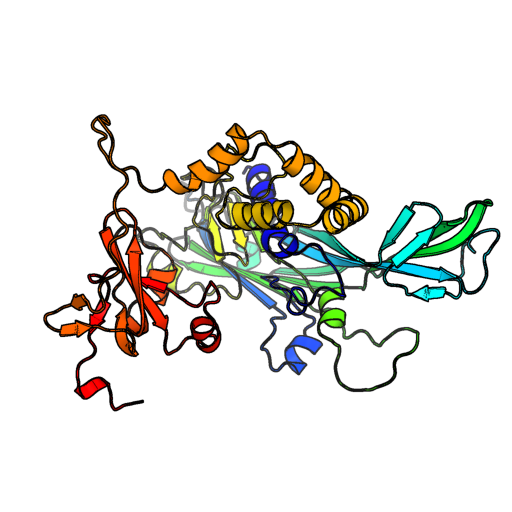A 1 420 ? -17.763 -22.890 -19.479 1.00 89.50 420 THR A C 1
ATOM 3346 O O . THR A 1 420 ? -17.788 -21.932 -18.703 1.00 89.50 420 THR A O 1
ATOM 3349 N N . ILE A 1 421 ? -18.656 -23.040 -20.462 1.00 87.69 421 ILE A N 1
ATOM 3350 C CA . ILE A 1 421 ? -19.781 -22.121 -20.679 1.00 87.69 421 ILE A CA 1
ATOM 3351 C C . ILE A 1 421 ? -20.810 -22.319 -19.565 1.00 87.69 421 ILE A C 1
ATOM 3353 O O . ILE A 1 421 ? -21.362 -23.401 -19.402 1.00 87.69 421 ILE A O 1
ATOM 3357 N N . GLN A 1 422 ? -21.109 -21.259 -18.827 1.00 83.75 422 GLN A N 1
ATOM 3358 C CA . GLN A 1 422 ? -22.099 -21.245 -17.749 1.00 83.75 422 GLN A CA 1
ATOM 3359 C C . GLN A 1 422 ? -23.468 -20.771 -18.235 1.00 83.75 422 GLN A C 1
ATOM 3361 O O . GLN A 1 422 ? -24.505 -21.311 -17.849 1.00 83.75 422 GLN A O 1
ATOM 3366 N N . SER A 1 423 ? -23.485 -19.749 -19.088 1.00 80.75 423 SER A N 1
ATOM 3367 C CA . SER A 1 423 ? -24.708 -19.182 -19.650 1.00 80.75 423 SER A CA 1
ATOM 3368 C C . SER A 1 423 ? -24.438 -18.536 -21.002 1.00 80.75 423 SER A C 1
ATOM 3370 O O . SER A 1 423 ? -23.304 -18.196 -21.336 1.00 80.75 423 SER A O 1
ATOM 3372 N N . ILE A 1 424 ? -25.506 -18.386 -21.781 1.00 82.56 424 ILE A N 1
ATOM 3373 C CA . ILE A 1 424 ? -25.529 -17.595 -23.008 1.00 82.56 424 ILE A CA 1
ATOM 3374 C C . ILE A 1 424 ? -26.436 -16.408 -22.711 1.00 82.56 424 ILE A C 1
ATOM 3376 O O . ILE A 1 424 ? -27.587 -16.593 -22.311 1.00 82.56 424 ILE A O 1
ATOM 3380 N N . GLU A 1 425 ? -25.890 -15.207 -22.829 1.00 77.00 425 GLU A N 1
ATOM 3381 C CA . GLU A 1 425 ? -26.578 -13.955 -22.528 1.00 77.00 425 GLU A CA 1
ATOM 3382 C C . GLU A 1 425 ? -26.670 -13.114 -23.804 1.00 77.00 425 GLU A C 1
ATOM 3384 O O . GLU A 1 425 ? -25.872 -13.280 -24.725 1.00 77.00 425 GLU A O 1
ATOM 3389 N N . GLN A 1 426 ? -27.683 -12.257 -23.891 1.00 70.00 426 GLN A N 1
ATOM 3390 C CA . GLN A 1 426 ? -27.903 -11.370 -25.029 1.00 70.00 426 GLN A CA 1
ATOM 3391 C C . GLN A 1 426 ? -28.136 -9.959 -24.494 1.00 70.00 426 GLN A C 1
ATOM 3393 O O . GLN A 1 426 ? -28.885 -9.795 -23.528 1.00 70.00 426 GLN A O 1
ATOM 3398 N N . ASP A 1 427 ? -27.463 -8.965 -25.066 1.00 62.69 427 ASP A N 1
ATOM 3399 C CA . ASP A 1 427 ? -27.637 -7.569 -24.671 1.00 62.69 427 ASP A CA 1
ATOM 3400 C C . ASP A 1 427 ? -28.838 -6.907 -25.377 1.00 62.69 427 ASP A C 1
ATOM 3402 O O . ASP A 1 427 ? -29.528 -7.510 -26.200 1.00 62.69 427 ASP A O 1
ATOM 3406 N N . TYR A 1 428 ? -29.101 -5.639 -25.050 1.00 50.75 428 TYR A N 1
ATOM 3407 C CA . TYR A 1 428 ? -30.195 -4.865 -25.649 1.00 50.75 428 TYR A CA 1
ATOM 3408 C C . TYR A 1 428 ? -29.960 -4.486 -27.126 1.00 50.75 428 TYR A C 1
ATOM 3410 O O . TYR A 1 428 ? -30.862 -3.929 -27.750 1.00 50.75 428 TYR A O 1
ATOM 3418 N N . GLU A 1 429 ? -28.771 -4.751 -27.677 1.00 58.59 429 GLU A N 1
ATOM 3419 C CA . GLU A 1 429 ? -28.427 -4.590 -29.097 1.00 58.59 429 GLU A CA 1
ATOM 3420 C C . GLU A 1 429 ? -28.452 -5.931 -29.855 1.00 58.59 429 GLU A C 1
ATOM 3422 O O . GLU A 1 429 ? -27.910 -6.039 -30.956 1.00 58.59 429 GLU A O 1
ATOM 3427 N N . ASP A 1 430 ? -29.073 -6.958 -29.270 1.00 63.38 430 ASP A N 1
ATOM 3428 C CA . ASP A 1 430 ? -29.141 -8.325 -29.781 1.00 63.38 430 ASP A CA 1
ATOM 3429 C C . ASP A 1 430 ? -27.779 -9.039 -29.922 1.00 63.38 430 ASP A C 1
ATOM 3431 O O . ASP A 1 430 ? -27.686 -10.084 -30.577 1.00 63.38 430 ASP A O 1
ATOM 3435 N N . ARG A 1 431 ? -26.713 -8.535 -29.287 1.00 73.56 431 ARG A N 1
ATOM 3436 C CA . ARG A 1 431 ? -25.397 -9.187 -29.305 1.00 73.56 431 ARG A CA 1
ATOM 3437 C C . ARG A 1 431 ? -25.361 -10.316 -28.296 1.00 73.56 431 ARG A C 1
ATOM 3439 O O . ARG A 1 431 ? -25.772 -10.160 -27.149 1.00 73.56 431 ARG A O 1
ATOM 3446 N N . VAL A 1 432 ? -24.836 -11.457 -28.725 1.00 76.12 432 VAL A N 1
ATOM 3447 C CA . VAL A 1 432 ? -24.770 -12.669 -27.908 1.00 76.12 432 VAL A CA 1
ATOM 3448 C C . VAL A 1 432 ? -23.398 -12.796 -27.259 1.00 76.12 432 VAL A C 1
ATOM 3450 O O . VAL A 1 432 ? -22.379 -12.633 -27.925 1.00 76.12 432 VAL A O 1
ATOM 3453 N N . TYR A 1 433 ? -23.385 -13.151 -25.978 1.00 80.38 433 TYR A N 1
ATOM 3454 C CA . TYR A 1 433 ? -22.193 -13.374 -25.173 1.00 80.38 433 TYR A CA 1
ATOM 3455 C C . TYR A 1 433 ? -22.221 -14.764 -24.537 1.00 80.38 433 TYR A C 1
ATOM 3457 O O . TYR A 1 433 ? -23.234 -15.214 -23.996 1.00 80.38 433 TYR A O 1
ATOM 3465 N N . LEU A 1 434 ? -21.078 -15.438 -24.580 1.00 82.12 434 LEU A N 1
ATOM 3466 C CA . LEU A 1 434 ? -20.815 -16.671 -23.857 1.00 82.12 434 LEU A CA 1
ATOM 3467 C C . LEU A 1 434 ? -20.197 -16.303 -22.512 1.00 82.12 434 LEU A C 1
ATOM 3469 O O . LEU A 1 434 ? -19.096 -15.753 -22.456 1.00 82.12 434 LEU A O 1
ATOM 3473 N N . VAL A 1 435 ? -20.906 -16.609 -21.428 1.00 82.06 435 VAL A N 1
ATOM 3474 C CA . VAL A 1 435 ? -20.387 -16.401 -20.078 1.00 82.06 435 VAL A CA 1
ATOM 3475 C C . VAL A 1 435 ? -19.683 -17.660 -19.625 1.00 82.06 435 VAL A C 1
ATOM 3477 O O . VAL A 1 435 ? -20.299 -18.725 -19.564 1.00 82.06 435 VAL A O 1
ATOM 3480 N N . VAL A 1 436 ? -18.403 -17.546 -19.295 1.00 81.12 436 VAL A N 1
ATOM 3481 C CA . VAL A 1 436 ? -17.532 -18.692 -19.035 1.00 81.12 436 VAL A CA 1
ATOM 3482 C C . VAL A 1 436 ? -16.843 -18.598 -17.678 1.00 81.12 436 VAL A C 1
ATOM 3484 O O . VAL A 1 436 ? -16.594 -17.508 -17.158 1.00 81.12 436 VAL A O 1
ATOM 3487 N N . THR A 1 437 ? -16.485 -19.757 -17.130 1.00 77.69 437 THR A N 1
ATOM 3488 C CA . THR A 1 437 ? -15.568 -19.878 -15.990 1.00 77.69 437 THR A CA 1
ATOM 3489 C C . THR A 1 437 ? -14.335 -20.656 -16.423 1.00 77.69 437 THR A C 1
ATOM 3491 O O . THR A 1 437 ? -14.454 -21.714 -17.041 1.00 77.69 437 THR A O 1
ATOM 3494 N N . VAL A 1 438 ? -13.153 -20.132 -16.115 1.00 81.44 438 VAL A N 1
ATOM 3495 C CA . VAL A 1 438 ? -11.870 -20.716 -16.526 1.00 81.44 438 VAL A CA 1
ATOM 3496 C C . VAL A 1 438 ? -11.579 -21.952 -15.682 1.00 81.44 438 VAL A C 1
ATOM 3498 O O . VAL A 1 438 ? -11.717 -21.921 -14.463 1.00 81.44 438 VAL A O 1
ATOM 3501 N N . ASP A 1 439 ? -11.184 -23.052 -16.322 1.00 78.56 439 ASP A N 1
ATOM 3502 C CA . ASP A 1 439 ? -11.038 -24.342 -15.636 1.00 78.56 439 ASP A CA 1
ATOM 3503 C C . ASP A 1 439 ? -9.892 -24.350 -14.616 1.00 78.56 439 ASP A C 1
ATOM 3505 O O . ASP A 1 439 ? -10.004 -24.990 -13.575 1.00 78.56 439 ASP A O 1
ATOM 3509 N N . GLU A 1 440 ? -8.824 -23.603 -14.895 1.00 70.88 440 GLU A N 1
ATOM 3510 C CA . GLU A 1 440 ? -7.653 -23.455 -14.022 1.00 70.88 440 GLU A CA 1
ATOM 3511 C C . GLU A 1 440 ? -7.793 -22.317 -12.994 1.00 70.88 440 GLU A C 1
ATOM 3513 O O . GLU A 1 440 ? -6.829 -21.996 -12.299 1.00 70.88 440 GLU A O 1
ATOM 3518 N N . ASP A 1 441 ? -8.955 -21.661 -12.908 1.00 63.84 441 ASP A N 1
ATOM 3519 C CA . ASP A 1 441 ? -9.181 -20.606 -11.921 1.00 63.84 441 ASP A CA 1
ATOM 3520 C C . ASP A 1 441 ? -9.299 -21.217 -10.509 1.00 63.84 441 ASP A C 1
ATOM 3522 O O . ASP A 1 441 ? -10.249 -21.961 -10.245 1.00 63.84 441 ASP A O 1
ATOM 3526 N N . PRO A 1 442 ? -8.388 -20.898 -9.565 1.00 45.66 442 PRO A N 1
ATOM 3527 C CA . PRO A 1 442 ? -8.472 -21.385 -8.186 1.00 45.66 442 PRO A CA 1
ATOM 3528 C C . PRO A 1 442 ? -9.736 -20.903 -7.449 1.00 45.66 442 PRO A C 1
ATOM 3530 O O . PRO A 1 442 ? -10.052 -21.429 -6.384 1.00 45.66 442 PRO A O 1
ATOM 3533 N N . GLY A 1 443 ? -10.457 -19.922 -8.004 1.00 50.06 443 GLY A N 1
ATOM 3534 C CA . GLY A 1 443 ? -11.759 -19.447 -7.548 1.00 50.06 443 GLY A CA 1
ATOM 3535 C C . GLY A 1 443 ? -12.955 -19.922 -8.384 1.00 50.06 443 GLY A C 1
ATOM 3536 O O . GLY A 1 443 ? -14.039 -19.364 -8.227 1.00 50.06 443 GLY A O 1
ATOM 3537 N N . LYS A 1 444 ? -12.814 -20.942 -9.247 1.00 53.22 444 LYS A N 1
ATOM 3538 C CA . LYS A 1 444 ? -13.890 -21.449 -10.129 1.00 53.22 444 LYS A CA 1
ATOM 3539 C C . LYS A 1 444 ? -15.219 -21.711 -9.402 1.00 53.22 444 LYS A C 1
ATOM 3541 O O . LYS A 1 444 ? -16.279 -21.386 -9.932 1.00 53.22 444 LYS A O 1
ATOM 3546 N N . GLU A 1 445 ? -15.166 -22.206 -8.165 1.00 47.06 445 GLU A N 1
ATOM 3547 C CA . GLU A 1 445 ? -16.347 -22.466 -7.322 1.00 47.06 445 GLU A CA 1
ATOM 3548 C C . GLU A 1 445 ? -17.181 -21.201 -7.022 1.00 47.06 445 GLU A C 1
ATOM 3550 O O . GLU A 1 445 ? -18.385 -21.283 -6.767 1.00 47.06 445 GLU A O 1
ATOM 3555 N N . PHE A 1 446 ? -16.569 -20.013 -7.075 1.00 44.50 446 PHE A N 1
ATOM 3556 C CA . PHE A 1 446 ? -17.258 -18.730 -6.915 1.00 44.50 446 PHE A CA 1
ATOM 3557 C C . PHE A 1 446 ? -17.971 -18.283 -8.202 1.00 44.50 446 PHE A C 1
ATOM 3559 O O . PHE A 1 446 ? -18.981 -17.576 -8.131 1.00 44.50 446 PHE A O 1
ATOM 3566 N N . GLY A 1 447 ? -17.506 -18.743 -9.370 1.00 42.03 447 GLY A N 1
ATOM 3567 C CA . GLY A 1 447 ? -18.181 -18.546 -10.656 1.00 42.03 447 GLY A CA 1
ATOM 3568 C C . GLY A 1 447 ? -19.551 -19.231 -10.698 1.00 42.03 447 GLY A C 1
ATOM 3569 O O . GLY A 1 447 ? -20.539 -18.611 -11.102 1.00 42.03 447 GLY A O 1
ATOM 3570 N N . ASP A 1 448 ? -19.641 -20.453 -10.162 1.00 49.91 448 ASP A N 1
ATOM 3571 C CA . ASP A 1 448 ? -20.890 -21.227 -10.056 1.00 49.91 448 ASP A CA 1
ATOM 3572 C C . ASP A 1 448 ? -21.925 -20.552 -9.133 1.00 49.91 448 ASP A C 1
ATOM 3574 O O . ASP A 1 448 ? -23.137 -20.662 -9.332 1.00 49.91 448 ASP A O 1
ATOM 3578 N N . GLN A 1 449 ? -21.455 -19.777 -8.149 1.00 41.62 449 GLN A N 1
ATOM 3579 C CA . GLN A 1 449 ? -22.289 -18.990 -7.230 1.00 41.62 449 GLN A CA 1
ATOM 3580 C C . GLN A 1 449 ? -22.699 -17.622 -7.800 1.00 41.62 449 GLN A C 1
ATOM 3582 O O . GLN A 1 449 ? -23.297 -16.809 -7.091 1.00 41.62 449 GLN A O 1
ATOM 3587 N N . ARG A 1 450 ? -22.405 -17.362 -9.082 1.00 45.84 450 ARG A N 1
ATOM 3588 C CA . ARG A 1 450 ? -22.660 -16.093 -9.786 1.00 45.84 450 ARG A CA 1
ATOM 3589 C C . ARG A 1 450 ? -21.990 -14.877 -9.139 1.00 45.84 450 ARG A C 1
ATOM 3591 O O . ARG A 1 450 ? -22.486 -13.759 -9.291 1.00 45.84 450 ARG A O 1
ATOM 3598 N N . MET A 1 451 ? -20.875 -15.070 -8.434 1.00 34.06 451 MET A N 1
ATOM 3599 C CA . MET A 1 451 ? -20.114 -13.947 -7.892 1.00 34.06 451 MET A CA 1
ATOM 3600 C C . MET A 1 451 ? -19.323 -13.231 -9.003 1.00 34.06 451 MET A C 1
ATOM 3602 O O . MET A 1 451 ? -18.783 -13.893 -9.895 1.00 34.06 451 MET A O 1
ATOM 3606 N N . PRO A 1 452 ? -19.261 -11.886 -8.986 1.00 35.53 452 PRO A N 1
ATOM 3607 C CA . PRO A 1 452 ? -18.424 -11.129 -9.917 1.00 35.53 452 PRO A CA 1
ATOM 3608 C C . PRO A 1 452 ? -16.928 -11.451 -9.704 1.00 35.53 452 PRO A C 1
ATOM 3610 O O . PRO A 1 452 ? -16.544 -11.837 -8.603 1.00 35.53 452 PRO A O 1
ATOM 3613 N N . ALA A 1 453 ? -16.109 -11.283 -10.755 1.00 43.09 453 ALA A N 1
ATOM 3614 C CA . ALA A 1 453 ? -14.663 -11.587 -10.862 1.00 43.09 453 ALA A CA 1
ATOM 3615 C C . ALA A 1 453 ? -14.237 -13.027 -11.249 1.00 43.09 453 ALA A C 1
ATOM 3617 O O . ALA A 1 453 ? -13.069 -13.227 -11.567 1.00 43.09 453 ALA A O 1
ATOM 3618 N N . HIS A 1 454 ? -15.160 -13.997 -11.318 1.00 58.72 454 HIS A N 1
ATOM 3619 C CA . HIS A 1 454 ? -14.889 -15.379 -11.789 1.00 58.72 454 HIS A CA 1
ATOM 3620 C C . HIS A 1 454 ? -15.787 -15.807 -12.970 1.00 58.72 454 HIS A C 1
ATOM 3622 O O . HIS A 1 454 ? -15.926 -16.989 -13.295 1.00 58.72 454 HIS A O 1
ATOM 3628 N N . ARG A 1 455 ? -16.445 -14.827 -13.600 1.00 60.28 455 ARG A N 1
ATOM 3629 C CA . ARG A 1 455 ? -17.259 -14.981 -14.810 1.00 60.28 455 ARG A CA 1
ATOM 3630 C C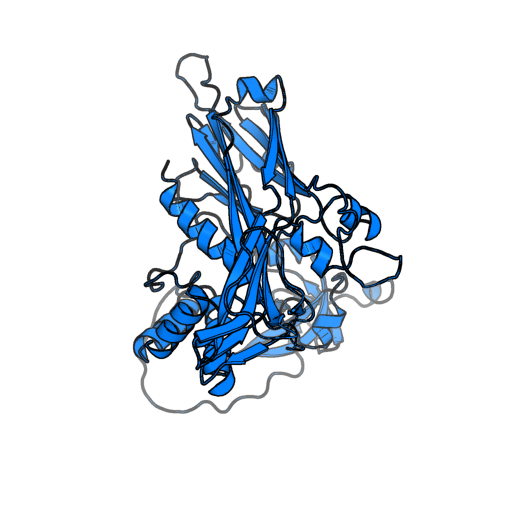 . ARG A 1 455 ? -16.726 -14.014 -15.854 1.00 60.28 455 ARG A C 1
ATOM 3632 O O . ARG A 1 455 ? -16.680 -12.814 -15.597 1.00 60.28 455 ARG A O 1
ATOM 3639 N N . PHE A 1 456 ? -16.348 -14.546 -17.006 1.00 69.69 456 PHE A N 1
ATOM 3640 C CA . PHE A 1 456 ? -15.827 -13.771 -18.126 1.00 69.69 456 PHE A CA 1
ATOM 3641 C C . PHE A 1 456 ? -16.810 -13.835 -19.288 1.00 69.69 456 PHE A C 1
ATOM 3643 O O . PHE A 1 456 ? -17.486 -14.849 -19.470 1.00 69.69 456 PHE A O 1
ATOM 3650 N N . PHE A 1 457 ? -16.909 -12.751 -20.048 1.00 81.81 457 PHE A N 1
ATOM 3651 C CA . PHE A 1 457 ? -17.866 -12.601 -21.138 1.00 81.81 457 PHE A CA 1
ATOM 3652 C C . PHE A 1 457 ? -17.092 -12.544 -22.446 1.00 81.81 457 PHE A C 1
ATOM 3654 O O . PHE A 1 457 ? -16.287 -11.641 -22.638 1.00 81.81 457 PHE A O 1
ATOM 3661 N N . PHE A 1 458 ? -17.343 -13.502 -23.332 1.00 79.06 458 PHE A N 1
ATOM 3662 C CA . PHE A 1 458 ? -16.701 -13.563 -24.641 1.00 79.06 458 PHE A CA 1
ATOM 3663 C C . PHE A 1 458 ? -17.742 -13.558 -25.746 1.00 79.06 458 PHE A C 1
ATOM 3665 O O . PHE A 1 458 ? -18.800 -14.181 -25.623 1.00 79.06 458 PHE A O 1
ATOM 3672 N N . SER A 1 459 ? -17.442 -12.876 -26.849 1.00 84.25 459 SER A N 1
ATOM 3673 C CA . SER A 1 459 ? -18.242 -13.032 -28.058 1.00 84.25 459 SER A CA 1
ATOM 3674 C C . SER A 1 459 ? -18.017 -14.426 -28.674 1.00 84.25 459 SER A C 1
ATOM 3676 O O . SER A 1 459 ? -16.979 -15.053 -28.448 1.00 84.25 459 SER A O 1
ATOM 3678 N N . PRO A 1 460 ? -18.952 -14.934 -29.495 1.00 84.56 460 PRO A N 1
ATOM 3679 C CA . PRO A 1 460 ? -18.792 -16.219 -30.181 1.00 84.56 460 PRO A CA 1
ATOM 3680 C C . PRO A 1 460 ? -17.552 -16.293 -31.084 1.00 84.56 460 PRO A C 1
ATOM 3682 O O . PRO A 1 460 ? -17.058 -17.379 -31.362 1.00 84.56 460 PRO A O 1
ATOM 3685 N N . GLU A 1 461 ? -17.044 -15.146 -31.540 1.00 84.88 461 GLU A N 1
ATOM 3686 C CA . GLU A 1 461 ? -15.831 -15.046 -32.362 1.00 84.88 461 GLU A CA 1
ATOM 3687 C C . GLU A 1 461 ? -14.535 -15.138 -31.537 1.00 84.88 461 GLU A C 1
ATOM 3689 O O . GLU A 1 461 ? -13.460 -15.300 -32.106 1.00 84.88 461 GLU A O 1
ATOM 3694 N N . GLU A 1 462 ? -14.629 -15.045 -30.209 1.00 84.94 462 GLU A N 1
ATOM 3695 C CA . GLU A 1 462 ? -13.494 -15.052 -29.277 1.00 84.94 462 GLU A CA 1
ATOM 3696 C C . GLU A 1 462 ? -13.313 -16.390 -28.561 1.00 84.94 462 GLU A C 1
ATOM 3698 O O . GLU A 1 462 ? -12.581 -16.494 -27.575 1.00 84.94 462 GLU A O 1
ATOM 3703 N N . VAL A 1 463 ? -13.990 -17.434 -29.032 1.00 87.38 463 VAL A N 1
ATOM 3704 C CA . VAL A 1 463 ? -13.875 -18.777 -28.475 1.00 87.38 463 VAL A CA 1
ATOM 3705 C C . VAL A 1 463 ? -13.700 -19.809 -29.581 1.00 87.38 463 VAL A C 1
ATOM 3707 O O . VAL A 1 463 ? -14.220 -19.675 -30.684 1.00 87.38 463 VAL A O 1
ATOM 3710 N N . GLU A 1 464 ? -12.988 -20.882 -29.267 1.00 91.44 464 GLU A N 1
ATOM 3711 C CA . GLU A 1 464 ? -12.837 -22.056 -30.123 1.00 91.44 464 GLU A CA 1
ATOM 3712 C C . GLU A 1 464 ? -13.450 -23.277 -29.411 1.00 91.44 464 GLU A C 1
ATOM 3714 O O . GLU A 1 464 ? -13.099 -23.544 -28.257 1.00 91.44 464 GLU A O 1
ATOM 3719 N N . PRO A 1 465 ? -14.349 -24.047 -30.051 1.00 89.31 465 PRO A N 1
ATOM 3720 C CA . PRO A 1 465 ? -14.815 -25.321 -29.505 1.00 89.31 465 PRO A CA 1
ATOM 3721 C C . PRO A 1 465 ? -13.650 -26.301 -29.297 1.00 89.31 465 PRO A C 1
ATOM 3723 O O . PRO A 1 465 ? -12.803 -26.449 -30.179 1.00 89.31 465 PRO A O 1
ATOM 3726 N N . LEU A 1 466 ? -13.622 -27.011 -28.165 1.00 84.06 466 LEU A N 1
ATOM 3727 C CA . LEU A 1 466 ? -12.658 -28.099 -27.953 1.00 84.06 466 LEU A CA 1
ATOM 3728 C C . LEU A 1 466 ? -13.103 -29.368 -28.704 1.00 84.06 466 LEU A C 1
ATOM 3730 O O . LEU A 1 466 ? -14.267 -29.775 -28.611 1.00 84.06 466 LEU A O 1
ATOM 3734 N N . GLY A 1 467 ? -12.178 -29.993 -29.441 1.00 66.62 467 GLY A N 1
ATOM 3735 C CA . GLY A 1 467 ? -12.419 -31.233 -30.190 1.00 66.62 467 GLY A CA 1
ATOM 3736 C C . GLY A 1 467 ? -12.691 -32.437 -29.279 1.00 66.62 467 GLY A C 1
ATOM 3737 O O . GLY A 1 467 ? -12.334 -32.422 -28.103 1.00 66.62 467 GLY A O 1
ATOM 3738 N N . GLU A 1 468 ? -13.330 -33.488 -29.807 1.00 56.72 468 GLU A N 1
ATOM 3739 C CA . GLU A 1 468 ? -13.698 -34.685 -29.025 1.00 56.72 468 GLU A CA 1
ATOM 3740 C C . GLU A 1 468 ? -12.488 -35.389 -28.379 1.00 56.72 468 GLU A C 1
ATOM 3742 O O . GLU A 1 468 ? -12.627 -35.910 -27.276 1.00 56.72 468 GLU A O 1
ATOM 3747 N N . ASP A 1 469 ? -11.296 -35.293 -28.979 1.00 49.53 469 ASP A N 1
ATOM 3748 C CA . ASP A 1 469 ? -10.058 -35.904 -28.471 1.00 49.53 469 ASP A CA 1
ATOM 3749 C C . ASP A 1 469 ? -9.395 -35.130 -27.304 1.00 49.53 469 ASP A C 1
ATOM 3751 O O . ASP A 1 469 ? -8.545 -35.677 -26.611 1.00 49.53 469 ASP A O 1
ATOM 3755 N N . GLU A 1 470 ? -9.779 -33.870 -27.043 1.00 52.75 470 GLU A N 1
ATOM 3756 C CA . GLU A 1 470 ? -9.249 -33.052 -25.926 1.00 52.75 470 GLU A CA 1
ATOM 3757 C C . GLU A 1 470 ? -10.170 -33.069 -24.686 1.00 52.75 470 GLU A C 1
ATOM 3759 O O . GLU A 1 470 ? -9.915 -32.378 -23.697 1.00 52.75 470 GLU A O 1
ATOM 3764 N N . LYS A 1 471 ? -11.270 -33.836 -24.724 1.00 48.47 471 LYS A N 1
ATOM 3765 C CA . LYS A 1 471 ? -12.240 -33.925 -23.618 1.00 48.47 471 LYS A CA 1
ATOM 3766 C C . LYS A 1 471 ? -11.894 -34.991 -22.570 1.00 48.47 471 LYS A C 1
ATOM 3768 O O . LYS A 1 471 ? -12.442 -34.905 -21.474 1.00 48.47 471 LYS A O 1
ATOM 3773 N N . GLU A 1 472 ? -11.030 -35.961 -22.888 1.00 39.78 472 GLU A N 1
ATOM 3774 C CA . GLU A 1 472 ? -10.728 -37.118 -22.019 1.00 39.78 472 GLU A CA 1
ATOM 3775 C C . GLU A 1 472 ? -9.409 -37.023 -21.232 1.00 39.78 472 GLU A C 1
ATOM 3777 O O . GLU A 1 472 ? -9.283 -37.693 -20.209 1.00 39.78 472 GLU A O 1
ATOM 3782 N N . ASP A 1 473 ? -8.461 -36.171 -21.629 1.00 40.88 473 ASP A N 1
ATOM 3783 C CA . ASP A 1 473 ? -7.204 -35.985 -20.895 1.00 40.88 473 ASP A CA 1
ATOM 3784 C C . ASP A 1 473 ? -7.288 -34.749 -19.988 1.00 40.88 473 ASP A C 1
ATOM 3786 O O . ASP A 1 473 ? -6.941 -33.647 -20.416 1.00 40.88 473 ASP A O 1
ATOM 3790 N N . LEU A 1 474 ? -7.792 -34.939 -18.757 1.00 40.47 474 LEU A N 1
ATOM 3791 C CA . LEU A 1 474 ? -7.385 -34.268 -17.501 1.00 40.47 474 LEU A CA 1
ATOM 3792 C C . LEU A 1 474 ? -8.223 -34.744 -16.304 1.00 40.47 474 LEU A C 1
ATOM 3794 O O . LEU A 1 474 ? -9.450 -34.485 -16.287 1.00 40.47 474 LEU A O 1
#

pLDDT: mean 73.01, std 21.32, range [25.09, 98.75]

Mean predicted aligned error: 16.87 Å

Sequence (474 aa):
MNFALVEKIARAILYEGYLLYPYRLSAMKNWQRWTFGVLYPKSYSSAQRGTEAWTMQTECLVLGGQTHRQDYFAPTLRVKVRFLHLRAQEVGKLTRPLSRLPDDVEPTFRVVEVLKVGEKLFWTRQEGVEREVTLADLKLSEILSRPERVTFTFPPWQELKPIHGPTGEVVGVIVGRQWPIEGAVEVTAEYAGKGVFKIAVRILNLTPPSVAVGAGFEEVDGVSRDQALRQSFVSTHTILGVQQGEFISLLDPPDRFREMATHCSNVGTWPVLVGKEGERNILLSSPIILYDYPQIAPESTGDFFDGTETEELLMLRILALTDEEKQEMRQADERTHALLDRIETLSKEQLMNLHGAIRNLQRIDERPTMQNGNSPEETPPPKSVCVGGIDLKPGDRVRLRPRREGTDIFDLVLEGKTATIQSIEQDYEDRVYLVVTVDEDPGKEFGDQRMPAHRFFFSPEEVEPLGEDEKEDL

Nearest PDB structures (foldseek):
  2n5u-assembly1_A  TM=6.736E-01  e=9.176E-03  Thermosynechococcus vestitus BP-1
  7r0w-assembly1_V  TM=7.947E-01  e=3.369E-02  Synechocystis
  2ffs-assembly1_A  TM=2.303E-01  e=6.125E+00  Pseudomonas aeruginosa PAO1